Protein AF-0000000078665395 (afdb_homodimer)

Radius of gyration: 28.41 Å; Cα contacts (8 Å, |Δi|>4): 1749; chains: 2; bounding box: 59×114×65 Å

Foldseek 3Di:
DPCPVQPPWQKFKKKWAWKFFCLALQFLWKIFGWPFWMKMKMKTWGPDQAQQAEFEAEPDPVADGDLQQALLSQLLSVVCVVVVPRTYMYMYMYFTDDPQAQRCRSLRNLLRSLQGNCVSVVVVDDQLVSLVSSQSSVCNQAVDGGRRGNSCRNAFAMWTDDPSGIDHFHFAPLKKKKKKTQVQDDGDRSNLNVLVVQFDPDDDPVQVVLSVVLVVQLVCCRNVNNQLSNLVSSHHPGRQVRQCVVAQLSVQLFVQLVVLPFSHKGAGGSRPMIMTIDSHCPSVVVSNVSNQVSNVVRVTGIDMGIIDTDGHMDID/DPCPVQPPWQKFKKKWAWKFFCLALQFLWKIFGWPFWMKMKMKTWGPDVAQQAEFEAEPDPVADGDLQQALLSQLLSVVCVVVVPRTYMYMYMYFTDDPQAQRCRSLRNLLRSLQGNCVSVVVVDDQLVSLVSSQSSVCNQAVDGGRRGNSCRNAFAMWTDDPSGIDHFHFAPLKKKKKKTQVQDDGDGSNLNVLVVQFDPDDDPVQVVLSVVLVVQLVCCRNVNNQLSNLVSSHHDGRQVRQCVVAQLSVQLFVQLVVLPFSHKGAGGSRPMIMTIDSHCPSVVVSNVSNQVSNVVRVTGIDMGIIDTDGHMDID

Nearest PDB structures (foldseek):
  4p52-assembly1_A  TM=9.212E-01  e=1.180E-35  Cytophaga hutchinsonii ATCC 33406
  1fwk-assembly1_A  TM=9.336E-01  e=8.370E-34  Methanocaldococcus jannaschii
  4rpf-assembly1_A  TM=8.641E-01  e=2.363E-27  Yersinia pestis Nepal516
  8teb-assembly2_B  TM=7.380E-01  e=2.238E-15  Methanococcoides burtonii
  2x7i-assembly1_A  TM=6.572E-01  e=4.372E-15  Staphylococcus aureus subsp. aureus MRSA252

pLDDT: mean 93.66, std 11.01, range [29.98, 98.94]

Structure (mmCIF, N/CA/C/O backbone):
data_AF-0000000078665395-model_v1
#
loop_
_entity.id
_entity.type
_entity.pdbx_description
1 polymer 'Homoserine kinase'
#
loop_
_atom_site.group_PDB
_atom_site.id
_atom_site.type_symbol
_atom_site.label_atom_id
_atom_site.label_alt_id
_atom_site.label_comp_id
_atom_site.label_asym_id
_atom_site.label_entity_id
_atom_site.label_seq_id
_atom_site.pdbx_PDB_ins_code
_atom_site.Cartn_x
_atom_site.Cartn_y
_atom_site.Cartn_z
_atom_site.occupancy
_atom_site.B_iso_or_equiv
_atom_site.auth_seq_id
_atom_site.auth_comp_id
_atom_site.auth_asym_id
_atom_site.auth_atom_id
_atom_site.pdbx_PDB_model_num
ATOM 1 N N . MET A 1 1 ? -16.75 -52.312 -40.562 1 30.3 1 MET A N 1
ATOM 2 C CA . MET A 1 1 ? -15.547 -51.531 -40.844 1 30.3 1 MET A CA 1
ATOM 3 C C . MET A 1 1 ? -15.805 -50.031 -40.594 1 30.3 1 MET A C 1
ATOM 5 O O . MET A 1 1 ? -15.18 -49.188 -41.25 1 30.3 1 MET A O 1
ATOM 9 N N . GLU A 1 2 ? -17.016 -49.688 -40.156 1 32.31 2 GLU A N 1
ATOM 10 C CA . GLU A 1 2 ? -17.688 -48.438 -39.781 1 32.31 2 GLU A CA 1
ATOM 11 C C . GLU A 1 2 ? -16.734 -47.5 -39.062 1 32.31 2 GLU A C 1
ATOM 13 O O . GLU A 1 2 ? -15.977 -47.906 -38.188 1 32.31 2 GLU A O 1
ATOM 18 N N . ARG A 1 3 ? -16.359 -46.375 -39.719 1 34.53 3 ARG A N 1
ATOM 19 C CA . ARG A 1 3 ? -15.492 -45.25 -39.469 1 34.53 3 ARG A CA 1
ATOM 20 C C . ARG A 1 3 ? -15.719 -44.688 -38.094 1 34.53 3 ARG A C 1
ATOM 22 O O . ARG A 1 3 ? -16.719 -44 -37.812 1 34.53 3 ARG A O 1
ATOM 29 N N . MET A 1 4 ? -15.703 -45.438 -37 1 35.66 4 MET A N 1
ATOM 30 C CA . MET A 1 4 ? -15.461 -44.906 -35.688 1 35.66 4 MET A CA 1
ATOM 31 C C . MET A 1 4 ? -14.5 -43.719 -35.75 1 35.66 4 MET A C 1
ATOM 33 O O . MET A 1 4 ? -13.281 -43.906 -35.781 1 35.66 4 MET A O 1
ATOM 37 N N . ALA A 1 5 ? -14.742 -42.844 -36.594 1 38.44 5 ALA A N 1
ATOM 38 C CA . ALA A 1 5 ? -14.008 -41.594 -36.75 1 38.44 5 ALA A CA 1
ATOM 39 C C . ALA A 1 5 ? -13.508 -41.094 -35.406 1 38.44 5 ALA A C 1
ATOM 41 O O . ALA A 1 5 ? -14.305 -40.781 -34.5 1 38.44 5 ALA A O 1
ATOM 42 N N . ARG A 1 6 ? -12.43 -41.594 -34.844 1 41.81 6 ARG A N 1
ATOM 43 C CA . ARG A 1 6 ? -11.633 -41.062 -33.719 1 41.81 6 ARG A CA 1
ATOM 44 C C . ARG A 1 6 ? -11.758 -39.562 -33.625 1 41.81 6 ARG A C 1
ATOM 46 O O . ARG A 1 6 ? -11.211 -38.812 -34.438 1 41.81 6 ARG A O 1
ATOM 53 N N . MET A 1 7 ? -12.953 -39.031 -33.469 1 44.41 7 MET A N 1
ATOM 54 C CA . MET A 1 7 ? -13.102 -37.594 -33.25 1 44.41 7 MET A CA 1
ATOM 55 C C . MET A 1 7 ? -11.836 -37 -32.625 1 44.41 7 MET A C 1
ATOM 57 O O . MET A 1 7 ? -11.336 -37.531 -31.625 1 44.41 7 MET A O 1
ATOM 61 N N . ALA A 1 8 ? -10.891 -36.531 -33.469 1 50.97 8 ALA A N 1
ATOM 62 C CA . ALA A 1 8 ? -9.57 -35.938 -33.219 1 50.97 8 ALA A CA 1
ATOM 63 C C . ALA A 1 8 ? -9.5 -35.281 -31.844 1 50.97 8 ALA A C 1
ATOM 65 O O . ALA A 1 8 ? -10.344 -34.469 -31.5 1 50.97 8 ALA A O 1
ATOM 66 N N . ALA A 1 9 ? -8.852 -35.938 -30.891 1 66.5 9 ALA A N 1
ATOM 67 C CA . ALA A 1 9 ? -8.523 -35.406 -29.578 1 66.5 9 ALA A CA 1
ATOM 68 C C . ALA A 1 9 ? -8.125 -33.938 -29.656 1 66.5 9 ALA A C 1
ATOM 70 O O . ALA A 1 9 ? -7.281 -33.562 -30.469 1 66.5 9 ALA A O 1
ATOM 71 N N . LYS A 1 10 ? -9.031 -33.094 -29.297 1 89.19 10 LYS A N 1
ATOM 72 C CA . LYS A 1 10 ? -8.703 -31.672 -29.234 1 89.19 10 LYS A CA 1
ATOM 73 C C . LYS A 1 10 ? -7.723 -31.391 -28.109 1 89.19 10 LYS A C 1
ATOM 75 O O . LYS A 1 10 ? -7.812 -31.984 -27.031 1 89.19 10 LYS A O 1
ATOM 80 N N . SER A 1 11 ? -6.68 -30.812 -28.469 1 96.38 11 SER A N 1
ATOM 81 C CA . SER A 1 11 ? -5.703 -30.438 -27.453 1 96.38 11 SER A CA 1
ATOM 82 C C . SER A 1 11 ? -5.332 -28.969 -27.547 1 96.38 11 SER A C 1
ATOM 84 O O . SER A 1 11 ? -5.453 -28.359 -28.609 1 96.38 11 SER A O 1
ATOM 86 N N . ARG A 1 12 ? -5.102 -28.453 -26.406 1 98.19 12 ARG A N 1
ATOM 87 C CA . ARG A 1 12 ? -4.543 -27.109 -26.312 1 98.19 12 ARG A CA 1
ATOM 88 C C . ARG A 1 12 ? -3.342 -27.078 -25.375 1 98.19 12 ARG A C 1
ATOM 90 O O . ARG A 1 12 ? -3.301 -27.812 -24.391 1 98.19 12 ARG A O 1
ATOM 97 N N . THR A 1 13 ? -2.336 -26.297 -25.734 1 98.62 13 THR A N 1
ATOM 98 C CA . THR A 1 13 ? -1.11 -26.141 -24.969 1 98.62 13 THR A CA 1
ATOM 99 C C . THR A 1 13 ? -0.947 -24.703 -24.484 1 98.62 13 THR A C 1
ATOM 101 O O . THR A 1 13 ? -1.209 -23.766 -25.219 1 98.62 13 THR A O 1
ATOM 104 N N . ALA A 1 14 ? -0.57 -24.578 -23.219 1 98.81 14 ALA A N 1
ATOM 105 C CA . ALA A 1 14 ? -0.253 -23.25 -22.672 1 98.81 14 ALA A CA 1
ATOM 106 C C . ALA A 1 14 ? 1.054 -23.281 -21.875 1 98.81 14 ALA A C 1
ATOM 108 O O . ALA A 1 14 ? 1.502 -24.359 -21.453 1 98.81 14 ALA A O 1
ATOM 109 N N . VAL A 1 15 ? 1.738 -22.141 -21.828 1 98.88 15 VAL A N 1
ATOM 110 C CA . VAL A 1 15 ? 2.932 -21.938 -21.016 1 98.88 15 VAL A CA 1
ATOM 111 C C . VAL A 1 15 ? 2.689 -20.812 -20.016 1 98.88 15 VAL A C 1
ATOM 113 O O . VAL A 1 15 ? 1.918 -19.891 -20.281 1 98.88 15 VAL A O 1
ATOM 116 N N . ALA A 1 16 ? 3.26 -20.953 -18.859 1 98.88 16 ALA A N 1
ATOM 117 C CA . ALA A 1 16 ? 3.172 -19.906 -17.828 1 98.88 16 ALA A CA 1
ATOM 118 C C . ALA A 1 16 ? 4.52 -19.703 -17.141 1 98.88 16 ALA A C 1
ATOM 120 O O . ALA A 1 16 ? 5.238 -20.672 -16.875 1 98.88 16 ALA A O 1
ATOM 121 N N . PRO A 1 17 ? 4.879 -18.484 -16.891 1 98.94 17 PRO A N 1
ATOM 122 C CA . PRO A 1 17 ? 6.168 -18.156 -16.281 1 98.94 17 PRO A CA 1
ATOM 123 C C . PRO A 1 17 ? 6.195 -18.438 -14.781 1 98.94 17 PRO A C 1
ATOM 125 O O . PRO A 1 17 ? 5.141 -18.531 -14.148 1 98.94 17 PRO A O 1
ATOM 128 N N . CYS A 1 18 ? 7.43 -18.594 -14.273 1 98.81 18 CYS A N 1
ATOM 129 C CA . CYS A 1 18 ? 7.609 -18.547 -12.82 1 98.81 18 CYS A CA 1
ATOM 130 C C . CYS A 1 18 ? 7.305 -17.156 -12.281 1 98.81 18 CYS A C 1
ATOM 132 O O . CYS A 1 18 ? 7.062 -16.219 -13.055 1 98.81 18 CYS A O 1
ATOM 134 N N . SER A 1 19 ? 7.195 -17.047 -11 1 98.81 19 SER A N 1
ATOM 135 C CA . SER A 1 19 ? 6.828 -15.797 -10.359 1 98.81 19 SER A CA 1
ATOM 136 C C . SER A 1 19 ? 7.473 -15.672 -8.977 1 98.81 19 SER A C 1
ATOM 138 O O . SER A 1 19 ? 7.969 -16.656 -8.43 1 98.81 19 SER A O 1
ATOM 140 N N . THR A 1 20 ? 7.629 -14.484 -8.523 1 98.81 20 THR A N 1
ATOM 141 C CA . THR A 1 20 ? 7.898 -14.18 -7.125 1 98.81 20 THR A CA 1
ATOM 142 C C . THR A 1 20 ? 6.699 -13.492 -6.48 1 98.81 20 THR A C 1
ATOM 144 O O . THR A 1 20 ? 5.785 -13.047 -7.176 1 98.81 20 THR A O 1
ATOM 147 N N . ALA A 1 21 ? 6.617 -13.57 -5.156 1 98.19 21 ALA A N 1
ATOM 148 C CA . ALA A 1 21 ? 5.48 -13 -4.441 1 98.19 21 ALA A CA 1
ATOM 149 C C . ALA A 1 21 ? 5.934 -12.258 -3.188 1 98.19 21 ALA A C 1
ATOM 151 O O . ALA A 1 21 ? 7.129 -12.203 -2.889 1 98.19 21 ALA A O 1
ATOM 152 N N . ASN A 1 22 ? 5.051 -11.586 -2.541 1 98 22 ASN A N 1
ATOM 153 C CA . ASN A 1 22 ? 5.246 -10.789 -1.331 1 98 22 ASN A CA 1
ATOM 154 C C . ASN A 1 22 ? 6.039 -9.523 -1.614 1 98 22 ASN A C 1
ATOM 156 O O . ASN A 1 22 ? 5.621 -8.422 -1.24 1 98 22 ASN A O 1
ATOM 160 N N . LEU A 1 23 ? 7.227 -9.711 -2.258 1 98.69 23 LEU A N 1
ATOM 161 C CA . LEU A 1 23 ? 8.094 -8.578 -2.545 1 98.69 23 LEU A CA 1
ATOM 162 C C . LEU A 1 23 ? 8.367 -7.762 -1.284 1 98.69 23 LEU A C 1
ATOM 164 O O . LEU A 1 23 ? 8.32 -6.531 -1.312 1 98.69 23 LEU A O 1
ATOM 168 N N . GLY A 1 24 ? 8.617 -8.461 -0.26 1 98.19 24 GLY A N 1
ATOM 169 C CA . GLY A 1 24 ? 8.781 -7.809 1.028 1 98.19 24 GLY A CA 1
ATOM 170 C C . GLY A 1 24 ? 7.477 -7.609 1.771 1 98.19 24 GLY A C 1
ATOM 171 O O . GLY A 1 24 ? 6.906 -8.562 2.307 1 98.19 24 GLY A O 1
ATOM 172 N N . PRO A 1 25 ? 6.961 -6.414 1.727 1 98.56 25 PRO A N 1
ATOM 173 C CA . PRO A 1 25 ? 5.844 -6.09 2.613 1 98.56 25 PRO A CA 1
ATOM 174 C C . PRO A 1 25 ? 4.492 -6.512 2.043 1 98.56 25 PRO A C 1
ATOM 176 O O . PRO A 1 25 ? 3.457 -6.312 2.684 1 98.56 25 PRO A O 1
ATOM 179 N N . GLY A 1 26 ? 4.43 -7.098 0.891 1 98.56 26 GLY A N 1
ATOM 180 C CA . GLY A 1 26 ? 3.168 -7.422 0.244 1 98.56 26 GLY A CA 1
ATOM 181 C C . GLY A 1 26 ? 2.781 -8.883 0.386 1 98.56 26 GLY A C 1
ATOM 182 O O . GLY A 1 26 ? 2.416 -9.531 -0.597 1 98.56 26 GLY A O 1
ATOM 183 N N . TYR A 1 27 ? 2.916 -9.453 1.644 1 98 27 TYR A N 1
ATOM 184 C CA . TYR A 1 27 ? 2.572 -10.844 1.926 1 98 27 TYR A CA 1
ATOM 185 C C . TYR A 1 27 ? 1.143 -11.148 1.496 1 98 27 TYR A C 1
ATOM 187 O O . TYR A 1 27 ? 0.201 -10.477 1.927 1 98 27 TYR A O 1
ATOM 195 N N . ASP A 1 28 ? 0.914 -12.062 0.625 1 96.62 28 ASP A N 1
ATOM 196 C CA . ASP A 1 28 ? -0.362 -12.562 0.12 1 96.62 28 ASP A CA 1
ATOM 197 C C . ASP A 1 28 ? -1.056 -11.516 -0.747 1 96.62 28 ASP A C 1
ATOM 199 O O . ASP A 1 28 ? -2.221 -11.68 -1.113 1 96.62 28 ASP A O 1
ATOM 203 N N . VAL A 1 29 ? -0.319 -10.453 -1.144 1 98.5 29 VAL A N 1
ATOM 204 C CA . VAL A 1 29 ? -0.953 -9.367 -1.886 1 98.5 29 VAL A CA 1
ATOM 205 C C . VAL A 1 29 ? -0.245 -9.172 -3.225 1 98.5 29 VAL A C 1
ATOM 207 O O . VAL A 1 29 ? -0.894 -8.977 -4.254 1 98.5 29 VAL A O 1
ATOM 210 N N . PHE A 1 30 ? 1.087 -9.273 -3.209 1 98.88 30 PHE A N 1
ATOM 211 C CA . PHE A 1 30 ? 1.853 -8.922 -4.398 1 98.88 30 PHE A CA 1
ATOM 212 C C . PHE A 1 30 ? 2.367 -10.172 -5.102 1 98.88 30 PHE A C 1
ATOM 214 O O . PHE A 1 30 ? 2.807 -11.117 -4.449 1 98.88 30 PHE A O 1
ATOM 221 N N . GLY A 1 31 ? 2.309 -10.156 -6.414 1 98.81 31 GLY A N 1
ATOM 222 C CA . GLY A 1 31 ? 3.006 -11.094 -7.285 1 98.81 31 GLY A CA 1
ATOM 223 C C . GLY A 1 31 ? 3.699 -10.414 -8.453 1 98.81 31 GLY A C 1
ATOM 224 O O . GLY A 1 31 ? 3.254 -9.367 -8.922 1 98.81 31 GLY A O 1
ATOM 225 N N . LEU A 1 32 ? 4.742 -11.023 -8.922 1 98.94 32 LEU A N 1
ATOM 226 C CA . LEU A 1 32 ? 5.488 -10.547 -10.078 1 98.94 32 LEU A CA 1
ATOM 227 C C . LEU A 1 32 ? 5.941 -11.703 -10.961 1 98.94 32 LEU A C 1
ATOM 229 O O . LEU A 1 32 ? 6.629 -12.617 -10.484 1 98.94 32 LEU A O 1
ATOM 233 N N . ALA A 1 33 ? 5.527 -11.68 -12.203 1 98.94 33 ALA A N 1
ATOM 234 C CA . ALA A 1 33 ? 5.941 -12.719 -13.141 1 98.94 33 ALA A CA 1
ATOM 235 C C . ALA A 1 33 ? 7.383 -12.516 -13.594 1 98.94 33 ALA A C 1
ATOM 237 O O . ALA A 1 33 ? 7.812 -11.383 -13.828 1 98.94 33 ALA A O 1
ATOM 238 N N . LEU A 1 34 ? 8.086 -13.586 -13.695 1 98.88 34 LEU A N 1
ATOM 239 C CA . LEU A 1 34 ? 9.484 -13.547 -14.102 1 98.88 34 LEU A CA 1
ATOM 240 C C . LEU A 1 34 ? 9.711 -14.344 -15.375 1 98.88 34 LEU A C 1
ATOM 242 O O . LEU A 1 34 ? 9.102 -15.398 -15.57 1 98.88 34 LEU A O 1
ATOM 246 N N . ASP A 1 35 ? 10.617 -13.953 -16.172 1 98.56 35 ASP A N 1
ATOM 247 C CA . ASP A 1 35 ? 10.852 -14.641 -17.438 1 98.56 35 ASP A CA 1
ATOM 248 C C . ASP A 1 35 ? 12 -15.633 -17.312 1 98.56 35 ASP A C 1
ATOM 250 O O . ASP A 1 35 ? 12.578 -16.062 -18.312 1 98.56 35 ASP A O 1
ATOM 254 N N . ALA A 1 36 ? 12.328 -15.992 -16.109 1 98.19 36 ALA A N 1
ATOM 255 C CA . ALA A 1 36 ? 13.453 -16.891 -15.844 1 98.19 36 ALA A CA 1
ATOM 256 C C . ALA A 1 36 ? 13.133 -18.312 -16.266 1 98.19 36 ALA A C 1
ATOM 258 O O . ALA A 1 36 ? 13.969 -19 -16.875 1 98.19 36 ALA A O 1
ATOM 259 N N . LEU A 1 37 ? 12.031 -18.812 -15.883 1 98.56 37 LEU A N 1
ATOM 260 C CA . LEU A 1 37 ? 11.609 -20.203 -16.109 1 98.56 37 LEU A CA 1
ATOM 261 C C . LEU A 1 37 ? 10.125 -20.266 -16.453 1 98.56 37 LEU A C 1
ATOM 263 O O . LEU A 1 37 ? 9.391 -19.297 -16.234 1 98.56 37 LEU A O 1
ATOM 267 N N . LYS A 1 38 ? 9.68 -21.375 -17.016 1 98.56 38 LYS A N 1
ATOM 268 C CA . LYS A 1 38 ? 8.273 -21.562 -17.344 1 98.56 38 LYS A CA 1
ATOM 269 C C . LYS A 1 38 ? 7.871 -23.031 -17.266 1 98.56 38 LYS A C 1
ATOM 271 O O . LYS A 1 38 ? 8.719 -23.922 -17.375 1 98.56 38 LYS A O 1
ATOM 276 N N . ASP A 1 39 ? 6.645 -23.25 -17.047 1 98.31 39 ASP A N 1
ATOM 277 C CA . ASP A 1 39 ? 6.027 -24.562 -17.203 1 98.31 39 ASP A CA 1
ATOM 278 C C . ASP A 1 39 ? 5.191 -24.609 -18.484 1 98.31 39 ASP A C 1
ATOM 280 O O . ASP A 1 39 ? 4.727 -23.578 -18.969 1 98.31 39 ASP A O 1
ATOM 284 N N . LYS A 1 40 ? 5.086 -25.766 -19.031 1 98.69 40 LYS A N 1
ATOM 285 C CA . LYS A 1 40 ? 4.219 -26.062 -20.172 1 98.69 40 LYS A CA 1
ATOM 286 C C . LYS A 1 40 ? 3.168 -27.109 -19.812 1 98.69 40 LYS A C 1
ATOM 288 O O . LYS A 1 40 ? 3.488 -28.125 -19.188 1 98.69 40 LYS A O 1
ATOM 293 N N . VAL A 1 41 ? 1.902 -26.828 -20.141 1 98.38 41 VAL A N 1
ATOM 294 C CA . VAL A 1 41 ? 0.823 -27.781 -19.859 1 98.38 41 VAL A CA 1
ATOM 295 C C . VAL A 1 41 ? 0.04 -28.047 -21.141 1 98.38 41 VAL A C 1
ATOM 297 O O . VAL A 1 41 ? -0.349 -27.125 -21.859 1 98.38 41 VAL A O 1
ATOM 300 N N . VAL A 1 42 ? -0.137 -29.297 -21.453 1 98.19 42 VAL A N 1
ATOM 301 C CA . VAL A 1 42 ? -0.981 -29.734 -22.562 1 98.19 42 VAL A CA 1
ATOM 302 C C . VAL A 1 42 ? -2.238 -30.406 -22 1 98.19 42 VAL A C 1
ATOM 304 O O . VAL A 1 42 ? -2.154 -31.312 -21.172 1 98.19 42 VAL A O 1
ATOM 307 N N . ILE A 1 43 ? -3.336 -29.969 -22.391 1 97.69 43 ILE A N 1
ATOM 308 C CA . ILE A 1 43 ? -4.605 -30.609 -22.047 1 97.69 43 ILE A CA 1
ATOM 309 C C . ILE A 1 43 ? -5.191 -31.281 -23.281 1 97.69 43 ILE A C 1
ATOM 311 O O . ILE A 1 43 ? -5.367 -30.641 -24.328 1 97.69 43 ILE A O 1
ATOM 315 N N . LYS A 1 44 ? -5.492 -32.562 -23.188 1 96.5 44 LYS A N 1
ATOM 316 C CA . LYS A 1 44 ? -6.082 -33.375 -24.25 1 96.5 44 LYS A CA 1
ATOM 317 C C . LYS A 1 44 ? -7.434 -33.938 -23.828 1 96.5 44 LYS A C 1
ATOM 319 O O . LYS A 1 44 ? -7.559 -34.5 -22.734 1 96.5 44 LYS A O 1
ATOM 324 N N . ALA A 1 45 ? -8.375 -33.719 -24.641 1 94.75 45 ALA A N 1
ATOM 325 C CA . ALA A 1 45 ? -9.703 -34.281 -24.375 1 94.75 45 ALA A CA 1
ATOM 326 C C . ALA A 1 45 ? -9.992 -35.469 -25.266 1 94.75 45 ALA A C 1
ATOM 328 O O . ALA A 1 45 ? -9.641 -35.469 -26.453 1 94.75 45 ALA A O 1
ATOM 329 N N . SER A 1 46 ? -10.531 -36.5 -24.75 1 88.19 46 SER A N 1
ATOM 330 C CA . SER A 1 46 ? -11.055 -37.625 -25.516 1 88.19 46 SER A CA 1
ATOM 331 C C . SER A 1 46 ? -12.539 -37.844 -25.234 1 88.19 46 SER A C 1
ATOM 333 O O . SER A 1 46 ? -12.977 -37.781 -24.094 1 88.19 46 SER A O 1
ATOM 335 N N . SER A 1 47 ? -13.445 -37.562 -26.281 1 70.75 47 SER A N 1
ATOM 336 C CA . SER A 1 47 ? -14.898 -37.625 -26.172 1 70.75 47 SER A CA 1
ATOM 337 C C . SER A 1 47 ? -15.367 -39.062 -25.891 1 70.75 47 SER A C 1
ATOM 339 O O . SER A 1 47 ? -16.562 -39.312 -25.719 1 70.75 47 SER A O 1
ATOM 341 N N . THR A 1 48 ? -14.625 -39.969 -25.859 1 59.53 48 THR A N 1
ATOM 342 C CA . THR A 1 48 ? -15.289 -41.25 -25.734 1 59.53 48 THR A CA 1
ATOM 343 C C . THR A 1 48 ? -16.219 -41.281 -24.531 1 59.53 48 THR A C 1
ATOM 345 O O . THR A 1 48 ? -16.125 -40.438 -23.656 1 59.53 48 THR A O 1
ATOM 348 N N . ALA A 1 49 ? -17.375 -42.094 -24.375 1 58.44 49 ALA A N 1
ATOM 349 C CA . ALA A 1 49 ? -18.344 -42.25 -23.297 1 58.44 49 ALA A CA 1
ATOM 350 C C . ALA A 1 49 ? -17.734 -41.969 -21.938 1 58.44 49 ALA A C 1
ATOM 352 O O . ALA A 1 49 ? -17.312 -42.875 -21.234 1 58.44 49 ALA A O 1
ATOM 353 N N . GLY A 1 50 ? -17.172 -40.875 -21.734 1 60.91 50 GLY A N 1
ATOM 354 C CA . GLY A 1 50 ? -16.125 -40.656 -20.75 1 60.91 50 GLY A CA 1
ATOM 355 C C . GLY A 1 50 ? -16.656 -40.656 -19.328 1 60.91 50 GLY A C 1
ATOM 356 O O . GLY A 1 50 ? -17.844 -40.469 -19.094 1 60.91 50 GLY A O 1
ATOM 357 N N . ASP A 1 51 ? -16.125 -41.281 -18.328 1 71.25 51 ASP A N 1
ATOM 358 C CA . ASP A 1 51 ? -16.297 -41.406 -16.875 1 71.25 51 ASP A CA 1
ATOM 359 C C . ASP A 1 51 ? -15.703 -40.219 -16.156 1 71.25 51 ASP A C 1
ATOM 361 O O . ASP A 1 51 ? -15.406 -40.281 -14.953 1 71.25 51 ASP A O 1
ATOM 365 N N . ARG A 1 52 ? -15.461 -39 -16.969 1 84.94 52 ARG A N 1
ATOM 366 C CA . ARG A 1 52 ? -14.906 -37.812 -16.344 1 84.94 52 ARG A CA 1
ATOM 367 C C . ARG A 1 52 ? -13.562 -38.094 -15.688 1 84.94 52 ARG A C 1
ATOM 369 O O . ARG A 1 52 ? -13.281 -37.594 -14.602 1 84.94 52 ARG A O 1
ATOM 376 N N . LYS A 1 53 ? -12.773 -38.938 -16.359 1 90.12 53 LYS A N 1
ATOM 377 C CA . LYS A 1 53 ? -11.484 -39.281 -15.797 1 90.12 53 LYS A CA 1
ATOM 378 C C . LYS A 1 53 ? -10.422 -38.25 -16.125 1 90.12 53 LYS A C 1
ATOM 380 O O . LYS A 1 53 ? -10.367 -37.75 -17.234 1 90.12 53 LYS A O 1
ATOM 385 N N . ILE A 1 54 ? -9.586 -37.906 -15.117 1 93.94 54 ILE A N 1
ATOM 386 C CA . ILE A 1 54 ? -8.453 -37 -15.289 1 93.94 54 ILE A CA 1
ATOM 387 C C . ILE A 1 54 ? -7.148 -37.781 -15.102 1 93.94 54 ILE A C 1
ATOM 389 O O . ILE A 1 54 ? -6.91 -38.344 -14.039 1 93.94 54 ILE A O 1
ATOM 393 N N . THR A 1 55 ? -6.375 -37.875 -16.125 1 94 55 THR A N 1
ATOM 394 C CA . THR A 1 55 ? -5.047 -38.469 -16.031 1 94 55 THR A CA 1
ATOM 395 C C . THR A 1 55 ? -3.963 -37.406 -16.109 1 94 55 THR A C 1
ATOM 397 O O . THR A 1 55 ? -4.047 -36.5 -16.922 1 94 55 THR A O 1
ATOM 400 N N . ILE A 1 56 ? -2.926 -37.5 -15.258 1 95.19 56 ILE A N 1
ATOM 401 C CA . ILE A 1 56 ? -1.856 -36.5 -15.203 1 95.19 56 ILE A CA 1
ATOM 402 C C . ILE A 1 56 ? -0.521 -37.156 -15.523 1 95.19 56 ILE A C 1
ATOM 404 O O . ILE A 1 56 ? -0.179 -38.188 -14.945 1 95.19 56 ILE A O 1
ATOM 408 N N . LYS A 1 57 ? 0.198 -36.625 -16.438 1 93.75 57 LYS A N 1
ATOM 409 C CA . LYS A 1 57 ? 1.581 -37 -16.75 1 93.75 57 LYS A CA 1
ATOM 410 C C . LYS A 1 57 ? 2.51 -35.781 -16.531 1 93.75 57 LYS A C 1
ATOM 412 O O . LYS A 1 57 ? 2.227 -34.688 -17 1 93.75 57 LYS A O 1
ATOM 417 N N . SER A 1 58 ? 3.57 -35.969 -15.742 1 92.06 58 SER A N 1
ATOM 418 C CA . SER A 1 58 ? 4.504 -34.906 -15.477 1 92.06 58 SER A CA 1
ATOM 419 C C . SER A 1 58 ? 5.934 -35.281 -15.836 1 92.06 58 SER A C 1
ATOM 421 O O . SER A 1 58 ? 6.305 -36.469 -15.719 1 92.06 58 SER A O 1
ATOM 423 N N . SER A 1 59 ? 6.723 -34.312 -16.266 1 88.06 59 SER A N 1
ATOM 424 C CA . SER A 1 59 ? 8.141 -34.562 -16.547 1 88.06 59 SER A CA 1
ATOM 425 C C . SER A 1 59 ? 8.93 -34.719 -15.25 1 88.06 59 SER A C 1
ATOM 427 O O . SER A 1 59 ? 10.055 -35.219 -15.273 1 88.06 59 SER A O 1
ATOM 429 N N . ASP A 1 60 ? 8.414 -34.219 -14.234 1 84.5 60 ASP A N 1
ATOM 430 C CA . ASP A 1 60 ? 9.016 -34.312 -12.906 1 84.5 60 ASP A CA 1
ATOM 431 C C . ASP A 1 60 ? 8.297 -35.375 -12.062 1 84.5 60 ASP A C 1
ATOM 433 O O . ASP A 1 60 ? 7.145 -35.188 -11.68 1 84.5 60 ASP A O 1
ATOM 437 N N . GLN A 1 61 ? 8.938 -36.344 -11.656 1 78.06 61 GLN A N 1
ATOM 438 C CA . GLN A 1 61 ? 8.359 -37.469 -10.938 1 78.06 61 GLN A CA 1
ATOM 439 C C . GLN A 1 61 ? 7.992 -37.062 -9.508 1 78.06 61 GLN A C 1
ATOM 441 O O . GLN A 1 61 ? 7.215 -37.781 -8.852 1 78.06 61 GLN A O 1
ATOM 446 N N . ALA A 1 62 ? 8.547 -35.938 -9.117 1 74.94 62 ALA A N 1
ATOM 447 C CA . ALA A 1 62 ? 8.266 -35.5 -7.754 1 74.94 62 ALA A CA 1
ATOM 448 C C . ALA A 1 62 ? 6.883 -34.875 -7.656 1 74.94 62 ALA A C 1
ATOM 450 O O . ALA A 1 62 ? 6.344 -34.719 -6.562 1 74.94 62 ALA A O 1
ATOM 451 N N . ILE A 1 63 ? 6.305 -34.625 -8.766 1 81 63 ILE A N 1
ATOM 452 C CA . ILE A 1 63 ? 4.98 -34.031 -8.789 1 81 63 ILE A CA 1
ATOM 453 C C . ILE A 1 63 ? 3.91 -35.125 -8.797 1 81 63 ILE A C 1
ATOM 455 O O . ILE A 1 63 ? 3.982 -36.062 -9.586 1 81 63 ILE A O 1
ATOM 459 N N . PRO A 1 64 ? 2.951 -35 -7.93 1 81.5 64 PRO A N 1
ATOM 460 C CA . PRO A 1 64 ? 1.912 -36.031 -7.855 1 81.5 64 PRO A CA 1
ATOM 461 C C . PRO A 1 64 ? 1.149 -36.188 -9.172 1 81.5 64 PRO A C 1
ATOM 463 O O . PRO A 1 64 ? 0.845 -35.188 -9.836 1 81.5 64 PRO A O 1
ATOM 466 N N . ALA A 1 65 ? 0.78 -37.438 -9.492 1 86.31 65 ALA A N 1
ATOM 467 C CA . ALA A 1 65 ? 0.082 -37.719 -10.742 1 86.31 65 ALA A CA 1
ATOM 468 C C . ALA A 1 65 ? -1.411 -37.938 -10.5 1 86.31 65 ALA A C 1
ATOM 470 O O . ALA A 1 65 ? -2.125 -38.438 -11.367 1 86.31 65 ALA A O 1
ATOM 471 N N . VAL A 1 66 ? -1.823 -37.562 -9.359 1 88.81 66 VAL A N 1
ATOM 472 C CA . VAL A 1 66 ? -3.24 -37.625 -9.016 1 88.81 66 VAL A CA 1
ATOM 473 C C . VAL A 1 66 ? -3.836 -36.219 -9.039 1 88.81 66 VAL A C 1
ATOM 475 O O . VAL A 1 66 ? -3.24 -35.281 -8.508 1 88.81 66 VAL A O 1
ATOM 478 N N . ALA A 1 67 ? -5.004 -36.156 -9.617 1 88.31 67 ALA A N 1
ATOM 479 C CA . ALA A 1 67 ? -5.621 -34.875 -9.859 1 88.31 67 ALA A CA 1
ATOM 480 C C . ALA A 1 67 ? -5.82 -34.094 -8.555 1 88.31 67 ALA A C 1
ATOM 482 O O . ALA A 1 67 ? -5.586 -32.875 -8.492 1 88.31 67 ALA A O 1
ATOM 483 N N . GLU A 1 68 ? -6.105 -34.719 -7.438 1 88.44 68 GLU A N 1
ATOM 484 C CA . GLU A 1 68 ? -6.461 -34.094 -6.168 1 88.44 68 GLU A CA 1
ATOM 485 C C . GLU A 1 68 ? -5.227 -33.531 -5.461 1 88.44 68 GLU A C 1
ATOM 487 O O . GLU A 1 68 ? -5.34 -32.75 -4.539 1 88.44 68 GLU A O 1
ATOM 492 N N . SER A 1 69 ? -4.09 -33.906 -5.957 1 89.62 69 SER A N 1
ATOM 493 C CA . SER A 1 69 ? -2.859 -33.469 -5.305 1 89.62 69 SER A CA 1
ATOM 494 C C . SER A 1 69 ? -1.936 -32.75 -6.285 1 89.62 69 SER A C 1
ATOM 496 O O . SER A 1 69 ? -0.755 -32.531 -5.992 1 89.62 69 SER A O 1
ATOM 498 N N . ASN A 1 70 ? -2.494 -32.531 -7.422 1 92.31 70 ASN A N 1
ATOM 499 C CA . ASN A 1 70 ? -1.75 -31.859 -8.477 1 92.31 70 ASN A CA 1
ATOM 500 C C . ASN A 1 70 ? -2.35 -30.5 -8.812 1 92.31 70 ASN A C 1
ATOM 502 O O . ASN A 1 70 ? -3.557 -30.375 -9.031 1 92.31 70 ASN A O 1
ATOM 506 N N . SER A 1 71 ? -1.478 -29.5 -8.852 1 94.12 71 SER A N 1
ATOM 507 C CA . SER A 1 71 ? -1.961 -28.141 -9.039 1 94.12 71 SER A CA 1
ATOM 508 C C . SER A 1 71 ? -2.719 -28 -10.352 1 94.12 71 SER A C 1
ATOM 510 O O . SER A 1 71 ? -3.805 -27.406 -10.391 1 94.12 71 SER A O 1
ATOM 512 N N . ALA A 1 72 ? -2.188 -28.547 -11.461 1 96.62 72 ALA A N 1
ATOM 513 C CA . ALA A 1 72 ? -2.871 -28.5 -12.75 1 96.62 72 ALA A CA 1
ATOM 514 C C . ALA A 1 72 ? -4.133 -29.359 -12.742 1 96.62 72 ALA A C 1
ATOM 516 O O . ALA A 1 72 ? -5.164 -28.969 -13.289 1 96.62 72 ALA A O 1
ATOM 517 N N . GLY A 1 73 ? -4.027 -30.5 -12.141 1 95.88 73 GLY A N 1
ATOM 518 C CA . GLY A 1 73 ? -5.152 -31.422 -12.047 1 95.88 73 GLY A CA 1
ATOM 519 C C . GLY A 1 73 ? -6.348 -30.828 -11.32 1 95.88 73 GLY A C 1
ATOM 520 O O . GLY A 1 73 ? -7.488 -30.984 -11.758 1 95.88 73 GLY A O 1
ATOM 521 N N . LEU A 1 74 ? -6.043 -30.172 -10.219 1 96.19 74 LEU A N 1
ATOM 522 C CA . LEU A 1 74 ? -7.113 -29.562 -9.438 1 96.19 74 LEU A CA 1
ATOM 523 C C . LEU A 1 74 ? -7.82 -28.469 -10.227 1 96.19 74 LEU A C 1
ATOM 525 O O . LEU A 1 74 ? -9.031 -28.297 -10.102 1 96.19 74 LEU A O 1
ATOM 529 N N . VAL A 1 75 ? -7.082 -27.703 -10.977 1 97.75 75 VAL A N 1
ATOM 530 C CA . VAL A 1 75 ? -7.652 -26.656 -11.812 1 97.75 75 VAL A CA 1
ATOM 531 C C . VAL A 1 75 ? -8.609 -27.266 -12.828 1 97.75 75 VAL A C 1
ATOM 533 O O . VAL A 1 75 ? -9.758 -26.828 -12.961 1 97.75 75 VAL A O 1
ATOM 536 N N . VAL A 1 76 ? -8.148 -28.328 -13.484 1 97.19 76 VAL A N 1
ATOM 537 C CA . VAL A 1 76 ? -8.945 -29 -14.508 1 97.19 76 VAL A CA 1
ATOM 538 C C . VAL A 1 76 ? -10.195 -29.609 -13.883 1 97.19 76 VAL A C 1
ATOM 540 O O . VAL A 1 76 ? -11.297 -29.484 -14.422 1 97.19 76 VAL A O 1
ATOM 543 N N . LYS A 1 77 ? -10.016 -30.234 -12.758 1 96.62 77 LYS A N 1
ATOM 544 C CA . LYS A 1 77 ? -11.141 -30.844 -12.055 1 96.62 77 LYS A CA 1
ATOM 545 C C . LYS A 1 77 ? -12.211 -29.797 -11.734 1 96.62 77 LYS A C 1
ATOM 547 O O . LYS A 1 77 ? -13.398 -30.031 -11.953 1 96.62 77 LYS A O 1
ATOM 552 N N . SER A 1 78 ? -11.805 -28.688 -11.203 1 96.75 78 SER A N 1
ATOM 553 C CA . SER A 1 78 ? -12.727 -27.609 -10.828 1 96.75 78 SER A CA 1
ATOM 554 C C . SER A 1 78 ? -13.461 -27.062 -12.055 1 96.75 78 SER A C 1
ATOM 556 O O . SER A 1 78 ? -14.672 -26.859 -12.016 1 96.75 78 SER A O 1
ATOM 558 N N . MET A 1 79 ? -12.695 -26.859 -13.094 1 97.31 79 MET A N 1
ATOM 559 C CA . MET A 1 79 ? -13.305 -26.281 -14.297 1 97.31 79 MET A CA 1
ATOM 560 C C . MET A 1 79 ? -14.25 -27.297 -14.953 1 97.31 79 MET A C 1
ATOM 562 O O . MET A 1 79 ? -15.32 -26.922 -15.43 1 97.31 79 MET A O 1
ATOM 566 N N . MET A 1 80 ? -13.891 -28.594 -14.977 1 96.19 80 MET A N 1
ATOM 567 C CA . MET A 1 80 ? -14.789 -29.625 -15.492 1 96.19 80 MET A CA 1
ATOM 568 C C . MET A 1 80 ? -16.109 -29.625 -14.742 1 96.19 80 MET A C 1
ATOM 570 O O . MET A 1 80 ? -17.188 -29.719 -15.352 1 96.19 80 MET A O 1
ATOM 574 N N . ARG A 1 81 ? -16.016 -29.547 -13.445 1 96.31 81 ARG A N 1
ATOM 575 C CA . ARG A 1 81 ? -17.203 -29.547 -12.594 1 96.31 81 ARG A CA 1
ATOM 576 C C . ARG A 1 81 ? -18.078 -28.328 -12.891 1 96.31 81 ARG A C 1
ATOM 578 O O . ARG A 1 81 ? -19.281 -28.484 -13.148 1 96.31 81 ARG A O 1
ATOM 585 N N . ASP A 1 82 ? -17.484 -27.172 -12.93 1 96.88 82 ASP A N 1
ATOM 586 C CA . ASP A 1 82 ? -18.25 -25.938 -13.016 1 96.88 82 ASP A CA 1
ATOM 587 C C . ASP A 1 82 ? -18.859 -25.766 -14.406 1 96.88 82 ASP A C 1
ATOM 589 O O . ASP A 1 82 ? -19.922 -25.141 -14.555 1 96.88 82 ASP A O 1
ATOM 593 N N . PHE A 1 83 ? -18.25 -26.328 -15.391 1 96.56 83 PHE A N 1
ATOM 594 C CA . PHE A 1 83 ? -18.75 -26.141 -16.75 1 96.56 83 PHE A CA 1
ATOM 595 C C . PHE A 1 83 ? -19.359 -27.422 -17.281 1 96.56 83 PHE A C 1
ATOM 597 O O . PHE A 1 83 ? -19.641 -27.547 -18.469 1 96.56 83 PHE A O 1
ATOM 604 N N . HIS A 1 84 ? -19.516 -28.438 -16.453 1 94.56 84 HIS A N 1
ATOM 605 C CA . HIS A 1 84 ? -20.203 -29.688 -16.734 1 94.56 84 HIS A CA 1
ATOM 606 C C . HIS A 1 84 ? -19.578 -30.406 -17.938 1 94.56 84 HIS A C 1
ATOM 608 O O . HIS A 1 84 ? -20.281 -30.844 -18.828 1 94.56 84 HIS A O 1
ATOM 614 N N . ILE A 1 85 ? -18.266 -30.406 -17.938 1 93.25 85 ILE A N 1
ATOM 615 C CA . ILE A 1 85 ? -17.547 -31.125 -18.984 1 93.25 85 ILE A CA 1
ATOM 616 C C . ILE A 1 85 ? -17.422 -32.594 -18.609 1 93.25 85 ILE A C 1
ATOM 618 O O . ILE A 1 85 ? -16.891 -32.938 -17.531 1 93.25 85 ILE A O 1
ATOM 622 N N . GLY A 1 86 ? -17.844 -33.469 -19.516 1 92.12 86 GLY A N 1
ATOM 623 C CA . GLY A 1 86 ? -17.906 -34.906 -19.219 1 92.12 86 GLY A CA 1
ATOM 624 C C . GLY A 1 86 ? -16.797 -35.688 -19.891 1 92.12 86 GLY A C 1
ATOM 625 O O . GLY A 1 86 ? -16.688 -36.906 -19.703 1 92.12 86 GLY A O 1
ATOM 626 N N . ASP A 1 87 ? -15.914 -35.062 -20.641 1 92.75 87 ASP A N 1
ATOM 627 C CA . ASP A 1 87 ? -14.852 -35.719 -21.375 1 92.75 87 ASP A CA 1
ATOM 628 C C . ASP A 1 87 ? -13.797 -36.281 -20.438 1 92.75 87 ASP A C 1
ATOM 630 O O . ASP A 1 87 ? -13.68 -35.844 -19.297 1 92.75 87 ASP A O 1
ATOM 634 N N . ASP A 1 88 ? -13.164 -37.281 -20.875 1 94.19 88 ASP A N 1
ATOM 635 C CA . ASP A 1 88 ? -11.906 -37.656 -20.234 1 94.19 88 ASP A CA 1
ATOM 636 C C . ASP A 1 88 ? -10.789 -36.688 -20.625 1 94.19 88 ASP A C 1
ATOM 638 O O . ASP A 1 88 ? -10.695 -36.281 -21.781 1 94.19 88 ASP A O 1
ATOM 642 N N . ILE A 1 89 ? -10 -36.312 -19.578 1 95.06 89 ILE A N 1
ATOM 643 C CA . ILE A 1 89 ? -8.977 -35.312 -19.812 1 95.06 89 ILE A CA 1
ATOM 644 C C . ILE A 1 89 ? -7.605 -35.844 -19.438 1 95.06 89 ILE A C 1
ATOM 646 O O . ILE A 1 89 ? -7.445 -36.438 -18.359 1 95.06 89 ILE A O 1
ATOM 650 N N . GLU A 1 90 ? -6.688 -35.719 -20.312 1 95.44 90 GLU A N 1
ATOM 651 C CA . GLU A 1 90 ? -5.281 -35.938 -20 1 95.44 90 GLU A CA 1
ATOM 652 C C . GLU A 1 90 ? -4.539 -34.625 -19.828 1 95.44 90 GLU A C 1
ATOM 654 O O . GLU A 1 90 ? -4.621 -33.75 -20.703 1 95.44 90 GLU A O 1
ATOM 659 N N . VAL A 1 91 ? -3.859 -34.5 -18.703 1 96.75 91 VAL A N 1
ATOM 660 C CA . VAL A 1 91 ? -3.051 -33.312 -18.406 1 96.75 91 VAL A CA 1
ATOM 661 C C . VAL A 1 91 ? -1.568 -33.688 -18.453 1 96.75 91 VAL A C 1
ATOM 663 O O . VAL A 1 91 ? -1.105 -34.5 -17.672 1 96.75 91 VAL A O 1
ATOM 666 N N . GLN A 1 92 ? -0.822 -33.094 -19.375 1 97 92 GLN A N 1
ATOM 667 C CA . GLN A 1 92 ? 0.624 -33.281 -19.438 1 97 92 GLN A CA 1
ATOM 668 C C . GLN A 1 92 ? 1.356 -32.031 -18.969 1 97 92 GLN A C 1
ATOM 670 O O . GLN A 1 92 ? 1.212 -30.938 -19.547 1 97 92 GLN A O 1
ATOM 675 N N . VAL A 1 93 ? 2.133 -32.188 -17.938 1 97.06 93 VAL A N 1
ATOM 676 C CA . VAL A 1 93 ? 2.865 -31.078 -17.344 1 97.06 93 VAL A CA 1
ATOM 677 C C . VAL A 1 93 ? 4.359 -31.25 -17.609 1 97.06 93 VAL A C 1
ATOM 679 O O . VAL A 1 93 ? 4.969 -32.219 -17.172 1 97.06 93 VAL A O 1
ATOM 682 N N . THR A 1 94 ? 4.945 -30.391 -18.359 1 97.44 94 THR A N 1
ATOM 683 C CA . THR A 1 94 ? 6.395 -30.266 -18.469 1 97.44 94 THR A CA 1
ATOM 684 C C . THR A 1 94 ? 6.922 -29.203 -17.516 1 97.44 94 THR A C 1
ATOM 686 O O . THR A 1 94 ? 6.727 -28 -17.75 1 97.44 94 THR A O 1
ATOM 689 N N . LYS A 1 95 ? 7.664 -29.641 -16.531 1 96.19 95 LYS A N 1
ATOM 690 C CA . LYS A 1 95 ? 8.125 -28.734 -15.484 1 96.19 95 LYS A CA 1
ATOM 691 C C . LYS A 1 95 ? 9.414 -28.031 -15.898 1 96.19 95 LYS A C 1
ATOM 693 O O . LYS A 1 95 ? 10.375 -28.688 -16.328 1 96.19 95 LYS A O 1
ATOM 698 N N . GLY A 1 96 ? 9.391 -26.719 -15.805 1 96.62 96 GLY A N 1
ATOM 699 C CA . GLY A 1 96 ? 10.578 -25.891 -15.867 1 96.62 96 GLY A CA 1
ATOM 700 C C . GLY A 1 96 ? 10.891 -25.203 -14.555 1 96.62 96 GLY A C 1
ATOM 701 O O . GLY A 1 96 ? 12.062 -24.969 -14.234 1 96.62 96 GLY A O 1
ATOM 702 N N . VAL A 1 97 ? 9.914 -24.906 -13.805 1 96.56 97 VAL A N 1
ATOM 703 C CA . VAL A 1 97 ? 10.031 -24.234 -12.516 1 96.56 97 VAL A CA 1
ATOM 704 C C . VAL A 1 97 ? 10.172 -25.266 -11.406 1 96.56 97 VAL A C 1
ATOM 706 O O . VAL A 1 97 ? 9.273 -26.094 -11.195 1 96.56 97 VAL A O 1
ATOM 709 N N . PRO A 1 98 ? 11.297 -25.266 -10.734 1 93.62 98 PRO A N 1
ATOM 710 C CA . PRO A 1 98 ? 11.469 -26.266 -9.664 1 93.62 98 PRO A CA 1
ATOM 711 C C . PRO A 1 98 ? 10.461 -26.078 -8.531 1 93.62 98 PRO A C 1
ATOM 713 O O . PRO A 1 98 ? 10.172 -24.953 -8.125 1 93.62 98 PRO A O 1
ATOM 716 N N . ALA A 1 99 ? 9.938 -27.188 -8.008 1 91.69 99 ALA A N 1
ATOM 717 C CA . ALA A 1 99 ? 8.891 -27.188 -6.988 1 91.69 99 ALA A CA 1
ATOM 718 C C . ALA A 1 99 ? 9.484 -26.938 -5.602 1 91.69 99 ALA A C 1
ATOM 720 O O . ALA A 1 99 ? 10.547 -27.469 -5.266 1 91.69 99 ALA A O 1
ATOM 721 N N . GLY A 1 100 ? 8.82 -26.031 -4.914 1 90.69 100 GLY A N 1
ATOM 722 C CA . GLY A 1 100 ? 9.125 -25.906 -3.496 1 90.69 100 GLY A CA 1
ATOM 723 C C . GLY A 1 100 ? 10.164 -24.844 -3.199 1 90.69 100 GLY A C 1
ATOM 724 O O . GLY A 1 100 ? 10.594 -24.703 -2.053 1 90.69 100 GLY A O 1
ATOM 725 N N . TYR A 1 101 ? 10.516 -24.031 -4.18 1 94.75 101 TYR A N 1
ATOM 726 C CA . TYR A 1 101 ? 11.656 -23.156 -3.947 1 94.75 101 TYR A CA 1
ATOM 727 C C . TYR A 1 101 ? 11.227 -21.688 -3.955 1 94.75 101 TYR A C 1
ATOM 729 O O . TYR A 1 101 ? 12.07 -20.781 -4.016 1 94.75 101 TYR A O 1
ATOM 737 N N . GLY A 1 102 ? 9.969 -21.438 -3.941 1 95.44 102 GLY A N 1
ATOM 738 C CA . GLY A 1 102 ? 9.477 -20.078 -3.74 1 95.44 102 GLY A CA 1
ATOM 739 C C . GLY A 1 102 ? 9.469 -19.25 -5.012 1 95.44 102 GLY A C 1
ATOM 740 O O . GLY A 1 102 ? 9.508 -18.016 -4.953 1 95.44 102 GLY A O 1
ATOM 741 N N . ILE A 1 103 ? 9.406 -19.875 -6.18 1 97.44 103 ILE A N 1
ATOM 742 C CA . ILE A 1 103 ? 9.391 -19.141 -7.434 1 97.44 103 ILE A CA 1
ATOM 743 C C . ILE A 1 103 ? 8.164 -19.531 -8.25 1 97.44 103 ILE A C 1
ATOM 745 O O . ILE A 1 103 ? 8.211 -19.562 -9.477 1 97.44 103 ILE A O 1
ATOM 749 N N . GLY A 1 104 ? 7.117 -19.984 -7.59 1 95.94 104 GLY A N 1
ATOM 750 C CA . GLY A 1 104 ? 5.793 -20.125 -8.172 1 95.94 104 GLY A CA 1
ATOM 751 C C . GLY A 1 104 ? 5.66 -21.359 -9.055 1 95.94 104 GLY A C 1
ATOM 752 O O . GLY A 1 104 ? 5.047 -21.281 -10.125 1 95.94 104 GLY A O 1
ATOM 753 N N . SER A 1 105 ? 6.266 -22.5 -8.641 1 95 105 SER A N 1
ATOM 754 C CA . SER A 1 105 ? 6.164 -23.719 -9.43 1 95 105 SER A CA 1
ATOM 755 C C . SER A 1 105 ? 4.715 -24.172 -9.578 1 95 105 SER A C 1
ATOM 757 O O . SER A 1 105 ? 4.242 -24.391 -10.695 1 95 105 SER A O 1
ATOM 759 N N . SER A 1 106 ? 3.99 -24.344 -8.461 1 94.12 106 SER A N 1
ATOM 760 C CA . SER A 1 106 ? 2.582 -24.719 -8.516 1 94.12 106 SER A CA 1
ATOM 761 C C . SER A 1 106 ? 1.769 -23.703 -9.312 1 94.12 106 SER A C 1
ATOM 763 O O . SER A 1 106 ? 0.906 -24.078 -10.109 1 94.12 106 SER A O 1
ATOM 765 N N . ALA A 1 107 ? 2.072 -22.438 -9.125 1 96.62 107 ALA A N 1
ATOM 766 C CA . ALA A 1 107 ? 1.355 -21.344 -9.773 1 96.62 107 ALA A CA 1
ATOM 767 C C . ALA A 1 107 ? 1.517 -21.406 -11.289 1 96.62 107 ALA A C 1
ATOM 769 O O . ALA A 1 107 ? 0.548 -21.219 -12.031 1 96.62 107 ALA A O 1
ATOM 770 N N . ALA A 1 108 ? 2.695 -21.656 -11.742 1 97.94 108 ALA A N 1
ATOM 771 C CA . ALA A 1 108 ? 2.967 -21.734 -13.172 1 97.94 108 ALA A CA 1
ATOM 772 C C . ALA A 1 108 ? 2.162 -22.859 -13.828 1 97.94 108 ALA A C 1
ATOM 774 O O . ALA A 1 108 ? 1.515 -22.641 -14.852 1 97.94 108 ALA A O 1
ATOM 775 N N . SER A 1 109 ? 2.16 -24.047 -13.203 1 97.31 109 SER A N 1
ATOM 776 C CA . SER A 1 109 ? 1.401 -25.172 -13.727 1 97.31 109 SER A CA 1
ATOM 777 C C . SER A 1 109 ? -0.096 -24.875 -13.719 1 97.31 109 SER A C 1
ATOM 779 O O . SER A 1 109 ? -0.796 -25.172 -14.695 1 97.31 109 SER A O 1
ATOM 781 N N . ALA A 1 110 ? -0.566 -24.328 -12.617 1 97.88 110 ALA A N 1
ATOM 782 C CA . ALA A 1 110 ? -1.988 -24.031 -12.469 1 97.88 110 ALA A CA 1
ATOM 783 C C . ALA A 1 110 ? -2.445 -23 -13.5 1 97.88 110 ALA A C 1
ATOM 785 O O . ALA A 1 110 ? -3.492 -23.172 -14.125 1 97.88 110 ALA A O 1
ATOM 786 N N . ALA A 1 111 ? -1.671 -21.938 -13.672 1 98.69 111 ALA A N 1
ATOM 787 C CA . ALA A 1 111 ? -2.004 -20.875 -14.625 1 98.69 111 ALA A CA 1
ATOM 788 C C . ALA A 1 111 ? -2.055 -21.422 -16.047 1 98.69 111 ALA A C 1
ATOM 790 O O . ALA A 1 111 ? -2.994 -21.141 -16.797 1 98.69 111 ALA A O 1
ATOM 791 N N . ALA A 1 112 ? -1.058 -22.219 -16.406 1 98.75 112 ALA A N 1
ATOM 792 C CA . ALA A 1 112 ? -1.019 -22.812 -17.75 1 98.75 112 ALA A CA 1
ATOM 793 C C . ALA A 1 112 ? -2.213 -23.734 -17.969 1 98.75 112 ALA A C 1
ATOM 795 O O . ALA A 1 112 ? -2.814 -23.734 -19.047 1 98.75 112 ALA A O 1
ATOM 796 N N . ALA A 1 113 ? -2.553 -24.5 -16.984 1 98.5 113 ALA A N 1
ATOM 797 C CA . ALA A 1 113 ? -3.689 -25.422 -17.094 1 98.5 113 ALA A CA 1
ATOM 798 C C . ALA A 1 113 ? -4.988 -24.656 -17.312 1 98.5 113 ALA A C 1
ATOM 800 O O . ALA A 1 113 ? -5.805 -25.031 -18.156 1 98.5 113 ALA A O 1
ATOM 801 N N . ALA A 1 114 ? -5.195 -23.594 -16.547 1 98.62 114 ALA A N 1
ATOM 802 C CA . ALA A 1 114 ? -6.41 -22.781 -16.672 1 98.62 114 ALA A CA 1
ATOM 803 C C . ALA A 1 114 ? -6.539 -22.203 -18.078 1 98.62 114 ALA A C 1
ATOM 805 O O . ALA A 1 114 ? -7.613 -22.25 -18.672 1 98.62 114 ALA A O 1
ATOM 806 N N . ILE A 1 115 ? -5.441 -21.719 -18.562 1 98.75 115 ILE A N 1
ATOM 807 C CA . ILE A 1 115 ? -5.438 -21.078 -19.875 1 98.75 115 ILE A CA 1
ATOM 808 C C . ILE A 1 115 ? -5.711 -22.141 -20.953 1 98.75 115 ILE A C 1
ATOM 810 O O . ILE A 1 115 ? -6.535 -21.922 -21.844 1 98.75 115 ILE A O 1
ATOM 814 N N . ALA A 1 116 ? -5.027 -23.25 -20.906 1 98.62 116 ALA A N 1
ATOM 815 C CA . ALA A 1 116 ? -5.188 -24.312 -21.891 1 98.62 116 ALA A CA 1
ATOM 816 C C . ALA A 1 116 ? -6.605 -24.875 -21.875 1 98.62 116 ALA A C 1
ATOM 818 O O . ALA A 1 116 ? -7.203 -25.094 -22.938 1 98.62 116 ALA A O 1
ATOM 819 N N . PHE A 1 117 ? -7.133 -25.078 -20.703 1 98.31 117 PHE A N 1
ATOM 820 C CA . PHE A 1 117 ? -8.477 -25.625 -20.578 1 98.31 117 PHE A CA 1
ATOM 821 C C . PHE A 1 117 ? -9.516 -24.656 -21.125 1 98.31 117 PHE A C 1
ATOM 823 O O . PHE A 1 117 ? -10.43 -25.047 -21.844 1 98.31 117 PHE A O 1
ATOM 830 N N . ASN A 1 118 ? -9.383 -23.406 -20.703 1 98.62 118 ASN A N 1
ATOM 831 C CA . ASN A 1 118 ? -10.281 -22.375 -21.203 1 98.62 118 ASN A CA 1
ATOM 832 C C . ASN A 1 118 ? -10.312 -22.344 -22.734 1 98.62 118 ASN A C 1
ATOM 834 O O . ASN A 1 118 ? -11.383 -22.219 -23.328 1 98.62 118 ASN A O 1
ATOM 838 N N . ALA A 1 119 ? -9.18 -22.484 -23.344 1 98.06 119 ALA A N 1
ATOM 839 C CA . ALA A 1 119 ? -9.055 -22.469 -24.797 1 98.06 119 ALA A CA 1
ATOM 840 C C . ALA A 1 119 ? -9.633 -23.734 -25.422 1 98.06 119 ALA A C 1
ATOM 842 O O . ALA A 1 119 ? -10.297 -23.672 -26.453 1 98.06 119 ALA A O 1
ATOM 843 N N . LEU A 1 120 ? -9.352 -24.844 -24.844 1 97.44 120 LEU A N 1
ATOM 844 C CA . LEU A 1 120 ? -9.789 -26.141 -25.375 1 97.44 120 LEU A CA 1
ATOM 845 C C . LEU A 1 120 ? -11.305 -26.172 -25.547 1 97.44 120 LEU A C 1
ATOM 847 O O . LEU A 1 120 ? -11.805 -26.688 -26.547 1 97.44 120 LEU A O 1
ATOM 851 N N . TYR A 1 121 ? -12 -25.594 -24.641 1 96.56 121 TYR A N 1
ATOM 852 C CA . TYR A 1 121 ? -13.453 -25.672 -24.656 1 96.56 121 TYR A CA 1
ATOM 853 C C . TYR A 1 121 ? -14.062 -24.312 -25.031 1 96.56 121 TYR A C 1
ATOM 855 O O . TYR A 1 121 ? -15.281 -24.125 -24.922 1 96.56 121 TYR A O 1
ATOM 863 N N . ASN A 1 122 ? -13.281 -23.344 -25.375 1 97.06 122 ASN A N 1
ATOM 864 C CA . ASN A 1 122 ? -13.727 -22.016 -25.781 1 97.06 122 ASN A CA 1
ATOM 865 C C . ASN A 1 122 ? -14.711 -21.438 -24.766 1 97.06 122 ASN A C 1
ATOM 867 O O . ASN A 1 122 ? -15.805 -21.016 -25.125 1 97.06 122 ASN A O 1
ATOM 871 N N . LEU A 1 123 ? -14.312 -21.453 -23.5 1 97.44 123 LEU A N 1
ATOM 872 C CA . LEU A 1 123 ? -15.211 -21.031 -22.422 1 97.44 123 LEU A CA 1
ATOM 873 C C . LEU A 1 123 ? -15.305 -19.516 -22.359 1 97.44 123 LEU A C 1
ATOM 875 O O . LEU A 1 123 ? -16.219 -18.969 -21.734 1 97.44 123 LEU A O 1
ATOM 879 N N . LYS A 1 124 ? -14.43 -18.766 -22.859 1 97.12 124 LYS A N 1
ATOM 880 C CA . LYS A 1 124 ? -14.406 -17.297 -22.953 1 97.12 124 LYS A CA 1
ATOM 881 C C . LYS A 1 124 ? -14.445 -16.672 -21.562 1 97.12 124 LYS A C 1
ATOM 883 O O . LYS A 1 124 ? -15.117 -15.648 -21.359 1 97.12 124 LYS A O 1
ATOM 888 N N . ILE A 1 125 ? -13.812 -17.344 -20.625 1 96.62 125 ILE A N 1
ATOM 889 C CA . ILE A 1 125 ? -13.68 -16.812 -19.281 1 96.62 125 ILE A CA 1
ATOM 890 C C . ILE A 1 125 ? -12.664 -15.68 -19.25 1 96.62 125 ILE A C 1
ATOM 892 O O . ILE A 1 125 ? -11.617 -15.766 -19.906 1 96.62 125 ILE A O 1
ATOM 896 N N . ASP A 1 126 ? -12.984 -14.586 -18.578 1 94.75 126 ASP A N 1
ATOM 897 C CA . ASP A 1 126 ? -12.008 -13.5 -18.484 1 94.75 126 ASP A CA 1
ATOM 898 C C . ASP A 1 126 ? -10.828 -13.906 -17.609 1 94.75 126 ASP A C 1
ATOM 900 O O . ASP A 1 126 ? -10.938 -14.805 -16.766 1 94.75 126 ASP A O 1
ATOM 904 N N . ARG A 1 127 ? -9.727 -13.242 -17.688 1 94.94 127 ARG A N 1
ATOM 905 C CA . ARG A 1 127 ? -8.469 -13.648 -17.078 1 94.94 127 ARG A CA 1
ATOM 906 C C . ARG A 1 127 ? -8.531 -13.531 -15.562 1 94.94 127 ARG A C 1
ATOM 908 O O . ARG A 1 127 ? -7.91 -14.32 -14.852 1 94.94 127 ARG A O 1
ATOM 915 N N . ASN A 1 128 ? -9.234 -12.57 -15.031 1 93.75 128 ASN A N 1
ATOM 916 C CA . ASN A 1 128 ? -9.375 -12.469 -13.586 1 93.75 128 ASN A CA 1
ATOM 917 C C . ASN A 1 128 ? -10.078 -13.695 -13 1 93.75 128 ASN A C 1
ATOM 919 O O . ASN A 1 128 ? -9.68 -14.203 -11.953 1 93.75 128 ASN A O 1
ATOM 923 N N . ARG A 1 129 ? -11.102 -14.094 -13.688 1 95.38 129 ARG A N 1
ATOM 924 C CA . ARG A 1 129 ? -11.805 -15.305 -13.258 1 95.38 129 ARG A CA 1
ATOM 925 C C . ARG A 1 129 ? -10.922 -16.531 -13.438 1 95.38 129 ARG A C 1
ATOM 927 O O . ARG A 1 129 ? -11 -17.484 -12.648 1 95.38 129 ARG A O 1
ATOM 934 N N . LEU A 1 130 ? -10.102 -16.531 -14.461 1 97.69 130 LEU A N 1
ATOM 935 C CA . LEU A 1 130 ? -9.18 -17.641 -14.656 1 97.69 130 LEU A CA 1
ATOM 936 C C . LEU A 1 130 ? -8.18 -17.734 -13.516 1 97.69 130 LEU A C 1
ATOM 938 O O . LEU A 1 130 ? -7.742 -18.828 -13.148 1 97.69 130 LEU A O 1
ATOM 942 N N . VAL A 1 131 ? -7.793 -16.562 -12.898 1 98.06 131 VAL A N 1
ATOM 943 C CA . VAL A 1 131 ? -6.918 -16.562 -11.734 1 98.06 131 VAL A CA 1
ATOM 944 C C . VAL A 1 131 ? -7.586 -17.328 -10.594 1 98.06 131 VAL A C 1
ATOM 946 O O . VAL A 1 131 ? -6.934 -18.094 -9.875 1 98.06 131 VAL A O 1
ATOM 949 N N . GLU A 1 132 ? -8.875 -17.203 -10.445 1 96.19 132 GLU A N 1
ATOM 950 C CA . GLU A 1 132 ? -9.617 -17.891 -9.398 1 96.19 132 GLU A CA 1
ATOM 951 C C . GLU A 1 132 ? -9.578 -19.406 -9.594 1 96.19 132 GLU A C 1
ATOM 953 O O . GLU A 1 132 ? -9.43 -20.156 -8.633 1 96.19 132 GLU A O 1
ATOM 958 N N . TYR A 1 133 ? -9.758 -19.812 -10.812 1 96.56 133 TYR A N 1
ATOM 959 C CA . TYR A 1 133 ? -9.656 -21.234 -11.102 1 96.56 133 TYR A CA 1
ATOM 960 C C . TYR A 1 133 ? -8.234 -21.75 -10.875 1 96.56 133 TYR A C 1
ATOM 962 O O . TYR A 1 133 ? -8.039 -22.812 -10.289 1 96.56 133 TYR A O 1
ATOM 970 N N . ALA A 1 134 ? -7.273 -20.938 -11.367 1 97.5 134 ALA A N 1
ATOM 971 C CA . ALA A 1 134 ? -5.883 -21.344 -11.188 1 97.5 134 ALA A CA 1
ATOM 972 C C . ALA A 1 134 ? -5.539 -21.453 -9.703 1 97.5 134 ALA A C 1
ATOM 974 O O . ALA A 1 134 ? -4.75 -22.312 -9.312 1 97.5 134 ALA A O 1
ATOM 975 N N . ALA A 1 135 ? -6.141 -20.625 -8.891 1 96.19 135 ALA A N 1
ATOM 976 C CA . ALA A 1 135 ? -5.859 -20.609 -7.453 1 96.19 135 ALA A CA 1
ATOM 977 C C . ALA A 1 135 ? -6.324 -21.906 -6.797 1 96.19 135 ALA A C 1
ATOM 979 O O . ALA A 1 135 ? -5.863 -22.266 -5.707 1 96.19 135 ALA A O 1
ATOM 980 N N . GLU A 1 136 ? -7.246 -22.641 -7.438 1 94.12 136 GLU A N 1
ATOM 981 C CA . GLU A 1 136 ? -7.625 -23.953 -6.941 1 94.12 136 GLU A CA 1
ATOM 982 C C . GLU A 1 136 ? -6.418 -24.891 -6.871 1 94.12 136 GLU A C 1
ATOM 984 O O . GLU A 1 136 ? -6.344 -25.75 -5.992 1 94.12 136 GLU A O 1
ATOM 989 N N . GLY A 1 137 ? -5.508 -24.656 -7.777 1 92.38 137 GLY A N 1
ATOM 990 C CA . GLY A 1 137 ? -4.309 -25.484 -7.812 1 92.38 137 GLY A CA 1
ATOM 991 C C . GLY A 1 137 ? -3.432 -25.312 -6.586 1 92.38 137 GLY A C 1
ATOM 992 O O . GLY A 1 137 ? -2.693 -26.234 -6.211 1 92.38 137 GLY A O 1
ATOM 993 N N . GLU A 1 138 ? -3.543 -24.125 -5.934 1 86.56 138 GLU A N 1
ATOM 994 C CA . GLU A 1 138 ? -2.689 -23.828 -4.789 1 86.56 138 GLU A CA 1
ATOM 995 C C . GLU A 1 138 ? -3.111 -24.625 -3.562 1 86.56 138 GLU A C 1
ATOM 997 O O . GLU A 1 138 ? -2.318 -24.828 -2.639 1 86.56 138 GLU A O 1
ATOM 1002 N N . ILE A 1 139 ? -4.34 -25.109 -3.602 1 86.69 139 ILE A N 1
ATOM 1003 C CA . ILE A 1 139 ? -4.816 -25.969 -2.52 1 86.69 139 ILE A CA 1
ATOM 1004 C C . ILE A 1 139 ? -3.938 -27.203 -2.418 1 86.69 139 ILE A C 1
ATOM 1006 O O . ILE A 1 139 ? -3.672 -27.703 -1.32 1 86.69 139 ILE A O 1
ATOM 1010 N N . ALA A 1 140 ? -3.426 -27.688 -3.533 1 81.5 140 ALA A N 1
ATOM 1011 C CA . ALA A 1 140 ? -2.598 -28.891 -3.588 1 81.5 140 ALA A CA 1
ATOM 1012 C C . ALA A 1 140 ? -1.27 -28.672 -2.869 1 81.5 140 ALA A C 1
ATOM 1014 O O . ALA A 1 140 ? -0.735 -29.594 -2.248 1 81.5 140 ALA A O 1
ATOM 1015 N N . SER A 1 141 ? -0.733 -27.469 -2.898 1 78.5 141 SER A N 1
ATOM 1016 C CA . SER A 1 141 ? 0.605 -27.188 -2.393 1 78.5 141 SER A CA 1
ATOM 1017 C C . SER A 1 141 ? 0.551 -26.578 -0.995 1 78.5 141 SER A C 1
ATOM 1019 O O . SER A 1 141 ? 1.364 -26.906 -0.132 1 78.5 141 SER A O 1
ATOM 1021 N N . ALA A 1 142 ? -0.454 -25.719 -0.703 1 81.31 142 ALA A N 1
ATOM 1022 C CA . ALA A 1 142 ? -0.455 -24.938 0.535 1 81.31 142 ALA A CA 1
ATOM 1023 C C . ALA A 1 142 ? -1.677 -25.266 1.388 1 81.31 142 ALA A C 1
ATOM 1025 O O . ALA A 1 142 ? -1.796 -24.797 2.521 1 81.31 142 ALA A O 1
ATOM 1026 N N . GLY A 1 143 ? -2.602 -25.984 0.869 1 83.44 143 GLY A N 1
ATOM 1027 C CA . GLY A 1 143 ? -3.812 -26.344 1.593 1 83.44 143 GLY A CA 1
ATOM 1028 C C . GLY A 1 143 ? -4.863 -25.234 1.572 1 83.44 143 GLY A C 1
ATOM 1029 O O . GLY A 1 143 ? -6 -25.453 1.99 1 83.44 143 GLY A O 1
ATOM 1030 N N . ILE A 1 144 ? -4.434 -24.094 1.156 1 85.31 144 ILE A N 1
ATOM 1031 C CA . ILE A 1 144 ? -5.359 -22.969 1.059 1 85.31 144 ILE A CA 1
ATOM 1032 C C . ILE A 1 144 ? -5.109 -22.203 -0.239 1 85.31 144 ILE A C 1
ATOM 1034 O O . ILE A 1 144 ? -4.016 -22.266 -0.803 1 85.31 144 ILE A O 1
ATOM 1038 N N . LYS A 1 145 ? -6.16 -21.5 -0.575 1 89.06 145 LYS A N 1
ATOM 1039 C CA . LYS A 1 145 ? -6.004 -20.656 -1.756 1 89.06 145 LYS A CA 1
ATOM 1040 C C . LYS A 1 145 ? -5.199 -19.391 -1.434 1 89.06 145 LYS A C 1
ATOM 1042 O O . LYS A 1 145 ? -5.43 -18.75 -0.41 1 89.06 145 LYS A O 1
ATOM 1047 N N . HIS A 1 146 ? -4.227 -19.172 -2.191 1 87.56 146 HIS A N 1
ATOM 1048 C CA . HIS A 1 146 ? -3.537 -17.891 -2.234 1 87.56 146 HIS A CA 1
ATOM 1049 C C . HIS A 1 146 ? -3.289 -17.438 -3.674 1 87.56 146 HIS A C 1
ATOM 1051 O O . HIS A 1 146 ? -3.217 -18.281 -4.578 1 87.56 146 HIS A O 1
ATOM 1057 N N . TYR A 1 147 ? -3.162 -16.156 -3.859 1 95.06 147 TYR A N 1
ATOM 1058 C CA . TYR A 1 147 ? -3.359 -15.656 -5.215 1 95.06 147 TYR A CA 1
ATOM 1059 C C . TYR A 1 147 ? -2.096 -14.977 -5.734 1 95.06 147 TYR A C 1
ATOM 1061 O O . TYR A 1 147 ? -1.976 -14.703 -6.934 1 95.06 147 TYR A O 1
ATOM 1069 N N . ASP A 1 148 ? -1.145 -14.672 -4.844 1 94.75 148 ASP A N 1
ATOM 1070 C CA . ASP A 1 148 ? -0.045 -13.781 -5.207 1 94.75 148 ASP A CA 1
ATOM 1071 C C . ASP A 1 148 ? 0.786 -14.367 -6.344 1 94.75 148 ASP A C 1
ATOM 1073 O O . ASP A 1 148 ? 0.875 -13.781 -7.426 1 94.75 148 ASP A O 1
ATOM 1077 N N . ASN A 1 149 ? 1.245 -15.602 -6.266 1 97.25 149 ASN A N 1
ATOM 1078 C CA . ASN A 1 149 ? 2.027 -16.188 -7.348 1 97.25 149 ASN A CA 1
ATOM 1079 C C . ASN A 1 149 ? 1.157 -16.516 -8.562 1 97.25 149 ASN A C 1
ATOM 1081 O O . ASN A 1 149 ? 1.539 -16.219 -9.695 1 97.25 149 ASN A O 1
ATOM 1085 N N . VAL A 1 150 ? 0.012 -17.078 -8.32 1 97.5 150 VAL A N 1
ATOM 1086 C CA . VAL A 1 150 ? -0.803 -17.594 -9.414 1 97.5 150 VAL A CA 1
ATOM 1087 C C . VAL A 1 150 ? -1.331 -16.438 -10.258 1 97.5 150 VAL A C 1
ATOM 1089 O O . VAL A 1 150 ? -1.467 -16.547 -11.477 1 97.5 150 VAL A O 1
ATOM 1092 N N . SER A 1 151 ? -1.669 -15.305 -9.609 1 98.5 151 SER A N 1
ATOM 1093 C CA . SER A 1 151 ? -2.121 -14.141 -10.367 1 98.5 151 SER A CA 1
ATOM 1094 C C . SER A 1 151 ? -1.007 -13.594 -11.25 1 98.5 151 SER A C 1
ATOM 1096 O O . SER A 1 151 ? -1.243 -13.234 -12.398 1 98.5 151 SER A O 1
ATOM 1098 N N . ALA A 1 152 ? 0.193 -13.562 -10.766 1 98.75 152 ALA A N 1
ATOM 1099 C CA . ALA A 1 152 ? 1.324 -13.062 -11.547 1 98.75 152 ALA A CA 1
ATOM 1100 C C . ALA A 1 152 ? 1.635 -13.992 -12.711 1 98.75 152 ALA A C 1
ATOM 1102 O O . ALA A 1 152 ? 1.835 -13.531 -13.844 1 98.75 152 ALA A O 1
ATOM 1103 N N . SER A 1 153 ? 1.669 -15.297 -12.445 1 98.81 153 SER A N 1
ATOM 1104 C CA . SER A 1 153 ? 1.965 -16.25 -13.508 1 98.81 153 SER A CA 1
ATOM 1105 C C . SER A 1 153 ? 0.908 -16.203 -14.609 1 98.81 153 SER A C 1
ATOM 1107 O O . SER A 1 153 ? 1.213 -16.422 -15.781 1 98.81 153 SER A O 1
ATOM 1109 N N . LEU A 1 154 ? -0.322 -15.953 -14.219 1 98.75 154 LEU A N 1
ATOM 1110 C CA . LEU A 1 154 ? -1.411 -15.977 -15.188 1 98.75 154 LEU A CA 1
ATOM 1111 C C . LEU A 1 154 ? -1.521 -14.641 -15.914 1 98.75 154 LEU A C 1
ATOM 1113 O O . LEU A 1 154 ? -1.624 -14.602 -17.141 1 98.75 154 LEU A O 1
ATOM 1117 N N . LEU A 1 155 ? -1.464 -13.516 -15.188 1 98.75 155 LEU A N 1
ATOM 1118 C CA . LEU A 1 155 ? -1.753 -12.203 -15.75 1 98.75 155 LEU A CA 1
ATOM 1119 C C . LEU A 1 155 ? -0.48 -11.539 -16.266 1 98.75 155 LEU A C 1
ATOM 1121 O O . LEU A 1 155 ? -0.539 -10.672 -17.141 1 98.75 155 LEU A O 1
ATOM 1125 N N . GLY A 1 156 ? 0.691 -11.891 -15.719 1 98.81 156 GLY A N 1
ATOM 1126 C CA . GLY A 1 156 ? 1.939 -11.234 -16.078 1 98.81 156 GLY A CA 1
ATOM 1127 C C . GLY A 1 156 ? 2.145 -9.914 -15.359 1 98.81 156 GLY A C 1
ATOM 1128 O O . GLY A 1 156 ? 1.204 -9.359 -14.781 1 98.81 156 GLY A O 1
ATOM 1129 N N . GLY A 1 157 ? 3.344 -9.445 -15.391 1 98.75 157 GLY A N 1
ATOM 1130 C CA . GLY A 1 157 ? 3.658 -8.164 -14.781 1 98.75 157 GLY A CA 1
ATOM 1131 C C . GLY A 1 157 ? 3.572 -8.188 -13.266 1 98.75 157 GLY A C 1
ATOM 1132 O O . GLY A 1 157 ? 3.842 -9.211 -12.633 1 98.75 157 GLY A O 1
ATOM 1133 N N . PHE A 1 158 ? 3.475 -6.996 -12.68 1 98.94 158 PHE A N 1
ATOM 1134 C CA . PHE A 1 158 ? 3.244 -6.828 -11.25 1 98.94 158 PHE A CA 1
ATOM 1135 C C . PHE A 1 158 ? 1.753 -6.844 -10.938 1 98.94 158 PHE A C 1
ATOM 1137 O O . PHE A 1 158 ? 0.98 -6.086 -11.531 1 98.94 158 PHE A O 1
ATOM 1144 N N . VAL A 1 159 ? 1.349 -7.707 -10.047 1 98.88 159 VAL A N 1
ATOM 1145 C CA . VAL A 1 159 ? -0.075 -7.879 -9.781 1 98.88 159 VAL A CA 1
ATOM 1146 C C . VAL A 1 159 ? -0.355 -7.625 -8.297 1 98.88 159 VAL A C 1
ATOM 1148 O O . VAL A 1 159 ? 0.397 -8.07 -7.434 1 98.88 159 VAL A O 1
ATOM 1151 N N . ILE A 1 160 ? -1.44 -6.875 -8.023 1 98.81 160 ILE A N 1
ATOM 1152 C CA . ILE A 1 160 ? -1.964 -6.613 -6.684 1 98.81 160 ILE A CA 1
ATOM 1153 C C . ILE A 1 160 ? -3.264 -7.387 -6.48 1 98.81 160 ILE A C 1
ATOM 1155 O O . ILE A 1 160 ? -4.219 -7.223 -7.242 1 98.81 160 ILE A O 1
ATOM 1159 N N . GLY A 1 161 ? -3.254 -8.305 -5.504 1 97.12 161 GLY A N 1
ATOM 1160 C CA . GLY A 1 161 ? -4.539 -8.836 -5.082 1 97.12 161 GLY A CA 1
ATOM 1161 C C . GLY A 1 161 ? -5.426 -7.801 -4.414 1 97.12 161 GLY A C 1
ATOM 1162 O O . GLY A 1 161 ? -5.039 -7.203 -3.406 1 97.12 161 GLY A O 1
ATOM 1163 N N . SER A 1 162 ? -6.582 -7.508 -4.961 1 90.06 162 SER A N 1
ATOM 1164 C CA . SER A 1 162 ? -7.445 -6.414 -4.527 1 90.06 162 SER A CA 1
ATOM 1165 C C . SER A 1 162 ? -8.867 -6.895 -4.285 1 90.06 162 SER A C 1
ATOM 1167 O O . SER A 1 162 ? -9.766 -6.641 -5.098 1 90.06 162 SER A O 1
ATOM 1169 N N . LYS A 1 163 ? -9.164 -7.418 -3.172 1 77.19 163 LYS A N 1
ATOM 1170 C CA . LYS A 1 163 ? -10.508 -7.762 -2.729 1 77.19 163 LYS A CA 1
ATOM 1171 C C . LYS A 1 163 ? -11.234 -8.609 -3.773 1 77.19 163 LYS A C 1
ATOM 1173 O O . LYS A 1 163 ? -12.328 -8.25 -4.219 1 77.19 163 LYS A O 1
ATOM 1178 N N . GLY A 1 164 ? -10.656 -9.633 -4.215 1 80.25 164 GLY A N 1
ATOM 1179 C CA . GLY A 1 164 ? -11.266 -10.555 -5.164 1 80.25 164 GLY A CA 1
ATOM 1180 C C . GLY A 1 164 ? -10.977 -10.188 -6.609 1 80.25 164 GLY A C 1
ATOM 1181 O O . GLY A 1 164 ? -11.359 -10.922 -7.527 1 80.25 164 GLY A O 1
ATOM 1182 N N . GLN A 1 165 ? -10.414 -9.055 -6.777 1 93.19 165 GLN A N 1
ATOM 1183 C CA . GLN A 1 165 ? -9.945 -8.633 -8.094 1 93.19 165 GLN A CA 1
ATOM 1184 C C . GLN A 1 165 ? -8.422 -8.531 -8.125 1 93.19 165 GLN A C 1
ATOM 1186 O O . GLN A 1 165 ? -7.762 -8.695 -7.102 1 93.19 165 GLN A O 1
ATOM 1191 N N . PHE A 1 166 ? -7.953 -8.406 -9.359 1 97.56 166 PHE A N 1
ATOM 1192 C CA . PHE A 1 166 ? -6.512 -8.305 -9.547 1 97.56 166 PHE A CA 1
ATOM 1193 C C . PHE A 1 166 ? -6.16 -7.078 -10.383 1 97.56 166 PHE A C 1
ATOM 1195 O O . PHE A 1 166 ? -6.789 -6.82 -11.406 1 97.56 166 PHE A O 1
ATOM 1202 N N . ILE A 1 167 ? -5.262 -6.297 -9.875 1 98.19 167 ILE A N 1
ATOM 1203 C CA . ILE A 1 167 ? -4.762 -5.137 -10.602 1 98.19 167 ILE A CA 1
ATOM 1204 C C . ILE A 1 167 ? -3.387 -5.445 -11.188 1 98.19 167 ILE A C 1
ATOM 1206 O O . ILE A 1 167 ? -2.455 -5.785 -10.461 1 98.19 167 ILE A O 1
ATOM 1210 N N . ARG A 1 168 ? -3.279 -5.426 -12.445 1 98.38 168 ARG A N 1
ATOM 1211 C CA . ARG A 1 168 ? -1.992 -5.617 -13.102 1 98.38 168 ARG A CA 1
ATOM 1212 C C . ARG A 1 168 ? -1.364 -4.281 -13.484 1 98.38 168 ARG A C 1
ATOM 1214 O O . ARG A 1 168 ? -2.029 -3.422 -14.07 1 98.38 168 ARG A O 1
ATOM 1221 N N . ILE A 1 169 ? -0.13 -4.09 -13.117 1 98.75 169 ILE A N 1
ATOM 1222 C CA . ILE A 1 169 ? 0.622 -2.902 -13.508 1 98.75 169 ILE A CA 1
ATOM 1223 C C . ILE A 1 169 ? 1.838 -3.314 -14.336 1 98.75 169 ILE A C 1
ATOM 1225 O O . ILE A 1 169 ? 2.576 -4.227 -13.953 1 98.75 169 ILE A O 1
ATOM 1229 N N . GLU A 1 170 ? 2.049 -2.717 -15.453 1 98.69 170 GLU A N 1
ATOM 1230 C CA . GLU A 1 170 ? 3.219 -2.98 -16.281 1 98.69 170 GLU A CA 1
ATOM 1231 C C . GLU A 1 170 ? 4.504 -2.549 -15.586 1 98.69 170 GLU A C 1
ATOM 1233 O O . GLU A 1 170 ? 4.637 -1.395 -15.18 1 98.69 170 GLU A O 1
ATOM 1238 N N . PRO A 1 171 ? 5.449 -3.408 -15.461 1 98.75 171 PRO A N 1
ATOM 1239 C CA . PRO A 1 171 ? 6.695 -3.055 -14.773 1 98.75 171 PRO A CA 1
ATOM 1240 C C . PRO A 1 171 ? 7.566 -2.107 -15.594 1 98.75 171 PRO A C 1
ATOM 1242 O O . PRO A 1 171 ? 7.434 -2.043 -16.812 1 98.75 171 PRO A O 1
ATOM 1245 N N . PRO A 1 172 ? 8.477 -1.391 -14.867 1 98.62 172 PRO A N 1
ATOM 1246 C CA . PRO A 1 172 ? 9.445 -0.574 -15.594 1 98.62 172 PRO A CA 1
ATOM 1247 C C . PRO A 1 172 ? 10.344 -1.403 -16.516 1 98.62 172 PRO A C 1
ATOM 1249 O O . PRO A 1 172 ? 10.766 -2.502 -16.141 1 98.62 172 PRO A O 1
ATOM 1252 N N . ARG A 1 173 ? 10.719 -0.868 -17.641 1 97.31 173 ARG A N 1
ATOM 1253 C CA . ARG A 1 173 ? 11.555 -1.566 -18.609 1 97.31 173 ARG A CA 1
ATOM 1254 C C . ARG A 1 173 ? 12.969 -1.751 -18.078 1 97.31 173 ARG A C 1
ATOM 1256 O O . ARG A 1 173 ? 13.672 -2.678 -18.484 1 97.31 173 ARG A O 1
ATOM 1263 N N . ASP A 1 174 ? 13.336 -0.883 -17.141 1 98.12 174 ASP A N 1
ATOM 1264 C CA . ASP A 1 174 ? 14.703 -0.929 -16.641 1 98.12 174 ASP A CA 1
ATOM 1265 C C . ASP A 1 174 ? 14.781 -1.709 -15.328 1 98.12 174 ASP A C 1
ATOM 1267 O O . ASP A 1 174 ? 15.789 -1.638 -14.617 1 98.12 174 ASP A O 1
ATOM 1271 N N . LEU A 1 175 ? 13.711 -2.412 -15 1 98.75 175 LEU A N 1
ATOM 1272 C CA . LEU A 1 175 ? 13.758 -3.291 -13.836 1 98.75 175 LEU A CA 1
ATOM 1273 C C . LEU A 1 175 ? 14.383 -4.637 -14.195 1 98.75 175 LEU A C 1
ATOM 1275 O O . LEU A 1 175 ? 13.883 -5.336 -15.086 1 98.75 175 LEU A O 1
ATOM 1279 N N . PHE A 1 176 ? 15.445 -5.008 -13.531 1 98.75 176 PHE A N 1
ATOM 1280 C CA . PHE A 1 176 ? 16.094 -6.309 -13.641 1 98.75 176 PHE A CA 1
ATOM 1281 C C . PHE A 1 176 ? 16.109 -7.027 -12.297 1 98.75 176 PHE A C 1
ATOM 1283 O O . PHE A 1 176 ? 16.047 -6.383 -11.242 1 98.75 176 PHE A O 1
ATOM 1290 N N . LEU A 1 177 ? 16.109 -8.312 -12.359 1 98.88 177 LEU A N 1
ATOM 1291 C CA . LEU A 1 177 ? 16.094 -9.125 -11.148 1 98.88 177 LEU A CA 1
ATOM 1292 C C . LEU A 1 177 ? 17.094 -10.266 -11.234 1 98.88 177 LEU A C 1
ATOM 1294 O O . LEU A 1 177 ? 17.453 -10.703 -12.336 1 98.88 177 LEU A O 1
ATOM 1298 N N . VAL A 1 178 ? 17.578 -10.672 -10.125 1 98.88 178 VAL A N 1
ATOM 1299 C CA . VAL A 1 178 ? 18.344 -11.906 -9.992 1 98.88 178 VAL A CA 1
ATOM 1300 C C . VAL A 1 178 ? 17.688 -12.812 -8.953 1 98.88 178 VAL A C 1
ATOM 1302 O O . VAL A 1 178 ? 17.5 -12.406 -7.801 1 98.88 178 VAL A O 1
ATOM 1305 N N . VAL A 1 179 ? 17.344 -13.961 -9.375 1 98.81 179 VAL A N 1
ATOM 1306 C CA . VAL A 1 179 ? 16.797 -14.945 -8.445 1 98.81 179 VAL A CA 1
ATOM 1307 C C . VAL A 1 179 ? 17.844 -16.016 -8.164 1 98.81 179 VAL A C 1
ATOM 1309 O O . VAL A 1 179 ? 18.469 -16.562 -9.086 1 98.81 179 VAL A O 1
ATOM 1312 N N . ALA A 1 180 ? 18.094 -16.25 -6.941 1 98.88 180 ALA A N 1
ATOM 1313 C CA . ALA A 1 180 ? 18.969 -17.344 -6.516 1 98.88 180 ALA A CA 1
ATOM 1314 C C . ALA A 1 180 ? 18.156 -18.484 -5.895 1 98.88 180 ALA A C 1
ATOM 1316 O O . ALA A 1 180 ? 17.5 -18.297 -4.875 1 98.88 180 ALA A O 1
ATOM 1317 N N . VAL A 1 181 ? 18.203 -19.641 -6.5 1 98.31 181 VAL A N 1
ATOM 1318 C CA . VAL A 1 181 ? 17.438 -20.812 -6.102 1 98.31 181 VAL A CA 1
ATOM 1319 C C . VAL A 1 181 ? 18.375 -21.859 -5.5 1 98.31 181 VAL A C 1
ATOM 1321 O O . VAL A 1 181 ? 19.203 -22.438 -6.199 1 98.31 181 VAL A O 1
ATOM 1324 N N . PRO A 1 182 ? 18.219 -22.109 -4.227 1 97.44 182 PRO A N 1
ATOM 1325 C CA . PRO A 1 182 ? 19.109 -23.094 -3.59 1 97.44 182 PRO A CA 1
ATOM 1326 C C . PRO A 1 182 ? 18.703 -24.531 -3.879 1 97.44 182 PRO A C 1
ATOM 1328 O O . PRO A 1 182 ? 18.25 -25.234 -2.979 1 97.44 182 PRO A O 1
ATOM 1331 N N . LEU A 1 183 ? 19.094 -25.062 -4.984 1 90.94 183 LEU A N 1
ATOM 1332 C CA . LEU A 1 183 ? 18.562 -26.312 -5.531 1 90.94 183 LEU A CA 1
ATOM 1333 C C . LEU A 1 183 ? 19.141 -27.516 -4.789 1 90.94 183 LEU A C 1
ATOM 1335 O O . LEU A 1 183 ? 18.562 -28.609 -4.836 1 90.94 183 LEU A O 1
ATOM 1339 N N . SER A 1 184 ? 20.219 -27.359 -4.07 1 88.25 184 SER A N 1
ATOM 1340 C CA . SER A 1 184 ? 20.781 -28.5 -3.359 1 88.25 184 SER A CA 1
ATOM 1341 C C . SER A 1 184 ? 20.109 -28.703 -2.002 1 88.25 184 SER A C 1
ATOM 1343 O O . SER A 1 184 ? 20.312 -29.734 -1.353 1 88.25 184 SER A O 1
ATOM 1345 N N . MET A 1 185 ? 19.359 -27.766 -1.649 1 88.25 185 MET A N 1
ATOM 1346 C CA . MET A 1 185 ? 18.625 -27.875 -0.4 1 88.25 185 MET A CA 1
ATOM 1347 C C . MET A 1 185 ? 17.391 -28.75 -0.579 1 88.25 185 MET A C 1
ATOM 1349 O O . MET A 1 185 ? 16.641 -28.594 -1.547 1 88.25 185 MET A O 1
ATOM 1353 N N . GLN A 1 186 ? 17.297 -29.656 0.219 1 84.88 186 GLN A N 1
ATOM 1354 C CA . GLN A 1 186 ? 16.062 -30.438 0.229 1 84.88 186 GLN A CA 1
ATOM 1355 C C . GLN A 1 186 ? 14.914 -29.641 0.868 1 84.88 186 GLN A C 1
ATOM 1357 O O . GLN A 1 186 ? 15.062 -29.109 1.969 1 84.88 186 GLN A O 1
ATOM 1362 N N . VAL A 1 187 ? 13.906 -29.516 0.108 1 84.62 187 VAL A N 1
ATOM 1363 C CA . VAL A 1 187 ? 12.742 -28.828 0.645 1 84.62 187 VAL A CA 1
ATOM 1364 C C . VAL A 1 187 ? 11.625 -29.828 0.914 1 84.62 187 VAL A C 1
ATOM 1366 O O . VAL A 1 187 ? 11.438 -30.781 0.156 1 84.62 187 VAL A O 1
ATOM 1369 N N . PRO A 1 188 ? 11.047 -29.734 2.129 1 79.56 188 PRO A N 1
ATOM 1370 C CA . PRO A 1 188 ? 9.953 -30.656 2.441 1 79.56 188 PRO A CA 1
ATOM 1371 C C . PRO A 1 188 ? 8.766 -30.5 1.498 1 79.56 188 PRO A C 1
ATOM 1373 O O . PRO A 1 188 ? 8.625 -29.469 0.833 1 79.56 188 PRO A O 1
ATOM 1376 N N . GLU A 1 189 ? 8.055 -31.656 1.554 1 74.75 189 GLU A N 1
ATOM 1377 C CA . GLU A 1 189 ? 6.758 -31.562 0.889 1 74.75 189 GLU A CA 1
ATOM 1378 C C . GLU A 1 189 ? 5.883 -30.5 1.544 1 74.75 189 GLU A C 1
ATOM 1380 O O . GLU A 1 189 ? 5.938 -30.297 2.76 1 74.75 189 GLU A O 1
ATOM 1385 N N . LYS A 1 190 ? 5.184 -29.656 0.949 1 80.19 190 LYS A N 1
ATOM 1386 C CA . LYS A 1 190 ? 4.285 -28.625 1.461 1 80.19 190 LYS A CA 1
ATOM 1387 C C . LYS A 1 190 ? 5.062 -27.516 2.15 1 80.19 190 LYS A C 1
ATOM 1389 O O . LYS A 1 190 ? 4.676 -27.047 3.229 1 80.19 190 LYS A O 1
ATOM 1394 N N . LYS A 1 191 ? 6.234 -27.25 1.729 1 82.44 191 LYS A N 1
ATOM 1395 C CA . LYS A 1 191 ? 7.105 -26.188 2.234 1 82.44 191 LYS A CA 1
ATOM 1396 C C . LYS A 1 191 ? 6.344 -24.875 2.395 1 82.44 191 LYS A C 1
ATOM 1398 O O . LYS A 1 191 ? 6.555 -24.141 3.365 1 82.44 191 LYS A O 1
ATOM 1403 N N . THR A 1 192 ? 5.414 -24.609 1.492 1 83.94 192 THR A N 1
ATOM 1404 C CA . THR A 1 192 ? 4.637 -23.375 1.565 1 83.94 192 THR A CA 1
ATOM 1405 C C . THR A 1 192 ? 3.723 -23.391 2.785 1 83.94 192 THR A C 1
ATOM 1407 O O . THR A 1 192 ? 3.547 -22.359 3.445 1 83.94 192 THR A O 1
ATOM 1410 N N . GLU A 1 193 ? 3.225 -24.531 3.066 1 84.75 193 GLU A N 1
ATOM 1411 C CA . GLU A 1 193 ? 2.387 -24.688 4.25 1 84.75 193 GLU A CA 1
ATOM 1412 C C . GLU A 1 193 ? 3.189 -24.453 5.527 1 84.75 193 GLU A C 1
ATOM 1414 O O . GLU A 1 193 ? 2.719 -23.797 6.453 1 84.75 193 GLU A O 1
ATOM 1419 N N . VAL A 1 194 ? 4.371 -24.953 5.555 1 86.19 194 VAL A N 1
ATOM 1420 C CA . VAL A 1 194 ? 5.254 -24.797 6.707 1 86.19 194 VAL A CA 1
ATOM 1421 C C . VAL A 1 194 ? 5.625 -23.328 6.867 1 86.19 194 VAL A C 1
ATOM 1423 O O . VAL A 1 194 ? 5.574 -22.781 7.973 1 86.19 194 VAL A O 1
ATOM 1426 N N . ALA A 1 195 ? 5.965 -22.719 5.789 1 89.12 195 ALA A N 1
ATOM 1427 C CA . ALA A 1 195 ? 6.352 -21.312 5.816 1 89.12 195 ALA A CA 1
ATOM 1428 C C . ALA A 1 195 ? 5.207 -20.438 6.32 1 89.12 195 ALA A C 1
ATOM 1430 O O . ALA A 1 195 ? 5.438 -19.422 6.992 1 89.12 195 ALA A O 1
ATOM 1431 N N . ARG A 1 196 ? 3.988 -20.844 6.051 1 89.69 196 ARG A N 1
ATOM 1432 C CA . ARG A 1 196 ? 2.818 -20.109 6.508 1 89.69 196 ARG A CA 1
ATOM 1433 C C . ARG A 1 196 ? 2.57 -20.344 7.992 1 89.69 196 ARG A C 1
ATOM 1435 O O . ARG A 1 196 ? 2.127 -19.438 8.703 1 89.69 196 ARG A O 1
ATOM 1442 N N . SER A 1 197 ? 2.879 -21.5 8.477 1 90.62 197 SER A N 1
ATOM 1443 C CA . SER A 1 197 ? 2.545 -21.906 9.836 1 90.62 197 SER A CA 1
ATOM 1444 C C . SER A 1 197 ? 3.42 -21.188 10.859 1 90.62 197 SER A C 1
ATOM 1446 O O . SER A 1 197 ? 3.045 -21.062 12.023 1 90.62 197 SER A O 1
ATOM 1448 N N . ILE A 1 198 ? 4.535 -20.641 10.461 1 94.25 198 ILE A N 1
ATOM 1449 C CA . ILE A 1 198 ? 5.465 -20.062 11.422 1 94.25 198 ILE A CA 1
ATOM 1450 C C . ILE A 1 198 ? 5.211 -18.562 11.555 1 94.25 198 ILE A C 1
ATOM 1452 O O . ILE A 1 198 ? 5.84 -17.875 12.367 1 94.25 198 ILE A O 1
ATOM 1456 N N . LEU A 1 199 ? 4.309 -18.031 10.773 1 95.62 199 LEU A N 1
ATOM 1457 C CA . LEU A 1 199 ? 4.016 -16.609 10.805 1 95.62 199 LEU A CA 1
ATOM 1458 C C . LEU A 1 199 ? 3.266 -16.234 12.078 1 95.62 199 LEU A C 1
ATOM 1460 O O . LEU A 1 199 ? 2.49 -17.031 12.602 1 95.62 199 LEU A O 1
ATOM 1464 N N . PRO A 1 200 ? 3.52 -15.016 12.531 1 95.62 200 PRO A N 1
ATOM 1465 C CA . PRO A 1 200 ? 2.783 -14.57 13.719 1 95.62 200 PRO A CA 1
ATOM 1466 C C . PRO A 1 200 ? 1.288 -14.406 13.453 1 95.62 200 PRO A C 1
ATOM 1468 O O . PRO A 1 200 ? 0.893 -13.969 12.367 1 95.62 200 PRO A O 1
ATOM 1471 N N . LYS A 1 201 ? 0.543 -14.75 14.438 1 95.5 201 LYS A N 1
ATOM 1472 C CA . LYS A 1 201 ? -0.898 -14.547 14.32 1 95.5 201 LYS A CA 1
ATOM 1473 C C . LYS A 1 201 ? -1.252 -13.062 14.438 1 95.5 201 LYS A C 1
ATOM 1475 O O . LYS A 1 201 ? -2.146 -12.578 13.742 1 95.5 201 LYS A O 1
ATOM 1480 N N . ASP A 1 202 ? -0.51 -12.406 15.422 1 97.38 202 ASP A N 1
ATOM 1481 C CA . ASP A 1 202 ? -0.713 -10.984 15.664 1 97.38 202 ASP A CA 1
ATOM 1482 C C . ASP A 1 202 ? 0.568 -10.195 15.406 1 97.38 202 ASP A C 1
ATOM 1484 O O . ASP A 1 202 ? 1.67 -10.703 15.625 1 97.38 202 ASP A O 1
ATOM 1488 N N . VAL A 1 203 ? 0.351 -8.992 14.93 1 98 203 VAL A N 1
ATOM 1489 C CA . VAL A 1 203 ? 1.449 -8.125 14.516 1 98 203 VAL A CA 1
ATOM 1490 C C . VAL A 1 203 ? 1.314 -6.758 15.18 1 98 203 VAL A C 1
ATOM 1492 O O . VAL A 1 203 ? 0.215 -6.203 15.258 1 98 203 VAL A O 1
ATOM 1495 N N . PRO A 1 204 ? 2.439 -6.195 15.711 1 98 204 PRO A N 1
ATOM 1496 C CA . PRO A 1 204 ? 2.35 -4.84 16.266 1 98 204 PRO A CA 1
ATOM 1497 C C . PRO A 1 204 ? 1.849 -3.82 15.242 1 98 204 PRO A C 1
ATOM 1499 O O . PRO A 1 204 ? 2.23 -3.877 14.07 1 98 204 PRO A O 1
ATOM 1502 N N . LEU A 1 205 ? 1.046 -2.857 15.695 1 97.81 205 LEU A N 1
ATOM 1503 C CA . LEU A 1 205 ? 0.49 -1.829 14.82 1 97.81 205 LEU A CA 1
ATOM 1504 C C . LEU A 1 205 ? 1.601 -1.05 14.125 1 97.81 205 LEU A C 1
ATOM 1506 O O . LEU A 1 205 ? 1.476 -0.701 12.953 1 97.81 205 LEU A O 1
ATOM 1510 N N . LYS A 1 206 ? 2.691 -0.81 14.836 1 96.38 206 LYS A N 1
ATOM 1511 C CA . LYS A 1 206 ? 3.814 -0.092 14.234 1 96.38 206 LYS A CA 1
ATOM 1512 C C . LYS A 1 206 ? 4.371 -0.843 13.031 1 96.38 206 LYS A C 1
ATOM 1514 O O . LYS A 1 206 ? 4.797 -0.227 12.055 1 96.38 206 LYS A O 1
ATOM 1519 N N . SER A 1 207 ? 4.391 -2.199 13.117 1 98.19 207 SER A N 1
ATOM 1520 C CA . SER A 1 207 ? 4.855 -3.023 12.008 1 98.19 207 SER A CA 1
ATOM 1521 C C . SER A 1 207 ? 3.895 -2.957 10.828 1 98.19 207 SER A C 1
ATOM 1523 O O . SER A 1 207 ? 4.316 -3.012 9.672 1 98.19 207 SER A O 1
ATOM 1525 N N . VAL A 1 208 ? 2.609 -2.83 11.148 1 98.19 208 VAL A N 1
ATOM 1526 C CA . VAL A 1 208 ? 1.592 -2.691 10.109 1 98.19 208 VAL A CA 1
ATOM 1527 C C . VAL A 1 208 ? 1.814 -1.393 9.336 1 98.19 208 VAL A C 1
ATOM 1529 O O . VAL A 1 208 ? 1.812 -1.389 8.102 1 98.19 208 VAL A O 1
ATOM 1532 N N . VAL A 1 209 ? 2.059 -0.301 10.039 1 97.62 209 VAL A N 1
ATOM 1533 C CA . VAL A 1 209 ? 2.287 1.001 9.422 1 97.62 209 VAL A CA 1
ATOM 1534 C C . VAL A 1 209 ? 3.518 0.937 8.523 1 97.62 209 VAL A C 1
ATOM 1536 O O . VAL A 1 209 ? 3.498 1.439 7.398 1 97.62 209 VAL A O 1
ATOM 1539 N N . HIS A 1 210 ? 4.547 0.284 9.039 1 97.94 210 HIS A N 1
ATOM 1540 C CA . HIS A 1 210 ? 5.781 0.126 8.281 1 97.94 210 HIS A CA 1
ATOM 1541 C C . HIS A 1 210 ? 5.539 -0.636 6.98 1 97.94 210 HIS A C 1
ATOM 1543 O O . HIS A 1 210 ? 5.988 -0.211 5.914 1 97.94 210 HIS A O 1
ATOM 1549 N N . ASN A 1 211 ? 4.836 -1.722 7.059 1 98.5 211 ASN A N 1
ATOM 1550 C CA . ASN A 1 211 ? 4.629 -2.562 5.883 1 98.5 211 ASN A CA 1
ATOM 1551 C C . ASN A 1 211 ? 3.65 -1.925 4.902 1 98.5 211 ASN A C 1
ATOM 1553 O O . ASN A 1 211 ? 3.789 -2.082 3.689 1 98.5 211 ASN A O 1
ATOM 1557 N N . VAL A 1 212 ? 2.625 -1.216 5.395 1 98.56 212 VAL A N 1
ATOM 1558 C CA . VAL A 1 212 ? 1.719 -0.487 4.516 1 98.56 212 VAL A CA 1
ATOM 1559 C C . VAL A 1 212 ? 2.494 0.581 3.746 1 98.56 212 VAL A C 1
ATOM 1561 O O . VAL A 1 212 ? 2.303 0.748 2.539 1 98.56 212 VAL A O 1
ATOM 1564 N N . SER A 1 213 ? 3.361 1.257 4.484 1 98.56 213 SER A N 1
ATOM 1565 C CA . SER A 1 213 ? 4.195 2.275 3.854 1 98.56 213 SER A CA 1
ATOM 1566 C C . SER A 1 213 ? 5.082 1.669 2.771 1 98.56 213 SER A C 1
ATOM 1568 O O . SER A 1 213 ? 5.176 2.205 1.666 1 98.56 213 SER A O 1
ATOM 1570 N N . GLY A 1 214 ? 5.707 0.59 3.096 1 98.69 214 GLY A N 1
ATOM 1571 C CA . GLY A 1 214 ? 6.547 -0.093 2.125 1 98.69 214 GLY A CA 1
ATOM 1572 C C . GLY A 1 214 ? 5.781 -0.587 0.914 1 98.69 214 GLY A C 1
ATOM 1573 O O . GLY A 1 214 ? 6.207 -0.379 -0.224 1 98.69 214 GLY A O 1
ATOM 1574 N N . ALA A 1 215 ? 4.656 -1.237 1.154 1 98.75 215 ALA A N 1
ATOM 1575 C CA . ALA A 1 215 ? 3.83 -1.761 0.072 1 98.75 215 ALA A CA 1
ATOM 1576 C C . ALA A 1 215 ? 3.336 -0.637 -0.835 1 98.75 215 ALA A C 1
ATOM 1578 O O . ALA A 1 215 ? 3.367 -0.762 -2.061 1 98.75 215 ALA A O 1
ATOM 1579 N N . ALA A 1 216 ? 2.883 0.427 -0.19 1 98.88 216 ALA A N 1
ATOM 1580 C CA . ALA A 1 216 ? 2.432 1.59 -0.949 1 98.88 216 ALA A CA 1
ATOM 1581 C C . ALA A 1 216 ? 3.557 2.152 -1.812 1 98.88 216 ALA A C 1
ATOM 1583 O O . ALA A 1 216 ? 3.328 2.553 -2.957 1 98.88 216 ALA A O 1
ATOM 1584 N N . THR A 1 217 ? 4.754 2.178 -1.289 1 98.81 217 THR A N 1
ATOM 1585 C CA . THR A 1 217 ? 5.926 2.672 -2 1 98.81 217 THR A CA 1
ATOM 1586 C C . THR A 1 217 ? 6.234 1.799 -3.215 1 98.81 217 THR A C 1
ATOM 1588 O O . THR A 1 217 ? 6.551 2.311 -4.289 1 98.81 217 THR A O 1
ATOM 1591 N N . ILE A 1 218 ? 6.109 0.476 -3.025 1 98.94 218 ILE A N 1
ATOM 1592 C CA . ILE A 1 218 ? 6.34 -0.464 -4.117 1 98.94 218 ILE A CA 1
ATOM 1593 C C . ILE A 1 218 ? 5.332 -0.21 -5.238 1 98.94 218 ILE A C 1
ATOM 1595 O O . ILE A 1 218 ? 5.711 -0.09 -6.406 1 98.94 218 ILE A O 1
ATOM 1599 N N . VAL A 1 219 ? 4.074 -0.085 -4.895 1 98.94 219 VAL A N 1
ATOM 1600 C CA . VAL A 1 219 ? 3.018 0.114 -5.883 1 98.94 219 VAL A CA 1
ATOM 1601 C C . VAL A 1 219 ? 3.244 1.431 -6.625 1 98.94 219 VAL A C 1
ATOM 1603 O O . VAL A 1 219 ? 3.131 1.487 -7.852 1 98.94 219 VAL A O 1
ATOM 1606 N N . ALA A 1 220 ? 3.561 2.492 -5.871 1 98.88 220 ALA A N 1
ATOM 1607 C CA . ALA A 1 220 ? 3.865 3.773 -6.5 1 98.88 220 ALA A CA 1
ATOM 1608 C C . ALA A 1 220 ? 5.043 3.646 -7.465 1 98.88 220 ALA A C 1
ATOM 1610 O O . ALA A 1 220 ? 5.012 4.191 -8.57 1 98.88 220 ALA A O 1
ATOM 1611 N N . GLY A 1 221 ? 6.078 2.93 -7.035 1 98.81 221 GLY A N 1
ATOM 1612 C CA . GLY A 1 221 ? 7.246 2.73 -7.879 1 98.81 221 GLY A CA 1
ATOM 1613 C C . GLY A 1 221 ? 6.922 2.039 -9.188 1 98.81 221 GLY A C 1
ATOM 1614 O O . GLY A 1 221 ? 7.402 2.447 -10.25 1 98.81 221 GLY A O 1
ATOM 1615 N N . PHE A 1 222 ? 6.137 0.945 -9.117 1 98.94 222 PHE A N 1
ATOM 1616 C CA . PHE A 1 222 ? 5.738 0.259 -10.344 1 98.94 222 PHE A CA 1
ATOM 1617 C C . PHE A 1 222 ? 4.914 1.179 -11.234 1 98.94 222 PHE A C 1
ATOM 1619 O O . PHE A 1 222 ? 5.152 1.261 -12.445 1 98.94 222 PHE A O 1
ATOM 1626 N N . ALA A 1 223 ? 3.939 1.853 -10.672 1 98.75 223 ALA A N 1
ATOM 1627 C CA . ALA A 1 223 ? 3.029 2.691 -11.445 1 98.75 223 ALA A CA 1
ATOM 1628 C C . ALA A 1 223 ? 3.771 3.863 -12.078 1 98.75 223 ALA A C 1
ATOM 1630 O O . ALA A 1 223 ? 3.457 4.266 -13.203 1 98.75 223 ALA A O 1
ATOM 1631 N N . LEU A 1 224 ? 4.75 4.422 -11.359 1 98.12 224 LEU A N 1
ATOM 1632 C CA . LEU A 1 224 ? 5.473 5.602 -11.828 1 98.12 224 LEU A CA 1
ATOM 1633 C C . LEU A 1 224 ? 6.766 5.203 -12.531 1 98.12 224 LEU A C 1
ATOM 1635 O O . LEU A 1 224 ? 7.562 6.066 -12.906 1 98.12 224 LEU A O 1
ATOM 1639 N N . LYS A 1 225 ? 7.016 3.992 -12.727 1 98.56 225 LYS A N 1
ATOM 1640 C CA . LYS A 1 225 ? 8.164 3.432 -13.43 1 98.56 225 LYS A CA 1
ATOM 1641 C C . LYS A 1 225 ? 9.477 3.867 -12.773 1 98.56 225 LYS A C 1
ATOM 1643 O O . LYS A 1 225 ? 10.398 4.301 -13.461 1 98.56 225 LYS A O 1
ATOM 1648 N N . ASP A 1 226 ? 9.531 3.812 -11.453 1 98.44 226 ASP A N 1
ATOM 1649 C CA . ASP A 1 226 ? 10.703 4.203 -10.68 1 98.44 226 ASP A CA 1
ATOM 1650 C C . ASP A 1 226 ? 11.281 3.01 -9.922 1 98.44 226 ASP A C 1
ATOM 1652 O O . ASP A 1 226 ? 10.867 2.723 -8.797 1 98.44 226 ASP A O 1
ATOM 1656 N N . VAL A 1 227 ? 12.344 2.404 -10.461 1 98.75 227 VAL A N 1
ATOM 1657 C CA . VAL A 1 227 ? 12.922 1.171 -9.945 1 98.75 227 VAL A CA 1
ATOM 1658 C C . VAL A 1 227 ? 13.492 1.415 -8.547 1 98.75 227 VAL A C 1
ATOM 1660 O O . VAL A 1 227 ? 13.391 0.558 -7.668 1 98.75 227 VAL A O 1
ATOM 1663 N N . GLU A 1 228 ? 14.102 2.566 -8.352 1 98.12 228 GLU A N 1
ATOM 1664 C CA . GLU A 1 228 ? 14.672 2.879 -7.039 1 98.12 228 GLU A CA 1
ATOM 1665 C C . GLU A 1 228 ? 13.578 2.992 -5.98 1 98.12 228 GLU A C 1
ATOM 1667 O O . GLU A 1 228 ? 13.781 2.604 -4.828 1 98.12 228 GLU A O 1
ATOM 1672 N N . MET A 1 229 ? 12.438 3.535 -6.355 1 98.12 229 MET A N 1
ATOM 1673 C CA . MET A 1 229 ? 11.289 3.623 -5.457 1 98.12 229 MET A CA 1
ATOM 1674 C C . MET A 1 229 ? 10.766 2.234 -5.102 1 98.12 229 MET A C 1
ATOM 1676 O O . MET A 1 229 ? 10.445 1.964 -3.945 1 98.12 229 MET A O 1
ATOM 1680 N N . ILE A 1 230 ? 10.68 1.335 -6.121 1 98.81 230 ILE A N 1
ATOM 1681 C CA . ILE A 1 230 ? 10.289 -0.048 -5.867 1 98.81 230 ILE A CA 1
ATOM 1682 C C . ILE A 1 230 ? 11.211 -0.66 -4.82 1 98.81 230 ILE A C 1
ATOM 1684 O O . ILE A 1 230 ? 10.75 -1.205 -3.814 1 98.81 230 ILE A O 1
ATOM 1688 N N . ALA A 1 231 ? 12.523 -0.48 -5.047 1 98.56 231 ALA A N 1
ATOM 1689 C CA . ALA A 1 231 ? 13.523 -1.084 -4.18 1 98.56 231 ALA A CA 1
ATOM 1690 C C . ALA A 1 231 ? 13.43 -0.534 -2.76 1 98.56 231 ALA A C 1
ATOM 1692 O O . ALA A 1 231 ? 13.586 -1.275 -1.786 1 98.56 231 ALA A O 1
ATOM 1693 N N . ARG A 1 232 ? 13.125 0.737 -2.609 1 97.69 232 ARG A N 1
ATOM 1694 C CA . ARG A 1 232 ? 13.008 1.378 -1.303 1 97.69 232 ARG A CA 1
ATOM 1695 C C . ARG A 1 232 ? 11.859 0.782 -0.498 1 97.69 232 ARG A C 1
ATOM 1697 O O . ARG A 1 232 ? 11.922 0.719 0.732 1 97.69 232 ARG A O 1
ATOM 1704 N N . GLY A 1 233 ? 10.852 0.347 -1.211 1 98.5 233 GLY A N 1
ATOM 1705 C CA . GLY A 1 233 ? 9.68 -0.193 -0.543 1 98.5 233 GLY A CA 1
ATOM 1706 C C . GLY A 1 233 ? 9.859 -1.627 -0.082 1 98.5 233 GLY A C 1
ATOM 1707 O O . GLY A 1 233 ? 9.086 -2.125 0.736 1 98.5 233 GLY A O 1
ATOM 1708 N N . ILE A 1 234 ? 10.898 -2.297 -0.624 1 98.44 234 ILE A N 1
ATOM 1709 C CA . ILE A 1 234 ? 11.133 -3.699 -0.295 1 98.44 234 ILE A CA 1
ATOM 1710 C C . ILE A 1 234 ? 11.781 -3.803 1.085 1 98.44 234 ILE A C 1
ATOM 1712 O O . ILE A 1 234 ? 12.984 -4.031 1.197 1 98.44 234 ILE A O 1
ATOM 1716 N N . ASP A 1 235 ? 10.977 -3.643 2.102 1 96.5 235 ASP A N 1
ATOM 1717 C CA . ASP A 1 235 ? 11.352 -3.656 3.512 1 96.5 235 ASP A CA 1
ATOM 1718 C C . ASP A 1 235 ? 10.227 -4.223 4.375 1 96.5 235 ASP A C 1
ATOM 1720 O O . ASP A 1 235 ? 9.258 -3.525 4.68 1 96.5 235 ASP A O 1
ATOM 1724 N N . ASP A 1 236 ? 10.367 -5.48 4.734 1 98.19 236 ASP A N 1
ATOM 1725 C CA . ASP A 1 236 ? 9.352 -6.219 5.473 1 98.19 236 ASP A CA 1
ATOM 1726 C C . ASP A 1 236 ? 9.805 -6.5 6.902 1 98.19 236 ASP A C 1
ATOM 1728 O O . ASP A 1 236 ? 10.859 -7.102 7.117 1 98.19 236 ASP A O 1
ATOM 1732 N N . VAL A 1 237 ? 9 -6.145 7.867 1 98.19 237 VAL A N 1
ATOM 1733 C CA . VAL A 1 237 ? 9.383 -6.359 9.258 1 98.19 237 VAL A CA 1
ATOM 1734 C C . VAL A 1 237 ? 8.453 -7.383 9.898 1 98.19 237 VAL A C 1
ATOM 1736 O O . VAL A 1 237 ? 8.477 -7.57 11.117 1 98.19 237 VAL A O 1
ATOM 1739 N N . ILE A 1 238 ? 7.578 -8.023 9.094 1 98.31 238 ILE A N 1
ATOM 1740 C CA . ILE A 1 238 ? 6.586 -8.93 9.648 1 98.31 238 ILE A CA 1
ATOM 1741 C C . ILE A 1 238 ? 6.898 -10.367 9.234 1 98.31 238 ILE A C 1
ATOM 1743 O O . ILE A 1 238 ? 7.148 -11.227 10.078 1 98.31 238 ILE A O 1
ATOM 1747 N N . VAL A 1 239 ? 7.059 -10.602 7.945 1 98.19 239 VAL A N 1
ATOM 1748 C CA . VAL A 1 239 ? 7.133 -11.953 7.418 1 98.19 239 VAL A CA 1
ATOM 1749 C C . VAL A 1 239 ? 8.594 -12.367 7.254 1 98.19 239 VAL A C 1
ATOM 1751 O O . VAL A 1 239 ? 9 -13.438 7.707 1 98.19 239 VAL A O 1
ATOM 1754 N N . GLU A 1 240 ? 9.406 -11.516 6.688 1 97.88 240 GLU A N 1
ATOM 1755 C CA . GLU A 1 240 ? 10.773 -11.844 6.32 1 97.88 240 GLU A CA 1
ATOM 1756 C C . GLU A 1 240 ? 11.617 -12.18 7.551 1 97.88 240 GLU A C 1
ATOM 1758 O O . GLU A 1 240 ? 12.367 -13.156 7.543 1 97.88 240 GLU A O 1
ATOM 1763 N N . PRO A 1 241 ? 11.461 -11.438 8.68 1 97.25 241 PRO A N 1
ATOM 1764 C CA . PRO A 1 241 ? 12.289 -11.742 9.852 1 97.25 241 PRO A CA 1
ATOM 1765 C C . PRO A 1 241 ? 12.008 -13.133 10.422 1 97.25 241 PRO A C 1
ATOM 1767 O O . PRO A 1 241 ? 12.898 -13.758 11.008 1 97.25 241 PRO A O 1
ATOM 1770 N N . VAL A 1 242 ? 10.844 -13.641 10.234 1 96.5 242 VAL A N 1
ATOM 1771 C CA . VAL A 1 242 ? 10.477 -14.953 10.766 1 96.5 242 VAL A CA 1
ATOM 1772 C C . VAL A 1 242 ? 10.914 -16.047 9.797 1 96.5 242 VAL A C 1
ATOM 1774 O O . VAL A 1 242 ? 11.398 -17.094 10.219 1 96.5 242 VAL A O 1
ATOM 1777 N N . ARG A 1 243 ? 10.867 -15.781 8.516 1 96.75 243 ARG A N 1
ATOM 1778 C CA . ARG A 1 243 ? 11.109 -16.812 7.5 1 96.75 243 ARG A CA 1
ATOM 1779 C C . ARG A 1 243 ? 12.602 -16.906 7.172 1 96.75 243 ARG A C 1
ATOM 1781 O O . ARG A 1 243 ? 13.055 -17.891 6.602 1 96.75 243 ARG A O 1
ATOM 1788 N N . LYS A 1 244 ? 13.312 -15.812 7.496 1 96.56 244 LYS A N 1
ATOM 1789 C CA . LYS A 1 244 ? 14.719 -15.812 7.098 1 96.56 244 LYS A CA 1
ATOM 1790 C C . LYS A 1 244 ? 15.469 -16.984 7.719 1 96.56 244 LYS A C 1
ATOM 1792 O O . LYS A 1 244 ? 16.422 -17.5 7.133 1 96.56 244 LYS A O 1
ATOM 1797 N N . HIS A 1 245 ? 14.961 -17.531 8.828 1 94.19 245 HIS A N 1
ATOM 1798 C CA . HIS A 1 245 ? 15.633 -18.625 9.547 1 94.19 245 HIS A CA 1
ATOM 1799 C C . HIS A 1 245 ? 15.469 -19.953 8.805 1 94.19 245 HIS A C 1
ATOM 1801 O O . HIS A 1 245 ? 16.188 -20.906 9.086 1 94.19 245 HIS A O 1
ATOM 1807 N N . LEU A 1 246 ? 14.555 -20.016 7.863 1 93.81 246 LEU A N 1
ATOM 1808 C CA . LEU A 1 246 ? 14.328 -21.219 7.07 1 93.81 246 LEU A CA 1
ATOM 1809 C C . LEU A 1 246 ? 15.258 -21.266 5.863 1 93.81 246 LEU A C 1
ATOM 1811 O O . LEU A 1 246 ? 15.312 -22.266 5.148 1 93.81 246 LEU A O 1
ATOM 1815 N N . ILE A 1 247 ? 16.078 -20.219 5.66 1 97.06 247 ILE A N 1
ATOM 1816 C CA . ILE A 1 247 ? 16.906 -20.094 4.469 1 97.06 247 ILE A CA 1
ATOM 1817 C C . ILE A 1 247 ? 18.375 -20.078 4.871 1 97.06 247 ILE A C 1
ATOM 1819 O O . ILE A 1 247 ? 18.891 -19.062 5.359 1 97.06 247 ILE A O 1
ATOM 1823 N N . PRO A 1 248 ? 19.094 -21.172 4.578 1 96.56 248 PRO A N 1
ATOM 1824 C CA . PRO A 1 248 ? 20.516 -21.172 4.891 1 96.56 248 PRO A CA 1
ATOM 1825 C C . PRO A 1 248 ? 21.281 -20.047 4.199 1 96.56 248 PRO A C 1
ATOM 1827 O O . PRO A 1 248 ? 21.125 -19.844 2.992 1 96.56 248 PRO A O 1
ATOM 1830 N N . GLY A 1 249 ? 22 -19.281 5.031 1 97.38 249 GLY A N 1
ATOM 1831 C CA . GLY A 1 249 ? 22.859 -18.25 4.465 1 97.38 249 GLY A CA 1
ATOM 1832 C C . GLY A 1 249 ? 22.109 -16.984 4.102 1 97.38 249 GLY A C 1
ATOM 1833 O O . GLY A 1 249 ? 22.641 -16.125 3.396 1 97.38 249 GLY A O 1
ATOM 1834 N N . TYR A 1 250 ? 20.922 -16.859 4.594 1 98.38 250 TYR A N 1
ATOM 1835 C CA . TYR A 1 250 ? 20.078 -15.719 4.258 1 98.38 250 TYR A CA 1
ATOM 1836 C C . TYR A 1 250 ? 20.859 -14.414 4.359 1 98.38 250 TYR A C 1
ATOM 1838 O O . TYR A 1 250 ? 20.875 -13.617 3.416 1 98.38 250 TYR A O 1
ATOM 1846 N N . ASP A 1 251 ? 21.531 -14.164 5.488 1 98.62 251 ASP A N 1
ATOM 1847 C CA . ASP A 1 251 ? 22.203 -12.898 5.73 1 98.62 251 ASP A CA 1
ATOM 1848 C C . ASP A 1 251 ? 23.375 -12.703 4.762 1 98.62 251 ASP A C 1
ATOM 1850 O O . ASP A 1 251 ? 23.562 -11.609 4.23 1 98.62 251 ASP A O 1
ATOM 1854 N N . SER A 1 252 ? 24.078 -13.766 4.52 1 98.69 252 SER A N 1
ATOM 1855 C CA . SER A 1 252 ? 25.219 -13.695 3.596 1 98.69 252 SER A CA 1
ATOM 1856 C C . SER A 1 252 ? 24.75 -13.422 2.17 1 98.69 252 SER A C 1
ATOM 1858 O O . SER A 1 252 ? 25.344 -12.609 1.458 1 98.69 252 SER A O 1
ATOM 1860 N N . VAL A 1 253 ? 23.703 -14.125 1.727 1 98.88 253 VAL A N 1
ATOM 1861 C CA . VAL A 1 253 ? 23.156 -13.922 0.386 1 98.88 253 VAL A CA 1
ATOM 1862 C C . VAL A 1 253 ? 22.734 -12.469 0.208 1 98.88 253 VAL A C 1
ATOM 1864 O O . VAL A 1 253 ? 23.094 -11.828 -0.783 1 98.88 253 VAL A O 1
ATOM 1867 N N . LYS A 1 254 ? 22.016 -11.93 1.171 1 98.81 254 LYS A N 1
ATOM 1868 C CA . LYS A 1 254 ? 21.516 -10.562 1.105 1 98.81 254 LYS A CA 1
ATOM 1869 C C . LYS A 1 254 ? 22.656 -9.555 1.124 1 98.81 254 LYS A C 1
ATOM 1871 O O . LYS A 1 254 ? 22.703 -8.648 0.285 1 98.81 254 LYS A O 1
ATOM 1876 N N . GLN A 1 255 ? 23.562 -9.68 2.037 1 98.69 255 GLN A N 1
ATOM 1877 C CA . GLN A 1 255 ? 24.656 -8.734 2.188 1 98.69 255 GLN A CA 1
ATOM 1878 C C . GLN A 1 255 ? 25.562 -8.75 0.961 1 98.69 255 GLN A C 1
ATOM 1880 O O . GLN A 1 255 ? 26 -7.695 0.491 1 98.69 255 GLN A O 1
ATOM 1885 N N . ASN A 1 256 ? 25.844 -9.977 0.485 1 98.88 256 ASN A N 1
ATOM 1886 C CA . ASN A 1 256 ? 26.688 -10.094 -0.707 1 98.88 256 ASN A CA 1
ATOM 1887 C C . ASN A 1 256 ? 26.031 -9.422 -1.913 1 98.88 256 ASN A C 1
ATOM 1889 O O . ASN A 1 256 ? 26.703 -8.703 -2.662 1 98.88 256 ASN A O 1
ATOM 1893 N N . ALA A 1 257 ? 24.75 -9.656 -2.084 1 98.88 257 ALA A N 1
ATOM 1894 C CA . ALA A 1 257 ? 24.031 -9.07 -3.209 1 98.88 257 ALA A CA 1
ATOM 1895 C C . ALA A 1 257 ? 24.031 -7.547 -3.129 1 98.88 257 ALA A C 1
ATOM 1897 O O . ALA A 1 257 ? 24.266 -6.867 -4.129 1 98.88 257 ALA A O 1
ATOM 1898 N N . MET A 1 258 ? 23.781 -7.023 -1.915 1 98.75 258 MET A N 1
ATOM 1899 C CA . MET A 1 258 ? 23.766 -5.578 -1.706 1 98.75 258 MET A CA 1
ATOM 1900 C C . MET A 1 258 ? 25.125 -4.969 -1.997 1 98.75 258 MET A C 1
ATOM 1902 O O . MET A 1 258 ? 25.219 -3.924 -2.645 1 98.75 258 MET A O 1
ATOM 1906 N N . SER A 1 259 ? 26.141 -5.582 -1.541 1 98.44 259 SER A N 1
ATOM 1907 C CA . SER A 1 259 ? 27.5 -5.109 -1.761 1 98.44 259 SER A CA 1
ATOM 1908 C C . SER A 1 259 ? 27.859 -5.133 -3.242 1 98.44 259 SER A C 1
ATOM 1910 O O . SER A 1 259 ? 28.672 -4.332 -3.701 1 98.44 259 SER A O 1
ATOM 1912 N N . ALA A 1 260 ? 27.234 -6.066 -3.949 1 98.56 260 ALA A N 1
ATOM 1913 C CA . ALA A 1 260 ? 27.531 -6.219 -5.371 1 98.56 260 ALA A CA 1
ATOM 1914 C C . ALA A 1 260 ? 26.719 -5.234 -6.211 1 98.56 260 ALA A C 1
ATOM 1916 O O . ALA A 1 260 ? 26.922 -5.133 -7.422 1 98.56 260 ALA A O 1
ATOM 1917 N N . GLY A 1 261 ? 25.781 -4.516 -5.562 1 98.12 261 GLY A N 1
ATOM 1918 C CA . GLY A 1 261 ? 25.125 -3.443 -6.289 1 98.12 261 GLY A CA 1
ATOM 1919 C C . GLY A 1 261 ? 23.609 -3.621 -6.375 1 98.12 261 GLY A C 1
ATOM 1920 O O . GLY A 1 261 ? 22.922 -2.836 -7.031 1 98.12 261 GLY A O 1
ATOM 1921 N N . ALA A 1 262 ? 23.062 -4.637 -5.762 1 98.81 262 ALA A N 1
ATOM 1922 C CA . ALA A 1 262 ? 21.609 -4.762 -5.707 1 98.81 262 ALA A CA 1
ATOM 1923 C C . ALA A 1 262 ? 20.969 -3.574 -4.984 1 98.81 262 ALA A C 1
ATOM 1925 O O . ALA A 1 262 ? 21.547 -3.047 -4.027 1 98.81 262 ALA A O 1
ATOM 1926 N N . LEU A 1 263 ? 19.812 -3.17 -5.453 1 98.69 263 LEU A N 1
ATOM 1927 C CA . LEU A 1 263 ? 19.094 -2.076 -4.805 1 98.69 263 LEU A CA 1
ATOM 1928 C C . LEU A 1 263 ? 18.297 -2.582 -3.604 1 98.69 263 LEU A C 1
ATOM 1930 O O . LEU A 1 263 ? 18.047 -1.83 -2.66 1 98.69 263 LEU A O 1
ATOM 1934 N N . ALA A 1 264 ? 17.844 -3.807 -3.633 1 98.81 264 ALA A N 1
ATOM 1935 C CA . ALA A 1 264 ? 17.094 -4.488 -2.578 1 98.81 264 ALA A CA 1
ATOM 1936 C C . ALA A 1 264 ? 17.172 -6.004 -2.74 1 98.81 264 ALA A C 1
ATOM 1938 O O . ALA A 1 264 ? 17.406 -6.504 -3.844 1 98.81 264 ALA A O 1
ATOM 1939 N N . VAL A 1 265 ? 17.078 -6.719 -1.682 1 98.88 265 VAL A N 1
ATOM 1940 C CA . VAL A 1 265 ? 17.047 -8.18 -1.659 1 98.88 265 VAL A CA 1
ATOM 1941 C C . VAL A 1 265 ? 15.969 -8.648 -0.679 1 98.88 265 VAL A C 1
ATOM 1943 O O . VAL A 1 265 ? 15.828 -8.094 0.41 1 98.88 265 VAL A O 1
ATOM 1946 N N . THR A 1 266 ? 15.195 -9.57 -1.058 1 98.88 266 THR A N 1
ATOM 1947 C CA . THR A 1 266 ? 14.195 -10.148 -0.168 1 98.88 266 THR A CA 1
ATOM 1948 C C . THR A 1 266 ? 13.977 -11.625 -0.49 1 98.88 266 THR A C 1
ATOM 1950 O O . THR A 1 266 ? 14.617 -12.18 -1.385 1 98.88 266 THR A O 1
ATOM 1953 N N . ILE A 1 267 ? 13.203 -12.289 0.298 1 98.69 267 ILE A N 1
ATOM 1954 C CA . ILE A 1 267 ? 12.812 -13.672 0.061 1 98.69 267 ILE A CA 1
ATOM 1955 C C . ILE A 1 267 ? 11.828 -13.734 -1.108 1 98.69 267 ILE A C 1
ATOM 1957 O O . ILE A 1 267 ? 10.914 -12.922 -1.204 1 98.69 267 ILE A O 1
ATOM 1961 N N . SER A 1 268 ? 12.031 -14.594 -2.059 1 98.56 268 SER A N 1
ATOM 1962 C CA . SER A 1 268 ? 11.055 -14.844 -3.115 1 98.56 268 SER A CA 1
ATOM 1963 C C . SER A 1 268 ? 9.922 -15.75 -2.627 1 98.56 268 SER A C 1
ATOM 1965 O O . SER A 1 268 ? 10.133 -16.938 -2.387 1 98.56 268 SER A O 1
ATOM 1967 N N . GLY A 1 269 ? 8.703 -15.18 -2.523 1 96.56 269 GLY A N 1
ATOM 1968 C CA . GLY A 1 269 ? 7.582 -15.945 -2.01 1 96.56 269 GLY A CA 1
ATOM 1969 C C . GLY A 1 269 ? 7.832 -16.516 -0.625 1 96.56 269 GLY A C 1
ATOM 1970 O O . GLY A 1 269 ? 8.211 -15.789 0.292 1 96.56 269 GLY A O 1
ATOM 1971 N N . ALA A 1 270 ? 7.617 -17.812 -0.504 1 94.88 270 ALA A N 1
ATOM 1972 C CA . ALA A 1 270 ? 7.805 -18.484 0.777 1 94.88 270 ALA A CA 1
ATOM 1973 C C . ALA A 1 270 ? 9.258 -18.922 0.958 1 94.88 270 ALA A C 1
ATOM 1975 O O . ALA A 1 270 ? 9.625 -19.438 2.014 1 94.88 270 ALA A O 1
ATOM 1976 N N . GLY A 1 271 ? 10.133 -18.578 0.039 1 96.06 271 GLY A N 1
ATOM 1977 C CA . GLY A 1 271 ? 11.484 -19.109 0.094 1 96.06 271 GLY A CA 1
ATOM 1978 C C . GLY A 1 271 ? 11.562 -20.562 -0.3 1 96.06 271 GLY A C 1
ATOM 1979 O O . GLY A 1 271 ? 10.562 -21.156 -0.718 1 96.06 271 GLY A O 1
ATOM 1980 N N . PRO A 1 272 ? 12.75 -21.078 -0.372 1 97.06 272 PRO A N 1
ATOM 1981 C CA . PRO A 1 272 ? 14.008 -20.531 0.144 1 97.06 272 PRO A CA 1
ATOM 1982 C C . PRO A 1 272 ? 14.75 -19.688 -0.885 1 97.06 272 PRO A C 1
ATOM 1984 O O . PRO A 1 272 ? 15.828 -19.156 -0.599 1 97.06 272 PRO A O 1
ATOM 1987 N N . SER A 1 273 ? 14.211 -19.469 -2.064 1 98.31 273 SER A N 1
ATOM 1988 C CA . SER A 1 273 ? 14.844 -18.594 -3.047 1 98.31 273 SER A CA 1
ATOM 1989 C C . SER A 1 273 ? 14.828 -17.141 -2.59 1 98.31 273 SER A C 1
ATOM 1991 O O . SER A 1 273 ? 13.969 -16.75 -1.797 1 98.31 273 SER A O 1
ATOM 1993 N N . MET A 1 274 ? 15.805 -16.469 -2.988 1 98.88 274 MET A N 1
ATOM 1994 C CA . MET A 1 274 ? 15.906 -15.031 -2.738 1 98.88 274 MET A CA 1
ATOM 1995 C C . MET A 1 274 ? 16 -14.258 -4.047 1 98.88 274 MET A C 1
ATOM 1997 O O . MET A 1 274 ? 16.391 -14.812 -5.078 1 98.88 274 MET A O 1
ATOM 2001 N N . ILE A 1 275 ? 15.617 -13.008 -4.012 1 98.94 275 ILE A N 1
ATOM 2002 C CA . ILE A 1 275 ? 15.547 -12.227 -5.238 1 98.94 275 ILE A CA 1
ATOM 2003 C C . ILE A 1 275 ? 16.141 -10.844 -5 1 98.94 275 ILE A C 1
ATOM 2005 O O . ILE A 1 275 ? 15.938 -10.242 -3.941 1 98.94 275 ILE A O 1
ATOM 2009 N N . ALA A 1 276 ? 16.953 -10.367 -5.895 1 98.94 276 ALA A N 1
ATOM 2010 C CA . ALA A 1 276 ? 17.578 -9.039 -5.883 1 98.94 276 ALA A CA 1
ATOM 2011 C C . ALA A 1 276 ? 16.984 -8.156 -6.977 1 98.94 276 ALA A C 1
ATOM 2013 O O . ALA A 1 276 ? 16.625 -8.641 -8.055 1 98.94 276 ALA A O 1
ATOM 2014 N N . PHE A 1 277 ? 16.891 -6.898 -6.75 1 98.88 277 PHE A N 1
ATOM 2015 C CA . PHE A 1 277 ? 16.359 -5.902 -7.668 1 98.88 277 PHE A CA 1
ATOM 2016 C C . PHE A 1 277 ? 17.453 -4.965 -8.156 1 98.88 277 PHE A C 1
ATOM 2018 O O . PHE A 1 277 ? 18.266 -4.477 -7.359 1 98.88 277 PHE A O 1
ATOM 2025 N N . LEU A 1 278 ? 17.469 -4.734 -9.461 1 98.69 278 LEU A N 1
ATOM 2026 C CA . LEU A 1 278 ? 18.484 -3.893 -10.094 1 98.69 278 LEU A CA 1
ATOM 2027 C C . LEU A 1 278 ? 17.828 -2.924 -11.078 1 98.69 278 LEU A C 1
ATOM 2029 O O . LEU A 1 278 ? 16.812 -3.238 -11.688 1 98.69 278 LEU A O 1
ATOM 2033 N N . LYS A 1 279 ? 18.438 -1.781 -11.242 1 97.75 279 LYS A N 1
ATOM 2034 C CA . LYS A 1 279 ? 17.969 -0.799 -12.211 1 97.75 279 LYS A CA 1
ATOM 2035 C C . LYS A 1 279 ? 18.734 -0.89 -13.516 1 97.75 279 LYS A C 1
ATOM 2037 O O . LYS A 1 279 ? 18.484 -0.134 -14.453 1 97.75 279 LYS A O 1
ATOM 2042 N N . THR A 1 280 ? 19.781 -1.79 -13.555 1 95.12 280 THR A N 1
ATOM 2043 C CA . THR A 1 280 ? 20.578 -2.016 -14.758 1 95.12 280 THR A CA 1
ATOM 2044 C C . THR A 1 280 ? 21.078 -3.455 -14.812 1 95.12 280 THR A C 1
ATOM 2046 O O . THR A 1 280 ? 21.219 -4.109 -13.773 1 95.12 280 THR A O 1
ATOM 2049 N N . CYS A 1 281 ? 21.312 -3.928 -15.977 1 94 281 CYS A N 1
ATOM 2050 C CA . CYS A 1 281 ? 21.844 -5.281 -16.141 1 94 281 CYS A CA 1
ATOM 2051 C C . CYS A 1 281 ? 23.359 -5.301 -16.031 1 94 281 CYS A C 1
ATOM 2053 O O . CYS A 1 281 ? 23.969 -6.367 -15.984 1 94 281 CYS A O 1
ATOM 2055 N N . LYS A 1 282 ? 23.938 -4.16 -15.883 1 94.44 282 LYS A N 1
ATOM 2056 C CA . LYS A 1 282 ? 25.391 -4.047 -15.898 1 94.44 282 LYS A CA 1
ATOM 2057 C C . LYS A 1 282 ? 26.016 -4.891 -14.789 1 94.44 282 LYS A C 1
ATOM 2059 O O . LYS A 1 282 ? 27.062 -5.52 -14.992 1 94.44 282 LYS A O 1
ATOM 2064 N N . ASN A 1 283 ? 25.391 -4.906 -13.633 1 94.88 283 ASN A N 1
ATOM 2065 C CA . ASN A 1 283 ? 25.969 -5.633 -12.508 1 94.88 283 ASN A CA 1
ATOM 2066 C C . ASN A 1 283 ? 25.188 -6.902 -12.195 1 94.88 283 ASN A C 1
ATOM 2068 O O . ASN A 1 283 ? 25.359 -7.492 -11.133 1 94.88 283 ASN A O 1
ATOM 2072 N N . ALA A 1 284 ? 24.344 -7.316 -13.062 1 98.25 284 ALA A N 1
ATOM 2073 C CA . ALA A 1 284 ? 23.453 -8.43 -12.773 1 98.25 284 ALA A CA 1
ATOM 2074 C C . ALA A 1 284 ? 24.219 -9.719 -12.531 1 98.25 284 ALA A C 1
ATOM 2076 O O . ALA A 1 284 ? 23.922 -10.469 -11.602 1 98.25 284 ALA A O 1
ATOM 2077 N N . ASN A 1 285 ? 25.25 -9.969 -13.336 1 98.25 285 ASN A N 1
ATOM 2078 C CA . ASN A 1 285 ? 26.047 -11.18 -13.18 1 98.25 285 ASN A CA 1
ATOM 2079 C C . ASN A 1 285 ? 26.859 -11.164 -11.891 1 98.25 285 ASN A C 1
ATOM 2081 O O . ASN A 1 285 ? 27.062 -12.203 -11.266 1 98.25 285 ASN A O 1
ATOM 2085 N N . MET A 1 286 ? 27.297 -10 -11.57 1 98.62 286 MET A N 1
ATOM 2086 C CA . MET A 1 286 ? 28.031 -9.859 -10.32 1 98.62 286 MET A CA 1
ATOM 2087 C C . MET A 1 286 ? 27.141 -10.125 -9.125 1 98.62 286 MET A C 1
ATOM 2089 O O . MET A 1 286 ? 27.547 -10.797 -8.172 1 98.62 286 MET A O 1
ATOM 2093 N N . VAL A 1 287 ? 25.953 -9.602 -9.172 1 98.88 287 VAL A N 1
ATOM 2094 C CA . VAL A 1 287 ? 24.984 -9.82 -8.102 1 98.88 287 VAL A CA 1
ATOM 2095 C C . VAL A 1 287 ? 24.625 -11.305 -8.031 1 98.88 287 VAL A C 1
ATOM 2097 O O . VAL A 1 287 ? 24.531 -11.875 -6.945 1 98.88 287 VAL A O 1
ATOM 2100 N N . ALA A 1 288 ? 24.453 -11.922 -9.195 1 98.88 288 ALA A N 1
ATOM 2101 C CA . ALA A 1 288 ? 24.141 -13.352 -9.258 1 98.88 288 ALA A CA 1
ATOM 2102 C C . ALA A 1 288 ? 25.25 -14.18 -8.594 1 98.88 288 ALA A C 1
ATOM 2104 O O . ALA A 1 288 ? 24.953 -15.055 -7.77 1 98.88 288 ALA A O 1
ATOM 2105 N N . ALA A 1 289 ? 26.438 -13.867 -8.914 1 98.81 289 ALA A N 1
ATOM 2106 C CA . ALA A 1 289 ? 27.578 -14.578 -8.344 1 98.81 289 ALA A CA 1
ATOM 2107 C C . ALA A 1 289 ? 27.672 -14.352 -6.84 1 98.81 289 ALA A C 1
ATOM 2109 O O . ALA A 1 289 ? 28 -15.266 -6.086 1 98.81 289 ALA A O 1
ATOM 2110 N N . ALA A 1 290 ? 27.391 -13.148 -6.43 1 98.88 290 ALA A N 1
ATOM 2111 C CA . ALA A 1 290 ? 27.438 -12.797 -5.016 1 98.88 290 ALA A CA 1
ATOM 2112 C C . ALA A 1 290 ? 26.391 -13.562 -4.223 1 98.88 290 ALA A C 1
ATOM 2114 O O . ALA A 1 290 ? 26.656 -14.031 -3.113 1 98.88 290 ALA A O 1
ATOM 2115 N N . MET A 1 291 ? 25.203 -13.672 -4.777 1 98.94 291 MET A N 1
ATOM 2116 C CA . MET A 1 291 ? 24.141 -14.422 -4.117 1 98.94 291 MET A CA 1
ATOM 2117 C C . MET A 1 291 ? 24.5 -15.906 -4.023 1 98.94 291 MET A C 1
ATOM 2119 O O . MET A 1 291 ? 24.328 -16.531 -2.975 1 98.94 291 MET A O 1
ATOM 2123 N N . ALA A 1 292 ? 25.031 -16.438 -5.141 1 98.81 292 ALA A N 1
ATOM 2124 C CA . ALA A 1 292 ? 25.453 -17.844 -5.137 1 98.81 292 ALA A CA 1
ATOM 2125 C C . ALA A 1 292 ? 26.531 -18.078 -4.078 1 98.81 292 ALA A C 1
ATOM 2127 O O . ALA A 1 292 ? 26.5 -19.094 -3.385 1 98.81 292 ALA A O 1
ATOM 2128 N N . LYS A 1 293 ? 27.438 -17.156 -3.992 1 98.75 293 LYS A N 1
ATOM 2129 C CA . LYS A 1 293 ? 28.5 -17.25 -2.986 1 98.75 293 LYS A CA 1
ATOM 2130 C C . LYS A 1 293 ? 27.906 -17.266 -1.577 1 98.75 293 LYS A C 1
ATOM 2132 O O . LYS A 1 293 ? 28.406 -17.984 -0.702 1 98.75 293 LYS A O 1
ATOM 2137 N N . GLY A 1 294 ? 26.922 -16.422 -1.353 1 98.69 294 GLY A N 1
ATOM 2138 C CA . GLY A 1 294 ? 26.266 -16.406 -0.053 1 98.69 294 GLY A CA 1
ATOM 2139 C C . GLY A 1 294 ? 25.688 -17.766 0.338 1 98.69 294 GLY A C 1
ATOM 2140 O O . GLY A 1 294 ? 25.859 -18.203 1.477 1 98.69 294 GLY A O 1
ATOM 2141 N N . PHE A 1 295 ? 25.047 -18.406 -0.57 1 98.62 295 PHE A N 1
ATOM 2142 C CA . PHE A 1 295 ? 24.531 -19.734 -0.309 1 98.62 295 PHE A CA 1
ATOM 2143 C C . PHE A 1 295 ? 25.656 -20.734 -0.103 1 98.62 295 PHE A C 1
ATOM 2145 O O . PHE A 1 295 ? 25.594 -21.594 0.778 1 98.62 295 PHE A O 1
ATOM 2152 N N . GLU A 1 296 ? 26.703 -20.609 -0.89 1 98.25 296 GLU A N 1
ATOM 2153 C CA . GLU A 1 296 ? 27.844 -21.516 -0.785 1 98.25 296 GLU A CA 1
ATOM 2154 C C . GLU A 1 296 ? 28.5 -21.438 0.594 1 98.25 296 GLU A C 1
ATOM 2156 O O . GLU A 1 296 ? 28.953 -22.438 1.132 1 98.25 296 GLU A O 1
ATOM 2161 N N . GLU A 1 297 ? 28.547 -20.281 1.09 1 98 297 GLU A N 1
ATOM 2162 C CA . GLU A 1 297 ? 29.109 -20.062 2.416 1 98 297 GLU A CA 1
ATOM 2163 C C . GLU A 1 297 ? 28.344 -20.828 3.482 1 98 297 GLU A C 1
ATOM 2165 O O . GLU A 1 297 ? 28.875 -21.156 4.543 1 98 297 GLU A O 1
ATOM 2170 N N . ALA A 1 298 ? 27.125 -21.125 3.176 1 97.06 298 ALA A N 1
ATOM 2171 C CA . ALA A 1 298 ? 26.281 -21.891 4.102 1 97.06 298 ALA A CA 1
ATOM 2172 C C . ALA A 1 298 ? 26.234 -23.359 3.697 1 97.06 298 ALA A C 1
ATOM 2174 O O . ALA A 1 298 ? 25.422 -24.125 4.23 1 97.06 298 ALA A O 1
ATOM 2175 N N . GLY A 1 299 ? 27.016 -23.75 2.67 1 96.69 299 GLY A N 1
ATOM 2176 C CA . GLY A 1 299 ? 27.109 -25.125 2.246 1 96.69 299 GLY A CA 1
ATOM 2177 C C . GLY A 1 299 ? 26.016 -25.547 1.288 1 96.69 299 GLY A C 1
ATOM 2178 O O . GLY A 1 299 ? 25.703 -26.734 1.157 1 96.69 299 GLY A O 1
ATOM 2179 N N . VAL A 1 300 ? 25.375 -24.594 0.623 1 96.94 300 VAL A N 1
ATOM 2180 C CA . VAL A 1 300 ? 24.25 -24.875 -0.274 1 96.94 300 VAL A CA 1
ATOM 2181 C C . VAL A 1 300 ? 24.594 -24.406 -1.689 1 96.94 300 VAL A C 1
ATOM 2183 O O . VAL A 1 300 ? 25.031 -23.281 -1.892 1 96.94 300 VAL A O 1
ATOM 2186 N N . LYS A 1 301 ? 24.422 -25.25 -2.67 1 97.31 301 LYS A N 1
ATOM 2187 C CA . LYS A 1 301 ? 24.578 -24.859 -4.07 1 97.31 301 LYS A CA 1
ATOM 2188 C C . LYS A 1 301 ? 23.281 -24.266 -4.617 1 97.31 301 LYS A C 1
ATOM 2190 O O . LYS A 1 301 ? 22.188 -24.734 -4.312 1 97.31 301 LYS A O 1
ATOM 2195 N N . SER A 1 302 ? 23.469 -23.219 -5.352 1 98.06 302 SER A N 1
ATOM 2196 C CA . SER A 1 302 ? 22.297 -22.547 -5.902 1 98.06 302 SER A CA 1
ATOM 2197 C C . SER A 1 302 ? 22.453 -22.312 -7.402 1 98.06 302 SER A C 1
ATOM 2199 O O . SER A 1 302 ? 23.562 -22.406 -7.941 1 98.06 302 SER A O 1
ATOM 2201 N N . ARG A 1 303 ? 21.391 -22.234 -8.047 1 98.19 303 ARG A N 1
ATOM 2202 C CA . ARG A 1 303 ? 21.312 -21.734 -9.414 1 98.19 303 ARG A CA 1
ATOM 2203 C C . ARG A 1 303 ? 20.75 -20.312 -9.445 1 98.19 303 ARG A C 1
ATOM 2205 O O . ARG A 1 303 ? 19.781 -20.016 -8.742 1 98.19 303 ARG A O 1
ATOM 2212 N N . THR A 1 304 ? 21.422 -19.438 -10.18 1 98.69 304 THR A N 1
ATOM 2213 C CA . THR A 1 304 ? 20.969 -18.047 -10.266 1 98.69 304 THR A CA 1
ATOM 2214 C C . THR A 1 304 ? 20.438 -17.734 -11.664 1 98.69 304 THR A C 1
ATOM 2216 O O . THR A 1 304 ? 20.891 -18.312 -12.648 1 98.69 304 THR A O 1
ATOM 2219 N N . PHE A 1 305 ? 19.469 -16.938 -11.781 1 98.56 305 PHE A N 1
ATOM 2220 C CA . PHE A 1 305 ? 18.875 -16.484 -13.031 1 98.56 305 PHE A CA 1
ATOM 2221 C C . PHE A 1 305 ? 18.781 -14.969 -13.086 1 98.56 305 PHE A C 1
ATOM 2223 O O . PHE A 1 305 ? 18.188 -14.344 -12.203 1 98.56 305 PHE A O 1
ATOM 2230 N N . VAL A 1 306 ? 19.438 -14.359 -14.031 1 98.5 306 VAL A N 1
ATOM 2231 C CA . VAL A 1 306 ? 19.172 -12.961 -14.359 1 98.5 306 VAL A CA 1
ATOM 2232 C C . VAL A 1 306 ? 17.891 -12.867 -15.188 1 98.5 306 VAL A C 1
ATOM 2234 O O . VAL 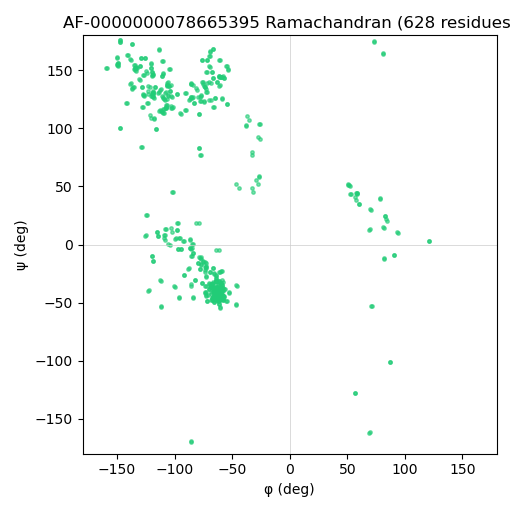A 1 306 ? 17.766 -13.539 -16.219 1 98.5 306 VAL A O 1
ATOM 2237 N N . CYS A 1 307 ? 16.922 -12.078 -14.703 1 98.06 307 CYS A N 1
ATOM 2238 C CA . CYS A 1 307 ? 15.648 -12.086 -15.406 1 98.06 307 CYS A CA 1
ATOM 2239 C C . CYS A 1 307 ? 14.977 -10.719 -15.328 1 98.06 307 CYS A C 1
ATOM 2241 O O . CYS A 1 307 ? 15.562 -9.758 -14.82 1 98.06 307 CYS A O 1
ATOM 2243 N N . ARG A 1 308 ? 13.852 -10.57 -16 1 98.38 308 ARG A N 1
ATOM 2244 C CA . ARG A 1 308 ? 12.977 -9.398 -16.047 1 98.38 308 ARG A CA 1
ATOM 2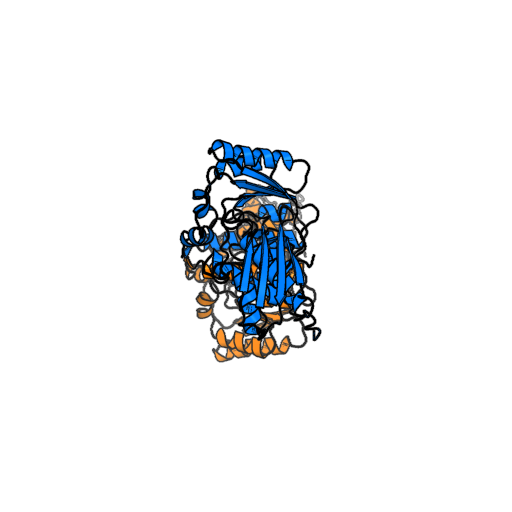245 C C . ARG A 1 308 ? 11.531 -9.789 -15.766 1 98.38 308 ARG A C 1
ATOM 2247 O O . ARG A 1 308 ? 11.188 -10.969 -15.789 1 98.38 308 ARG A O 1
ATOM 2254 N N . PRO A 1 309 ? 10.773 -8.781 -15.398 1 98.81 309 PRO A N 1
ATOM 2255 C CA . PRO A 1 309 ? 9.344 -9.094 -15.367 1 98.81 309 PRO A CA 1
ATOM 2256 C C . PRO A 1 309 ? 8.836 -9.672 -16.688 1 98.81 309 PRO A C 1
ATOM 2258 O O . PRO A 1 309 ? 9.367 -9.344 -17.75 1 98.81 309 PRO A O 1
ATOM 2261 N N . SER A 1 310 ? 7.844 -10.477 -16.594 1 98.19 310 SER A N 1
ATOM 2262 C CA . SER A 1 310 ? 7.402 -11.242 -17.75 1 98.19 310 SER A CA 1
ATOM 2263 C C . SER A 1 310 ? 5.918 -11.023 -18.016 1 98.19 310 SER A C 1
ATOM 2265 O O . SER A 1 310 ? 5.191 -10.523 -17.156 1 98.19 310 SER A O 1
ATOM 2267 N N . SER A 1 311 ? 5.547 -11.352 -19.266 1 98 311 SER A N 1
ATOM 2268 C CA . SER A 1 311 ? 4.125 -11.531 -19.547 1 98 311 SER A CA 1
ATOM 2269 C C . SER A 1 311 ? 3.578 -12.773 -18.859 1 98 311 SER A C 1
ATOM 2271 O O . SER A 1 311 ? 4.344 -13.586 -18.328 1 98 311 SER A O 1
ATOM 2273 N N . GLY A 1 312 ? 2.262 -12.875 -18.797 1 98.62 312 GLY A N 1
ATOM 2274 C CA . GLY A 1 312 ? 1.602 -13.969 -18.109 1 98.62 312 GLY A CA 1
ATOM 2275 C C . GLY A 1 312 ? 1.43 -15.203 -18.969 1 98.62 312 GLY A C 1
ATOM 2276 O O . GLY A 1 312 ? 2.08 -15.344 -20.016 1 98.62 312 GLY A O 1
ATOM 2277 N N . ALA A 1 313 ? 0.681 -16.141 -18.516 1 98.81 313 ALA A N 1
ATOM 2278 C CA . ALA A 1 313 ? 0.415 -17.391 -19.219 1 98.81 313 ALA A CA 1
ATOM 2279 C C . ALA A 1 313 ? -0.196 -17.141 -20.594 1 98.81 313 ALA A C 1
ATOM 2281 O O . ALA A 1 313 ? -0.978 -16.203 -20.766 1 98.81 313 ALA A O 1
ATOM 2282 N N . ARG A 1 314 ? 0.132 -17.938 -21.531 1 98.38 314 ARG A N 1
ATOM 2283 C CA . ARG A 1 314 ? -0.381 -17.812 -22.891 1 98.38 314 ARG A CA 1
ATOM 2284 C C . ARG A 1 314 ? -0.461 -19.156 -23.578 1 98.38 314 ARG A C 1
ATOM 2286 O O . ARG A 1 314 ? 0.21 -20.109 -23.172 1 98.38 314 ARG A O 1
ATOM 2293 N N . LEU A 1 315 ? -1.255 -19.203 -24.609 1 98.12 315 LEU A N 1
ATOM 2294 C CA . LEU A 1 315 ? -1.309 -20.391 -25.453 1 98.12 315 LEU A CA 1
ATOM 2295 C C . LEU A 1 315 ? -0.015 -20.562 -26.234 1 98.12 315 LEU A C 1
ATOM 2297 O O . LEU A 1 315 ? 0.587 -19.578 -26.672 1 98.12 315 LEU A O 1
ATOM 2301 N N . ALA A 1 316 ? 0.361 -21.766 -26.281 1 94.75 316 ALA A N 1
ATOM 2302 C CA . ALA A 1 316 ? 1.561 -22.078 -27.047 1 94.75 316 ALA A CA 1
ATOM 2303 C C . ALA A 1 316 ? 1.199 -22.672 -28.406 1 94.75 316 ALA A C 1
ATOM 2305 O O . ALA A 1 316 ? 0.162 -23.312 -28.547 1 94.75 316 ALA A O 1
ATOM 2306 N N . MET B 1 1 ? 18.266 62.531 17.047 1 29.98 1 MET B N 1
ATOM 2307 C CA . MET B 1 1 ? 17.266 62.438 15.992 1 29.98 1 MET B CA 1
ATOM 2308 C C . MET B 1 1 ? 17.672 61.406 14.953 1 29.98 1 MET B C 1
ATOM 2310 O O . MET B 1 1 ? 17.281 61.5 13.789 1 29.98 1 MET B O 1
ATOM 2314 N N . GLU B 1 2 ? 18.828 60.719 15.148 1 32.31 2 GLU B N 1
ATOM 2315 C CA . GLU B 1 2 ? 19.562 59.594 14.578 1 32.31 2 GLU B CA 1
ATOM 2316 C C . GLU B 1 2 ? 18.625 58.5 14.07 1 32.31 2 GLU B C 1
ATOM 2318 O O . GLU B 1 2 ? 17.672 58.125 14.758 1 32.31 2 GLU B O 1
ATOM 2323 N N . ARG B 1 3 ? 18.5 58.375 12.742 1 34.69 3 ARG B N 1
ATOM 2324 C CA . ARG B 1 3 ? 17.719 57.531 11.828 1 34.69 3 ARG B CA 1
ATOM 2325 C C . ARG B 1 3 ? 17.719 56.094 12.273 1 34.69 3 ARG B C 1
ATOM 2327 O O . ARG B 1 3 ? 18.719 55.375 12.102 1 34.69 3 ARG B O 1
ATOM 2334 N N . MET B 1 4 ? 17.453 55.719 13.531 1 35.91 4 MET B N 1
ATOM 2335 C CA . MET B 1 4 ? 17.031 54.375 13.898 1 35.91 4 MET B CA 1
ATOM 2336 C C . MET B 1 4 ? 16.203 53.719 12.789 1 35.9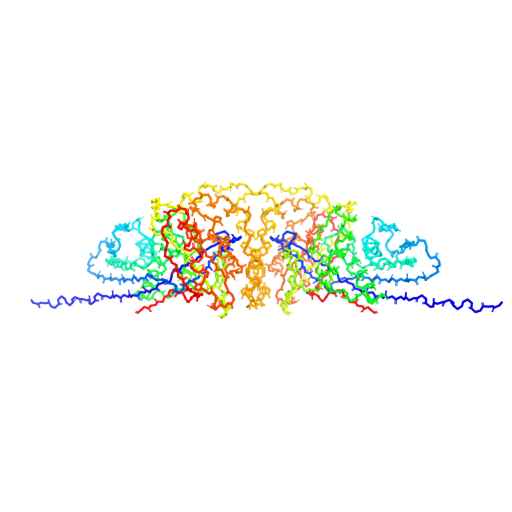1 4 MET B C 1
ATOM 2338 O O . MET B 1 4 ? 14.992 53.906 12.734 1 35.91 4 MET B O 1
ATOM 2342 N N . ALA B 1 5 ? 16.641 53.844 11.664 1 38.88 5 ALA B N 1
ATOM 2343 C CA . ALA B 1 5 ? 16.047 53.219 10.477 1 38.88 5 ALA B CA 1
ATOM 2344 C C . ALA B 1 5 ? 15.422 51.875 10.828 1 38.88 5 ALA B C 1
ATOM 2346 O O . ALA B 1 5 ? 16.125 50.938 11.234 1 38.88 5 ALA B O 1
ATOM 2347 N N . ARG B 1 6 ? 14.25 51.812 11.453 1 42.19 6 ARG B N 1
ATOM 2348 C CA . ARG B 1 6 ? 13.352 50.656 11.648 1 42.19 6 ARG B CA 1
ATOM 2349 C C . ARG B 1 6 ? 13.539 49.625 10.547 1 42.19 6 ARG B C 1
ATOM 2351 O O . ARG B 1 6 ? 13.117 49.844 9.406 1 42.19 6 ARG B O 1
ATOM 2358 N N . MET B 1 7 ? 14.719 49.094 10.391 1 44.44 7 MET B N 1
ATOM 2359 C CA . MET B 1 7 ? 14.906 48.031 9.406 1 44.44 7 MET B CA 1
ATOM 2360 C C . MET B 1 7 ? 13.617 47.25 9.195 1 44.44 7 MET B C 1
ATOM 2362 O O . MET B 1 7 ? 12.984 46.812 10.164 1 44.44 7 MET B O 1
ATOM 2366 N N . ALA B 1 8 ? 12.812 47.656 8.211 1 50.94 8 ALA B N 1
ATOM 2367 C CA . ALA B 1 8 ? 11.508 47.188 7.758 1 50.94 8 ALA B CA 1
ATOM 2368 C C . ALA B 1 8 ? 11.305 45.719 8.086 1 50.94 8 ALA B C 1
ATOM 2370 O O . ALA B 1 8 ? 12.148 44.875 7.754 1 50.94 8 ALA B O 1
ATOM 2371 N N . ALA B 1 9 ? 10.508 45.406 9.117 1 66.44 9 ALA B N 1
ATOM 2372 C CA . ALA B 1 9 ? 10.047 44.062 9.477 1 66.44 9 ALA B CA 1
ATOM 2373 C C . ALA B 1 9 ? 9.742 43.25 8.242 1 66.44 9 ALA B C 1
ATOM 2375 O O . ALA B 1 9 ? 9.039 43.688 7.332 1 66.44 9 ALA B O 1
ATOM 2376 N N . LYS B 1 10 ? 10.656 42.375 7.926 1 89.19 10 LYS B N 1
ATOM 2377 C CA . LYS B 1 10 ? 10.398 41.469 6.824 1 89.19 10 LYS B CA 1
ATOM 2378 C C . LYS B 1 10 ? 9.312 40.438 7.195 1 89.19 10 LYS B C 1
ATOM 2380 O O . LYS B 1 10 ? 9.242 40 8.336 1 89.19 10 LYS B O 1
ATOM 2385 N N . SER B 1 11 ? 8.352 40.438 6.398 1 96.38 11 SER B N 1
ATOM 2386 C CA . SER B 1 11 ? 7.289 39.469 6.641 1 96.38 11 SER B CA 1
ATOM 2387 C C . SER B 1 11 ? 7.016 38.625 5.398 1 96.38 11 SER B C 1
ATOM 2389 O O . SER B 1 11 ? 7.297 39.031 4.277 1 96.38 11 SER B O 1
ATOM 2391 N N . ARG B 1 12 ? 6.676 37.406 5.695 1 98.19 12 ARG B N 1
ATOM 2392 C CA . ARG B 1 12 ? 6.184 36.531 4.648 1 98.19 12 ARG B CA 1
ATOM 2393 C C . ARG B 1 12 ? 4.891 35.844 5.074 1 98.19 12 ARG B C 1
ATOM 2395 O O . ARG B 1 12 ? 4.695 35.562 6.258 1 98.19 12 ARG B O 1
ATOM 2402 N N . THR B 1 13 ? 3.973 35.688 4.121 1 98.62 13 THR B N 1
ATOM 2403 C CA . THR B 1 13 ? 2.676 35.062 4.352 1 98.62 13 THR B CA 1
ATOM 2404 C C . THR B 1 13 ? 2.541 33.781 3.523 1 98.62 13 THR B C 1
ATOM 2406 O O . THR B 1 13 ? 2.941 33.75 2.359 1 98.62 13 THR B O 1
ATOM 2409 N N . ALA B 1 14 ? 2.037 32.75 4.18 1 98.81 14 ALA B N 1
ATOM 2410 C CA . ALA B 1 14 ? 1.734 31.5 3.473 1 98.81 14 ALA B CA 1
ATOM 2411 C C . ALA B 1 14 ? 0.347 30.984 3.842 1 98.81 14 ALA B C 1
ATOM 2413 O O . ALA B 1 14 ? -0.205 31.344 4.879 1 98.81 14 ALA B O 1
ATOM 2414 N N . VAL B 1 15 ? -0.271 30.25 2.902 1 98.88 15 VAL B N 1
ATOM 2415 C CA . VAL B 1 15 ? -1.538 29.562 3.117 1 98.88 15 VAL B CA 1
ATOM 2416 C C . VAL B 1 15 ? -1.35 28.062 2.904 1 98.88 15 VAL B C 1
ATOM 2418 O O . VAL B 1 15 ? -0.502 27.641 2.113 1 98.88 15 VAL B O 1
ATOM 2421 N N . ALA B 1 16 ? -2.061 27.281 3.66 1 98.88 16 ALA B N 1
ATOM 2422 C CA . ALA B 1 16 ? -2.033 25.828 3.516 1 98.88 16 ALA B CA 1
ATOM 2423 C C . ALA B 1 16 ? -3.436 25.234 3.639 1 98.88 16 ALA B C 1
ATOM 2425 O O . ALA B 1 16 ? -4.23 25.688 4.469 1 98.88 16 ALA B O 1
ATOM 2426 N N . PRO B 1 17 ? -3.75 24.281 2.807 1 98.94 17 PRO B N 1
ATOM 2427 C CA . PRO B 1 17 ? -5.082 23.672 2.799 1 98.94 17 PRO B CA 1
ATOM 2428 C C . PRO B 1 17 ? -5.293 22.703 3.957 1 98.94 17 PRO B C 1
ATOM 2430 O O . PRO B 1 17 ? -4.324 22.219 4.547 1 98.94 17 PRO B O 1
ATOM 2433 N N . CYS B 1 18 ? -6.59 22.469 4.258 1 98.81 18 CYS B N 1
ATOM 2434 C CA . CYS B 1 18 ? -6.926 21.344 5.105 1 98.81 18 CYS B CA 1
ATOM 2435 C C . CYS B 1 18 ? -6.613 20.016 4.402 1 98.81 18 CYS B C 1
ATOM 2437 O O . CYS B 1 18 ? -6.234 20.016 3.23 1 98.81 18 CYS B O 1
ATOM 2439 N N . SER B 1 19 ? -6.645 18.953 5.141 1 98.81 19 SER B N 1
ATOM 2440 C CA . SER B 1 19 ? -6.285 17.641 4.613 1 98.81 19 SER B CA 1
ATOM 2441 C C . SER B 1 19 ? -7.074 16.531 5.309 1 98.81 19 SER B C 1
ATOM 2443 O O . SER B 1 19 ? -7.676 16.75 6.355 1 98.81 19 SER B O 1
ATOM 2445 N N . THR B 1 20 ? -7.215 15.445 4.656 1 98.81 20 THR B N 1
ATOM 2446 C CA . THR B 1 20 ? -7.625 14.18 5.266 1 98.81 20 THR B CA 1
ATOM 2447 C C . THR B 1 20 ? -6.469 13.188 5.273 1 98.81 20 THR B C 1
ATOM 2449 O O . THR B 1 20 ? -5.461 13.391 4.594 1 98.81 20 THR B O 1
ATOM 2452 N N . ALA B 1 21 ? -6.547 12.211 6.168 1 98.19 21 ALA B N 1
ATOM 2453 C CA . ALA B 1 21 ? -5.469 11.234 6.301 1 98.19 21 ALA B CA 1
ATOM 2454 C C . ALA B 1 21 ? -6.023 9.82 6.461 1 98.19 21 ALA B C 1
ATOM 2456 O O . ALA B 1 21 ? -7.238 9.625 6.473 1 98.19 21 ALA B O 1
ATOM 2457 N N . ASN B 1 22 ? -5.18 8.844 6.449 1 98 22 ASN B N 1
ATOM 2458 C CA . ASN B 1 22 ? -5.465 7.422 6.574 1 98 22 ASN B CA 1
ATOM 2459 C C . ASN B 1 22 ? -6.152 6.875 5.324 1 98 22 ASN B C 1
ATOM 2461 O O . ASN B 1 22 ? -5.723 5.867 4.766 1 98 22 ASN B O 1
ATOM 2465 N N . LEU B 1 23 ? -7.27 7.555 4.938 1 98.69 23 LEU B N 1
ATOM 2466 C CA . LEU B 1 23 ? -8.039 7.105 3.783 1 98.69 23 LEU B CA 1
ATOM 2467 C C . LEU B 1 23 ? -8.406 5.633 3.914 1 98.69 23 LEU B C 1
ATOM 2469 O O . LEU B 1 23 ? -8.305 4.875 2.949 1 98.69 23 LEU B O 1
ATOM 2473 N N . GLY B 1 24 ? -8.805 5.301 5.07 1 98.19 24 GLY B N 1
ATOM 2474 C CA . GLY B 1 24 ? -9.086 3.9 5.348 1 98.19 24 GLY B CA 1
ATOM 2475 C C . GLY B 1 24 ? -7.859 3.127 5.805 1 98.19 24 GLY B C 1
ATOM 2476 O O . GLY B 1 24 ? -7.41 3.281 6.941 1 98.19 24 GLY B O 1
ATOM 2477 N N . PRO B 1 25 ? -7.27 2.383 4.906 1 98.56 25 PRO B N 1
ATOM 2478 C CA . PRO B 1 25 ? -6.246 1.431 5.336 1 98.56 25 PRO B CA 1
ATOM 2479 C C . PRO B 1 25 ? -4.863 2.068 5.461 1 98.56 25 PRO B C 1
ATOM 2481 O O . PRO B 1 25 ? -3.896 1.391 5.82 1 98.56 25 PRO B O 1
ATOM 2484 N N . GLY B 1 26 ? -4.699 3.326 5.207 1 98.56 26 GLY B N 1
ATOM 2485 C CA . GLY B 1 26 ? -3.393 3.961 5.195 1 98.56 26 GLY B CA 1
ATOM 2486 C C . GLY B 1 26 ? -3.104 4.758 6.453 1 98.56 26 GLY B C 1
ATOM 2487 O O . GLY B 1 26 ? -2.668 5.906 6.379 1 98.56 26 GLY B O 1
ATOM 2488 N N . TYR B 1 27 ? -3.406 4.156 7.656 1 98 27 TYR B N 1
ATOM 2489 C CA . TYR B 1 27 ? -3.172 4.801 8.945 1 98 27 TYR B CA 1
ATOM 2490 C C . TYR B 1 27 ? -1.722 5.25 9.07 1 98 27 TYR B C 1
ATOM 2492 O O . TYR B 1 27 ? -0.8 4.441 8.938 1 98 27 TYR B O 1
ATOM 2500 N N . ASP B 1 28 ? -1.449 6.496 9.266 1 96.69 28 ASP B N 1
ATOM 2501 C CA . ASP B 1 28 ? -0.154 7.133 9.477 1 96.69 28 ASP B CA 1
ATOM 2502 C C . ASP B 1 28 ? 0.69 7.102 8.203 1 96.69 28 ASP B C 1
ATOM 2504 O O . ASP B 1 28 ? 1.878 7.434 8.234 1 96.69 28 ASP B O 1
ATOM 2508 N N . VAL B 1 29 ? 0.062 6.762 7.047 1 98.5 29 VAL B N 1
ATOM 2509 C CA . VAL B 1 29 ? 0.835 6.613 5.82 1 98.5 29 VAL B CA 1
ATOM 2510 C C . VAL B 1 29 ? 0.294 7.562 4.75 1 98.5 29 VAL B C 1
ATOM 2512 O O . VAL B 1 29 ? 1.065 8.195 4.023 1 98.5 29 VAL B O 1
ATOM 2515 N N . PHE B 1 30 ? -1.045 7.695 4.699 1 98.88 30 PHE B N 1
ATOM 2516 C CA . PHE B 1 30 ? -1.649 8.43 3.596 1 98.88 30 PHE B CA 1
ATOM 2517 C C . PHE B 1 30 ? -2.152 9.789 4.062 1 98.88 30 PHE B C 1
ATOM 2519 O O . PHE B 1 30 ? -2.713 9.914 5.152 1 98.88 30 PHE B O 1
ATOM 2526 N N . GLY B 1 31 ? -1.933 10.789 3.234 1 98.81 31 GLY B N 1
ATOM 2527 C CA . GLY B 1 31 ? -2.582 12.094 3.332 1 98.81 31 GLY B CA 1
ATOM 2528 C C . GLY B 1 31 ? -3.104 12.594 2 1 98.81 31 GLY B C 1
ATOM 2529 O O . GLY B 1 31 ? -2.551 12.273 0.947 1 98.81 31 GLY B O 1
ATOM 2530 N N . LEU B 1 32 ? -4.121 13.414 2.064 1 98.94 32 LEU B N 1
ATOM 2531 C CA . LEU B 1 32 ? -4.703 14.039 0.882 1 98.94 32 LEU B CA 1
ATOM 2532 C C . LEU B 1 32 ? -5.117 15.477 1.177 1 98.94 32 LEU B C 1
ATOM 2534 O O . LEU B 1 32 ? -5.902 15.727 2.096 1 98.94 32 LEU B O 1
ATOM 2538 N N . ALA B 1 33 ? -4.566 16.391 0.426 1 98.94 33 ALA B N 1
ATOM 2539 C CA . ALA B 1 33 ? -4.926 17.797 0.597 1 98.94 33 ALA B CA 1
ATOM 2540 C C . ALA B 1 33 ? -6.293 18.094 -0.008 1 98.94 33 ALA B C 1
ATOM 2542 O O . ALA B 1 33 ? -6.629 17.578 -1.078 1 98.94 33 ALA B O 1
ATOM 2543 N N . LEU B 1 34 ? -7.039 18.891 0.671 1 98.88 34 LEU B N 1
ATOM 2544 C CA . LEU B 1 34 ? -8.375 19.25 0.223 1 98.88 34 LEU B CA 1
ATOM 2545 C C . LEU B 1 34 ? -8.492 20.75 0.015 1 98.88 34 LEU B C 1
ATOM 2547 O O . LEU B 1 34 ? -7.922 21.547 0.776 1 98.88 34 LEU B O 1
ATOM 2551 N N . ASP B 1 35 ? -9.281 21.172 -0.883 1 98.56 35 ASP B N 1
ATOM 2552 C CA . ASP B 1 35 ? -9.406 22.594 -1.177 1 98.56 35 ASP B CA 1
ATOM 2553 C C . ASP B 1 35 ? -10.617 23.188 -0.457 1 98.56 35 ASP B C 1
ATOM 2555 O O . ASP B 1 35 ? -11.086 24.281 -0.822 1 98.56 35 ASP B O 1
ATOM 2559 N N . ALA B 1 36 ? -11.094 22.5 0.536 1 98.19 36 ALA B N 1
ATOM 2560 C CA . ALA B 1 36 ? -12.289 22.922 1.257 1 98.19 36 ALA B CA 1
ATOM 2561 C C . ALA B 1 36 ? -12 24.141 2.133 1 98.19 36 ALA B C 1
ATOM 2563 O O . ALA B 1 36 ? -12.797 25.078 2.186 1 98.19 36 ALA B O 1
ATOM 2564 N N . LEU B 1 37 ? -10.977 24.109 2.883 1 98.56 37 LEU B N 1
ATOM 2565 C CA . LEU B 1 37 ? -10.609 25.141 3.855 1 98.56 37 LEU B CA 1
ATOM 2566 C C . LEU B 1 37 ? -9.102 25.359 3.867 1 98.56 37 LEU B C 1
ATOM 2568 O O . LEU B 1 37 ? -8.344 24.531 3.354 1 98.56 37 LEU B O 1
ATOM 2572 N N . LYS B 1 38 ? -8.656 26.469 4.426 1 98.56 38 LYS B N 1
ATOM 2573 C CA . LYS B 1 38 ? -7.23 26.766 4.52 1 98.56 38 LYS B CA 1
ATOM 2574 C C . LYS B 1 38 ? -6.922 27.625 5.746 1 98.56 38 LYS B C 1
ATOM 2576 O O . LYS B 1 38 ? -7.801 28.312 6.258 1 98.56 38 LYS B O 1
ATOM 2581 N N . ASP B 1 39 ? -5.742 27.516 6.195 1 98.31 39 ASP B N 1
ATOM 2582 C CA . ASP B 1 39 ? -5.184 28.438 7.176 1 98.31 39 ASP B CA 1
ATOM 2583 C C . ASP B 1 39 ? -4.211 29.422 6.512 1 98.31 39 ASP B C 1
ATOM 2585 O O . ASP B 1 39 ? -3.635 29.109 5.465 1 98.31 39 ASP B O 1
ATOM 2589 N N . LYS B 1 40 ? -4.109 30.562 7.074 1 98.69 40 LYS B N 1
ATOM 2590 C CA . LYS B 1 40 ? -3.133 31.578 6.684 1 98.69 40 LYS B CA 1
ATOM 2591 C C . LYS B 1 40 ? -2.191 31.906 7.84 1 98.69 40 LYS B C 1
ATOM 2593 O O . LYS B 1 40 ? -2.635 32.094 8.977 1 98.69 40 LYS B O 1
ATOM 2598 N N . VAL B 1 41 ? -0.881 31.922 7.555 1 98.38 41 VAL B N 1
ATOM 2599 C CA . VAL B 1 41 ? 0.106 32.25 8.578 1 98.38 41 VAL B CA 1
ATOM 2600 C C . VAL B 1 41 ? 1.013 33.375 8.078 1 98.38 41 VAL B C 1
ATOM 2602 O O . VAL B 1 41 ? 1.528 33.312 6.961 1 98.38 41 VAL B O 1
ATOM 2605 N N . VAL B 1 42 ? 1.152 34.406 8.859 1 98.25 42 VAL B N 1
ATOM 2606 C CA . VAL B 1 42 ? 2.094 35.469 8.617 1 98.25 42 VAL B CA 1
ATOM 2607 C C . VAL B 1 42 ? 3.242 35.406 9.617 1 98.25 42 VAL B C 1
ATOM 2609 O O . VAL B 1 42 ? 3.014 35.344 10.828 1 98.25 42 VAL B O 1
ATOM 2612 N N . ILE B 1 43 ? 4.398 35.344 9.18 1 97.75 43 ILE B N 1
ATOM 2613 C CA . ILE B 1 43 ? 5.582 35.438 10.023 1 97.75 43 ILE B CA 1
ATOM 2614 C C . ILE B 1 43 ? 6.27 36.781 9.844 1 97.75 43 ILE B C 1
ATOM 2616 O O . ILE B 1 43 ? 6.594 37.156 8.719 1 97.75 43 ILE B O 1
ATOM 2620 N N . LYS B 1 44 ? 6.48 37.5 10.922 1 96.5 44 LYS B N 1
ATOM 2621 C CA . LYS B 1 44 ? 7.145 38.812 10.945 1 96.5 44 LYS B CA 1
ATOM 2622 C C . LYS B 1 44 ? 8.406 38.75 11.805 1 96.5 44 LYS B C 1
ATOM 2624 O O . LYS B 1 44 ? 8.375 38.25 12.93 1 96.5 44 LYS B O 1
ATOM 2629 N N . ALA B 1 45 ? 9.453 39.219 11.234 1 94.81 45 ALA B N 1
ATOM 2630 C CA . ALA B 1 45 ? 10.703 39.281 11.984 1 94.81 45 ALA B CA 1
ATOM 2631 C C . ALA B 1 45 ? 11.031 40.719 12.383 1 94.81 45 ALA B C 1
ATOM 2633 O O . ALA B 1 45 ? 10.812 41.656 11.602 1 94.81 45 ALA B O 1
ATOM 2634 N N . SER B 1 46 ? 11.445 40.938 13.547 1 88.25 46 SER B N 1
ATOM 2635 C CA . SER B 1 46 ? 11.984 42.219 14.008 1 88.25 46 SER B CA 1
ATOM 2636 C C . SER B 1 46 ? 13.414 42.062 14.508 1 88.25 46 SER B C 1
ATOM 2638 O O . SER B 1 46 ? 13.727 41.094 15.227 1 88.25 46 SER B O 1
ATOM 2640 N N . SER B 1 47 ? 14.453 42.594 13.766 1 70.62 47 SER B N 1
ATOM 2641 C CA . SER B 1 47 ? 15.883 42.5 14.047 1 70.62 47 SER B CA 1
ATOM 2642 C C . SER B 1 47 ? 16.234 43.156 15.375 1 70.62 47 SER B C 1
ATOM 2644 O O . SER B 1 47 ? 17.391 43.125 15.797 1 70.62 47 SER B O 1
ATOM 2646 N N . THR B 1 48 ? 15.445 43.719 15.992 1 59.5 48 THR B N 1
ATOM 2647 C CA . THR B 1 48 ? 16.031 44.406 17.141 1 59.5 48 THR B CA 1
ATOM 2648 C C . THR B 1 48 ? 16.812 43.438 18.016 1 59.5 48 THR B C 1
ATOM 2650 O O . THR B 1 48 ? 16.656 42.219 17.891 1 59.5 48 THR B O 1
ATOM 2653 N N . ALA B 1 49 ? 17.891 43.781 18.844 1 57.88 49 ALA B N 1
ATOM 2654 C CA . ALA B 1 49 ? 18.734 43.031 19.766 1 57.88 49 ALA B CA 1
ATOM 2655 C C . ALA B 1 49 ? 17.984 41.812 20.344 1 57.88 49 ALA B C 1
ATOM 2657 O O . ALA B 1 49 ? 17.438 41.906 21.453 1 57.88 49 ALA B O 1
ATOM 2658 N N . GLY B 1 50 ? 17.438 41.031 19.547 1 60.91 50 GLY B N 1
ATOM 2659 C CA . GLY B 1 50 ? 16.281 40.219 19.922 1 60.91 50 GLY B CA 1
ATOM 2660 C C . GLY B 1 50 ? 16.641 39.094 20.859 1 60.91 50 GLY B C 1
ATOM 2661 O O . GLY B 1 50 ? 17.812 38.688 20.953 1 60.91 50 GLY B O 1
ATOM 2662 N N . ASP B 1 51 ? 15.969 38.688 21.891 1 71.38 51 ASP B N 1
ATOM 2663 C CA . ASP B 1 51 ? 15.984 37.656 22.906 1 71.38 51 ASP B CA 1
ATOM 2664 C C . ASP B 1 51 ? 15.383 36.344 22.375 1 71.38 51 ASP B C 1
ATOM 2666 O O . ASP B 1 51 ? 14.953 35.5 23.141 1 71.38 51 ASP B O 1
ATOM 2670 N N . ARG B 1 52 ? 15.312 36.219 20.922 1 85.5 52 ARG B N 1
ATOM 2671 C CA . ARG B 1 52 ? 14.758 35.031 20.312 1 85.5 52 ARG B CA 1
ATOM 2672 C C . ARG B 1 52 ? 13.336 34.781 20.812 1 85.5 52 ARG B C 1
ATOM 2674 O O . ARG B 1 52 ? 12.961 33.625 21.062 1 85.5 52 ARG B O 1
ATOM 2681 N N . LYS B 1 53 ? 12.578 35.875 20.922 1 90.19 53 LYS B N 1
ATOM 2682 C CA . LYS B 1 53 ? 11.219 35.719 21.422 1 90.19 53 LYS B CA 1
ATOM 2683 C C . LYS B 1 53 ? 10.258 35.375 20.281 1 90.19 53 LYS B C 1
ATOM 2685 O O . LYS B 1 53 ? 10.359 35.906 19.188 1 90.19 53 LYS B O 1
ATOM 2690 N N . ILE B 1 54 ? 9.328 34.438 20.547 1 94 54 ILE B N 1
ATOM 2691 C CA . ILE B 1 54 ? 8.266 34.062 19.625 1 94 54 ILE B CA 1
ATOM 2692 C C . ILE B 1 54 ? 6.91 34.469 20.188 1 94 54 ILE B C 1
ATOM 2694 O O . ILE B 1 54 ? 6.523 34.031 21.266 1 94 54 ILE B O 1
ATOM 2698 N N . THR B 1 55 ? 6.25 35.375 19.531 1 94.06 55 THR B N 1
ATOM 2699 C CA . THR B 1 55 ? 4.891 35.75 19.906 1 94.06 55 THR B CA 1
ATOM 2700 C C . THR B 1 55 ? 3.881 35.188 18.906 1 94.06 55 THR B C 1
ATOM 2702 O O . THR B 1 55 ? 4.109 35.25 17.688 1 94.06 55 THR B O 1
ATOM 2705 N N . ILE B 1 56 ? 2.754 34.656 19.391 1 95.25 56 ILE B N 1
ATOM 2706 C CA . ILE B 1 56 ? 1.742 34.062 18.531 1 95.25 56 ILE B CA 1
ATOM 2707 C C . ILE B 1 56 ? 0.417 34.781 18.688 1 95.25 56 ILE B C 1
ATOM 2709 O O . ILE B 1 56 ? -0.047 35 19.812 1 95.25 56 ILE B O 1
ATOM 2713 N N . LYS B 1 57 ? -0.156 35.188 17.641 1 93.88 57 LYS B N 1
ATOM 2714 C CA . LYS B 1 57 ? -1.51 35.719 17.547 1 93.88 57 LYS B CA 1
ATOM 2715 C C . LYS B 1 57 ? -2.391 34.875 16.656 1 93.88 57 LYS B C 1
ATOM 2717 O O . LYS B 1 57 ? -2 34.5 15.539 1 93.88 57 LYS B O 1
ATOM 2722 N N . SER B 1 58 ? -3.535 34.438 17.172 1 92.19 58 SER B N 1
ATOM 2723 C CA . SER B 1 58 ? -4.438 33.594 16.391 1 92.19 58 SER B CA 1
ATOM 2724 C C . SER B 1 58 ? -5.832 34.188 16.312 1 92.19 58 SER B C 1
ATOM 2726 O O . SER B 1 58 ? -6.273 34.875 17.25 1 92.19 58 SER B O 1
ATOM 2728 N N . SER B 1 59 ? -6.52 33.938 15.227 1 88.06 59 SER B N 1
ATOM 2729 C CA . SER B 1 59 ? -7.906 34.375 15.07 1 88.06 59 SER B CA 1
ATOM 2730 C C . SER B 1 59 ? -8.844 33.531 15.922 1 88.06 59 SER B C 1
ATOM 2732 O O . SER B 1 59 ? -9.992 33.938 16.172 1 88.06 59 SER B O 1
ATOM 2734 N N . ASP B 1 60 ? -8.414 32.406 16.203 1 84.44 60 ASP B N 1
ATOM 2735 C CA . ASP B 1 60 ? -9.164 31.484 17.062 1 84.44 60 ASP B CA 1
ATOM 2736 C C . ASP B 1 60 ? -8.609 31.453 18.484 1 84.44 60 ASP B C 1
ATOM 2738 O O . ASP B 1 60 ? -7.496 30.984 18.703 1 84.44 60 ASP B O 1
ATOM 2742 N N . GLN B 1 61 ? -9.344 31.797 19.406 1 77.94 61 GLN B N 1
ATOM 2743 C CA . GLN B 1 61 ? -8.914 31.938 20.797 1 77.94 61 GLN B CA 1
ATOM 2744 C C . GLN B 1 61 ? -8.695 30.562 21.438 1 77.94 61 GLN B C 1
ATOM 2746 O O . GLN B 1 61 ? -8.023 30.453 22.469 1 77.94 61 GLN B O 1
ATOM 2751 N N . ALA B 1 62 ? -9.219 29.578 20.75 1 74.75 62 ALA B N 1
ATOM 2752 C CA . ALA B 1 62 ? -9.07 28.234 21.297 1 74.75 62 ALA B CA 1
ATOM 2753 C C . ALA B 1 62 ? -7.68 27.672 21.031 1 74.75 62 ALA B C 1
ATOM 2755 O O . ALA B 1 62 ? -7.258 26.703 21.656 1 74.75 62 ALA B O 1
ATOM 2756 N N . ILE B 1 63 ? -6.973 28.328 20.219 1 81 63 ILE B N 1
ATOM 2757 C CA . ILE B 1 63 ? -5.625 27.891 19.875 1 81 63 ILE B CA 1
ATOM 2758 C C . ILE B 1 63 ? -4.617 28.531 20.828 1 81 63 ILE B C 1
ATOM 2760 O O . ILE B 1 63 ? -4.648 29.734 21.062 1 81 63 ILE B O 1
ATOM 2764 N N . PRO B 1 64 ? -3.76 27.734 21.375 1 81.75 64 PRO B N 1
ATOM 2765 C CA . PRO B 1 64 ? -2.791 28.266 22.344 1 81.75 64 PRO B CA 1
ATOM 2766 C C . PRO B 1 64 ? -1.892 29.344 21.734 1 81.75 64 PRO B C 1
ATOM 2768 O O . PRO B 1 64 ? -1.46 29.219 20.578 1 81.75 64 PRO B O 1
ATOM 2771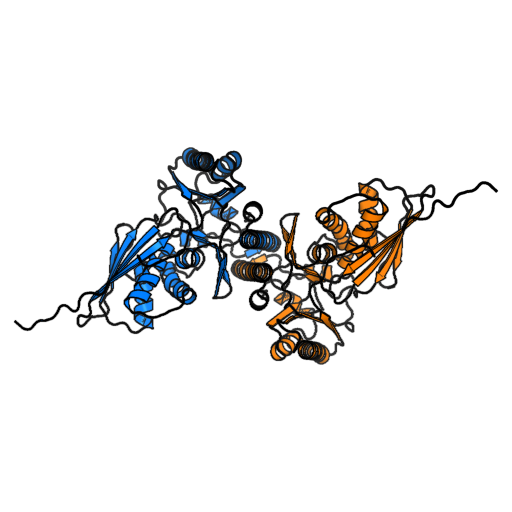 N N . ALA B 1 65 ? -1.545 30.344 22.531 1 86.5 65 ALA B N 1
ATOM 2772 C CA . ALA B 1 65 ? -0.728 31.469 22.062 1 86.5 65 ALA B CA 1
ATOM 2773 C C . ALA B 1 65 ? 0.717 31.328 22.531 1 86.5 65 ALA B C 1
ATOM 2775 O O . ALA B 1 65 ? 1.5 32.281 22.453 1 86.5 65 ALA B O 1
ATOM 2776 N N . VAL B 1 66 ? 1.007 30.203 23.031 1 89.06 66 VAL B N 1
ATOM 2777 C CA . VAL B 1 66 ? 2.369 29.906 23.453 1 89.06 66 VAL B CA 1
ATOM 2778 C C . VAL B 1 66 ? 3.039 29 22.422 1 89.06 66 VAL B C 1
ATOM 2780 O O . VAL B 1 66 ? 2.439 28.031 21.953 1 89.06 66 VAL B O 1
ATOM 2783 N N . ALA B 1 67 ? 4.27 29.328 22.141 1 88.56 67 ALA B N 1
ATOM 2784 C CA . ALA B 1 67 ? 4.984 28.656 21.062 1 88.56 67 ALA B CA 1
ATOM 2785 C C . ALA B 1 67 ? 5.07 27.156 21.312 1 88.56 67 ALA B C 1
ATOM 2787 O O . ALA B 1 67 ? 4.906 26.359 20.375 1 88.56 67 ALA B O 1
ATOM 2788 N N . GLU B 1 68 ? 5.191 26.688 22.531 1 88.56 68 GLU B N 1
ATOM 2789 C CA . GLU B 1 68 ? 5.434 25.281 22.875 1 88.56 68 GLU B CA 1
ATOM 2790 C C . GLU B 1 68 ? 4.16 24.453 22.75 1 88.56 68 GLU B C 1
ATOM 2792 O O . GLU B 1 68 ? 4.215 23.219 22.719 1 88.56 68 GLU B O 1
ATOM 2797 N N . SER B 1 69 ? 3.064 25.125 22.578 1 89.75 69 SER B N 1
ATOM 2798 C CA . SER B 1 69 ? 1.796 24.406 22.516 1 89.75 69 SER B CA 1
ATOM 2799 C C . SER B 1 69 ? 1.03 24.75 21.234 1 89.75 69 SER B C 1
ATOM 2801 O O . SER B 1 69 ? -0.161 24.469 21.125 1 89.75 69 SER B O 1
ATOM 2803 N N . ASN B 1 70 ? 1.733 25.469 20.422 1 92.38 70 ASN B N 1
ATOM 2804 C CA . ASN B 1 70 ? 1.147 25.906 19.156 1 92.38 70 ASN B CA 1
ATOM 2805 C C . ASN B 1 70 ? 1.851 25.266 17.969 1 92.38 70 ASN B C 1
ATOM 2807 O O . ASN B 1 70 ? 3.08 25.281 17.875 1 92.38 70 ASN B O 1
ATOM 2811 N N . SER B 1 71 ? 1.04 24.719 17.078 1 94.12 71 SER B N 1
ATOM 2812 C CA . SER B 1 71 ? 1.61 23.984 15.953 1 94.12 71 SER B CA 1
ATOM 2813 C C . SER B 1 71 ? 2.521 24.859 15.109 1 94.12 71 SER B C 1
ATOM 2815 O O . SER B 1 71 ? 3.633 24.469 14.758 1 94.12 71 SER B O 1
ATOM 2817 N N . ALA B 1 72 ? 2.096 26.094 14.789 1 96.62 72 ALA B N 1
ATOM 2818 C CA . ALA B 1 72 ? 2.926 27.031 14.016 1 96.62 72 ALA B CA 1
ATOM 2819 C C . ALA B 1 72 ? 4.129 27.484 14.828 1 96.62 72 ALA B C 1
ATOM 2821 O O . ALA B 1 72 ? 5.234 27.609 14.305 1 96.62 72 ALA B O 1
ATOM 2822 N N . GLY B 1 73 ? 3.889 27.766 16.078 1 95.94 73 GLY B N 1
ATOM 2823 C CA . GLY B 1 73 ? 4.945 28.203 16.984 1 95.94 73 GLY B CA 1
ATOM 2824 C C . GLY B 1 73 ? 6.078 27.203 17.109 1 95.94 73 GLY B C 1
ATOM 2825 O O . GLY B 1 73 ? 7.25 27.578 17.094 1 95.94 73 GLY B O 1
ATOM 2826 N N . LEU B 1 74 ? 5.688 25.953 17.25 1 96.25 74 LEU B N 1
ATOM 2827 C CA . LEU B 1 74 ? 6.691 24.906 17.391 1 96.25 74 LEU B CA 1
ATOM 2828 C C . LEU B 1 74 ? 7.543 24.781 16.141 1 96.25 74 LEU B C 1
ATOM 2830 O O . LEU B 1 74 ? 8.742 24.5 16.219 1 96.25 74 LEU B O 1
ATOM 2834 N N . VAL B 1 75 ? 6.934 24.922 14.992 1 97.81 75 VAL B N 1
ATOM 2835 C CA . VAL B 1 75 ? 7.656 24.875 13.727 1 97.81 75 VAL B CA 1
ATOM 2836 C C . VAL B 1 75 ? 8.688 26 13.68 1 97.81 75 VAL B C 1
ATOM 2838 O O . VAL B 1 75 ? 9.859 25.766 13.383 1 97.81 75 VAL B O 1
ATOM 2841 N N . VAL B 1 76 ? 8.25 27.203 14.031 1 97.25 76 VAL B N 1
ATOM 2842 C CA . VAL B 1 76 ? 9.117 28.375 14 1 97.25 76 VAL B CA 1
ATOM 2843 C C . VAL B 1 76 ? 10.25 28.203 15.008 1 97.25 76 VAL B C 1
ATOM 2845 O O . VAL B 1 76 ? 11.414 28.484 14.688 1 97.25 76 VAL B O 1
ATOM 2848 N N . LYS B 1 77 ? 9.914 27.734 16.156 1 96.69 77 LYS B N 1
ATOM 2849 C CA . LYS B 1 77 ? 10.914 27.516 17.203 1 96.69 77 LYS B CA 1
ATOM 2850 C C . LYS B 1 77 ? 12 26.547 16.719 1 96.69 77 LYS B C 1
ATOM 2852 O O . LYS B 1 77 ? 13.188 26.812 16.891 1 96.69 77 LYS B O 1
ATOM 2857 N N . SER B 1 78 ? 11.602 25.469 16.141 1 96.81 78 SER B N 1
ATOM 2858 C CA . SER B 1 78 ? 12.531 24.453 15.656 1 96.81 78 SER B CA 1
ATOM 2859 C C . SER B 1 78 ? 13.422 25 14.555 1 96.81 78 SER B C 1
ATOM 2861 O O . SER B 1 78 ? 14.633 24.781 14.547 1 96.81 78 SER B O 1
ATOM 2863 N N . MET B 1 79 ? 12.797 25.719 13.656 1 97.31 79 MET B N 1
ATOM 2864 C CA . MET B 1 79 ? 13.57 26.25 12.539 1 97.31 79 MET B CA 1
ATOM 2865 C C . MET B 1 79 ? 14.516 27.344 13.008 1 97.31 79 MET B C 1
ATOM 2867 O O . MET B 1 79 ? 15.656 27.422 12.555 1 97.31 79 MET B O 1
ATOM 2871 N N . MET B 1 80 ? 14.102 28.203 13.961 1 96.25 80 MET B N 1
ATOM 2872 C CA . MET B 1 80 ? 14.992 29.219 14.531 1 96.25 80 MET B CA 1
ATOM 2873 C C . MET B 1 80 ? 16.219 28.562 15.156 1 96.25 80 MET B C 1
ATOM 2875 O O . MET B 1 80 ? 17.344 29.047 14.977 1 96.25 80 MET B O 1
ATOM 2879 N N . ARG B 1 81 ? 15.977 27.5 15.891 1 96.38 81 ARG B N 1
ATOM 2880 C CA . ARG B 1 81 ? 17.062 26.781 16.562 1 96.38 81 ARG B CA 1
ATOM 2881 C C . ARG B 1 81 ? 18.031 26.203 15.547 1 96.38 81 ARG B C 1
ATOM 2883 O O . ARG B 1 81 ? 19.234 26.438 15.633 1 96.38 81 ARG B O 1
ATOM 2890 N N . ASP B 1 82 ? 17.5 25.547 14.555 1 96.81 82 ASP B N 1
ATOM 2891 C CA . ASP B 1 82 ? 18.344 24.781 13.633 1 96.81 82 ASP B CA 1
ATOM 2892 C C . ASP B 1 82 ? 19.125 25.719 12.703 1 96.81 82 ASP B C 1
ATOM 2894 O O . ASP B 1 82 ? 20.219 25.391 12.25 1 96.81 82 ASP B O 1
ATOM 2898 N N . PHE B 1 83 ? 18.578 26.859 12.445 1 96.56 83 PHE B N 1
ATOM 2899 C CA . PHE B 1 83 ? 19.25 27.766 11.516 1 96.56 83 PHE B CA 1
ATOM 2900 C C . PHE B 1 83 ? 19.844 28.953 12.258 1 96.56 83 PHE B C 1
ATOM 2902 O O . PHE B 1 83 ? 20.234 29.953 11.633 1 96.56 83 PHE B O 1
ATOM 2909 N N . HIS B 1 84 ? 19.844 28.953 13.555 1 94.56 84 HIS B N 1
ATOM 2910 C CA . HIS B 1 84 ? 20.484 29.938 14.43 1 94.56 84 HIS B CA 1
ATOM 2911 C C . HIS B 1 84 ? 19.969 31.344 14.156 1 94.56 84 HIS B C 1
ATOM 2913 O O . HIS B 1 84 ? 20.75 32.281 14.016 1 94.56 84 HIS B O 1
ATOM 2919 N N . ILE B 1 85 ? 18.672 31.422 14.016 1 93.31 85 ILE B N 1
ATOM 2920 C CA . ILE B 1 85 ? 18.031 32.719 13.828 1 93.31 85 ILE B CA 1
ATOM 2921 C C . ILE B 1 85 ? 17.781 33.375 15.188 1 93.31 85 ILE B C 1
ATOM 2923 O O . ILE B 1 85 ? 17.125 32.781 16.062 1 93.31 85 ILE B O 1
ATOM 2927 N N . GLY B 1 86 ? 18.266 34.594 15.352 1 92.25 86 GLY B N 1
ATOM 2928 C CA . GLY B 1 86 ? 18.203 35.281 16.641 1 92.25 86 GLY B CA 1
ATOM 2929 C C . GLY B 1 86 ? 17.141 36.344 16.703 1 92.25 86 GLY B C 1
ATOM 2930 O O . GLY B 1 86 ? 16.938 36.969 17.75 1 92.25 86 GLY B O 1
ATOM 2931 N N . ASP B 1 87 ? 16.391 36.562 15.633 1 92.88 87 ASP B N 1
ATOM 2932 C CA . ASP B 1 87 ? 15.383 37.625 15.562 1 92.88 87 ASP B CA 1
ATOM 2933 C C . ASP B 1 87 ? 14.195 37.312 16.469 1 92.88 87 ASP B C 1
ATOM 2935 O O . ASP B 1 87 ? 13.984 36.156 16.844 1 92.88 87 ASP B O 1
ATOM 2939 N N . ASP B 1 88 ? 13.555 38.312 16.891 1 94.25 88 ASP B N 1
ATOM 2940 C CA . ASP B 1 88 ? 12.211 38.094 17.422 1 94.25 88 ASP B CA 1
ATOM 2941 C C . ASP B 1 88 ? 11.203 37.844 16.312 1 94.25 88 ASP B C 1
ATOM 2943 O O . ASP B 1 88 ? 11.273 38.5 15.25 1 94.25 88 ASP B O 1
ATOM 2947 N N . ILE B 1 89 ? 10.328 36.844 16.594 1 95.12 89 ILE B N 1
ATOM 2948 C CA . ILE B 1 89 ? 9.398 36.469 15.539 1 95.12 89 ILE B CA 1
ATOM 2949 C C . ILE B 1 89 ? 7.965 36.594 16.047 1 95.12 89 ILE B C 1
ATOM 2951 O O . ILE B 1 89 ? 7.652 36.156 17.156 1 95.12 89 ILE B O 1
ATOM 2955 N N . GLU B 1 90 ? 7.16 37.219 15.281 1 95.5 90 GLU B N 1
ATOM 2956 C CA . GLU B 1 90 ? 5.719 37.188 15.484 1 95.5 90 GLU B CA 1
ATOM 2957 C C . GLU B 1 90 ? 5.039 36.25 14.484 1 95.5 90 GLU B C 1
ATOM 2959 O O . GLU B 1 90 ? 5.266 36.375 13.273 1 95.5 90 GLU B O 1
ATOM 2964 N N . VAL B 1 91 ? 4.242 35.344 15.023 1 96.81 91 VAL B N 1
ATOM 2965 C CA . VAL B 1 91 ? 3.469 34.406 14.203 1 96.81 91 VAL B CA 1
ATOM 2966 C C . VAL B 1 91 ? 1.985 34.781 14.289 1 96.81 91 VAL B C 1
ATOM 2968 O O . VAL B 1 91 ? 1.389 34.719 15.367 1 96.81 91 VAL B O 1
ATOM 2971 N N . GLN B 1 92 ? 1.385 35.156 13.172 1 97 92 GLN B N 1
ATOM 2972 C CA . GLN B 1 92 ? -0.052 35.406 13.102 1 97 92 GLN B CA 1
ATOM 2973 C C . GLN B 1 92 ? -0.765 34.281 12.359 1 97 92 GLN B C 1
ATOM 2975 O O . GLN B 1 92 ? -0.493 34.031 11.18 1 97 92 GLN B O 1
ATOM 2980 N N . VAL B 1 93 ? -1.665 33.656 13.055 1 97.06 93 VAL B N 1
ATOM 2981 C CA . VAL B 1 93 ? -2.396 32.531 12.477 1 97.06 93 VAL B CA 1
ATOM 2982 C C . VAL B 1 93 ? -3.859 32.906 12.266 1 97.06 93 VAL B C 1
ATOM 2984 O O . VAL B 1 93 ? -4.562 33.219 13.227 1 97.06 93 VAL B O 1
ATOM 2987 N N . THR B 1 94 ? -4.305 32.969 11.062 1 97.5 94 THR B N 1
ATOM 2988 C CA . THR B 1 94 ? -5.723 33.062 10.742 1 97.5 94 THR B CA 1
ATOM 2989 C C . THR B 1 94 ? -6.301 31.672 10.453 1 97.5 94 THR B C 1
ATOM 2991 O O . THR B 1 94 ? -6.012 31.078 9.406 1 97.5 94 THR B O 1
ATOM 2994 N N . LYS B 1 95 ? -7.176 31.234 11.32 1 96.25 95 LYS B N 1
ATOM 2995 C CA . LYS B 1 95 ? -7.707 29.875 11.234 1 96.25 95 LYS B CA 1
ATOM 2996 C C . LYS B 1 95 ? -8.898 29.812 10.289 1 96.25 95 LYS B C 1
ATOM 2998 O O . LYS B 1 95 ? -9.836 30.594 10.406 1 96.25 95 LYS B O 1
ATOM 3003 N N . GLY B 1 96 ? -8.805 28.906 9.336 1 96.69 96 GLY B N 1
ATOM 3004 C CA . GLY B 1 96 ? -9.93 28.484 8.516 1 96.69 96 GLY B CA 1
ATOM 3005 C C . GLY B 1 96 ? -10.352 27.062 8.773 1 96.69 96 GLY B C 1
ATOM 3006 O O . GLY B 1 96 ? -11.531 26.719 8.648 1 96.69 96 GLY B O 1
ATOM 3007 N N . VAL B 1 97 ? -9.445 26.234 9.125 1 96.56 97 VAL B N 1
ATOM 3008 C CA . VAL B 1 97 ? -9.664 24.828 9.398 1 96.56 97 VAL B CA 1
ATOM 3009 C C . VAL B 1 97 ? -9.992 24.625 10.883 1 96.56 97 VAL B C 1
ATOM 3011 O O . VAL B 1 97 ? -9.172 24.938 11.75 1 96.56 97 VAL B O 1
ATOM 3014 N N . PRO B 1 98 ? -11.18 24.172 11.172 1 93.62 98 PRO B N 1
ATOM 3015 C CA . PRO B 1 98 ? -11.523 23.984 12.578 1 93.62 98 PRO B CA 1
ATOM 3016 C C . PRO B 1 98 ? -10.648 22.938 13.273 1 93.62 98 PRO B C 1
ATOM 3018 O O . PRO B 1 98 ? -10.344 21.906 12.688 1 93.62 98 PRO B O 1
ATOM 3021 N N . ALA B 1 99 ? -10.258 23.219 14.516 1 91.69 99 ALA B N 1
ATOM 3022 C CA . ALA B 1 99 ? -9.336 22.359 15.258 1 91.69 99 ALA B CA 1
ATOM 3023 C C . ALA B 1 99 ? -10.062 21.172 15.875 1 91.69 99 ALA B C 1
ATOM 3025 O O . ALA B 1 99 ? -11.18 21.312 16.375 1 91.69 99 ALA B O 1
ATOM 3026 N N . GLY B 1 100 ? -9.43 20.047 15.688 1 90.69 100 GLY B N 1
ATOM 3027 C CA . GLY B 1 100 ? -9.883 18.891 16.438 1 90.69 100 GLY B CA 1
ATOM 3028 C C . GLY B 1 100 ? -10.891 18.047 15.695 1 90.69 100 GLY B C 1
ATOM 3029 O O . GLY B 1 100 ? -11.43 17.078 16.234 1 90.69 100 GLY B O 1
ATOM 3030 N N . TYR B 1 101 ? -11.086 18.297 14.406 1 94.69 101 TYR B N 1
ATOM 3031 C CA . TYR B 1 101 ? -12.195 17.609 13.742 1 94.69 101 TYR B CA 1
ATOM 3032 C C . TYR B 1 101 ? -11.688 16.672 12.664 1 94.69 101 TYR B C 1
ATOM 3034 O O . TYR B 1 101 ? -12.469 16.188 11.836 1 94.69 101 TYR B O 1
ATOM 3042 N N . GLY B 1 102 ? -10.438 16.438 12.617 1 95.31 102 GLY B N 1
ATOM 3043 C CA . GLY B 1 102 ? -9.891 15.398 11.75 1 95.31 102 GLY B CA 1
ATOM 3044 C C . GLY B 1 102 ? -9.695 15.852 10.32 1 95.31 102 GLY B C 1
ATOM 3045 O O . GLY B 1 102 ? -9.68 15.031 9.398 1 95.31 102 GLY B O 1
ATOM 3046 N N . ILE B 1 103 ? -9.531 17.156 10.086 1 97.44 103 ILE B N 1
ATOM 3047 C CA . ILE B 1 103 ? -9.336 17.641 8.727 1 97.44 103 ILE B CA 1
ATOM 3048 C C . ILE B 1 103 ? -8.039 18.453 8.664 1 97.44 103 ILE B C 1
ATOM 3050 O O . ILE B 1 103 ? -7.949 19.422 7.906 1 97.44 103 ILE B O 1
ATOM 3054 N N . GLY B 1 104 ? -7.109 18.188 9.539 1 95.94 104 GLY B N 1
ATOM 3055 C CA . GLY B 1 104 ? -5.738 18.656 9.438 1 95.94 104 GLY B CA 1
ATOM 3056 C C . GLY B 1 104 ? -5.566 20.109 9.844 1 95.94 104 GLY B C 1
ATOM 3057 O O . GLY B 1 104 ? -4.836 20.859 9.195 1 95.94 104 GLY B O 1
ATOM 3058 N N . SER B 1 105 ? -6.285 20.531 10.93 1 95 105 SER B N 1
ATOM 3059 C CA . SER B 1 105 ? -6.16 21.906 11.391 1 95 105 SER B CA 1
ATOM 3060 C C . SER B 1 105 ? -4.727 22.234 11.805 1 95 105 SER B C 1
ATOM 3062 O O . SER B 1 105 ? -4.148 23.203 11.328 1 95 105 SER B O 1
ATOM 3064 N N . SER B 1 106 ? -4.137 21.438 12.711 1 94.12 106 SER B N 1
ATOM 3065 C CA . SER B 1 106 ? -2.754 21.641 13.125 1 94.12 106 SER B CA 1
ATOM 3066 C C . SER B 1 106 ? -1.803 21.562 11.938 1 94.12 106 SER B C 1
ATOM 3068 O O . SER B 1 106 ? -0.878 22.375 11.828 1 94.12 106 SER B O 1
ATOM 3070 N N . ALA B 1 107 ? -2.064 20.641 11.055 1 96.62 107 ALA B N 1
ATOM 3071 C CA . ALA B 1 107 ? -1.221 20.406 9.883 1 96.62 107 ALA B CA 1
ATOM 3072 C C . ALA B 1 107 ? -1.212 21.625 8.961 1 96.62 107 ALA B C 1
ATOM 3074 O O . ALA B 1 107 ? -0.158 22.031 8.469 1 96.62 107 ALA B O 1
ATOM 3075 N N . ALA B 1 108 ? -2.342 22.203 8.742 1 97.94 108 ALA B N 1
ATOM 3076 C CA . ALA B 1 108 ? -2.453 23.375 7.875 1 97.94 108 ALA B CA 1
ATOM 3077 C C . ALA B 1 108 ? -1.64 24.547 8.422 1 97.94 108 ALA B C 1
ATOM 3079 O O . ALA B 1 108 ? -0.871 25.172 7.691 1 97.94 108 ALA B O 1
ATOM 3080 N N . SER B 1 109 ? -1.77 24.812 9.719 1 97.31 109 SER B N 1
ATOM 3081 C CA . SER B 1 109 ? -1.019 25.906 10.352 1 97.31 109 SER B CA 1
ATOM 3082 C C . SER B 1 109 ? 0.481 25.625 10.305 1 97.31 109 SER B C 1
ATOM 3084 O O . SER B 1 109 ? 1.27 26.531 10 1 97.31 109 SER B O 1
ATOM 3086 N N . ALA B 1 110 ? 0.851 24.406 10.617 1 97.94 110 ALA B N 1
ATOM 3087 C CA . ALA B 1 110 ? 2.262 24.031 10.648 1 97.94 110 ALA B CA 1
ATOM 3088 C C . ALA B 1 110 ? 2.887 24.141 9.258 1 97.94 110 ALA B C 1
ATOM 3090 O O . ALA B 1 110 ? 3.99 24.672 9.109 1 97.94 110 ALA B O 1
ATOM 3091 N N . ALA B 1 111 ? 2.199 23.641 8.242 1 98.69 111 ALA B N 1
ATOM 3092 C CA . ALA B 1 111 ? 2.695 23.688 6.871 1 98.69 111 ALA B CA 1
ATOM 3093 C C . ALA B 1 111 ? 2.877 25.141 6.406 1 98.69 111 ALA B C 1
ATOM 3095 O O . ALA B 1 111 ? 3.91 25.484 5.828 1 98.69 111 ALA B O 1
ATOM 3096 N N . ALA B 1 112 ? 1.886 25.969 6.676 1 98.75 112 ALA B N 1
ATOM 3097 C CA . ALA B 1 112 ? 1.966 27.375 6.289 1 98.75 112 ALA B CA 1
ATOM 3098 C C . ALA B 1 112 ? 3.125 28.078 6.996 1 98.75 112 ALA B C 1
ATOM 3100 O O . ALA B 1 112 ? 3.842 28.875 6.391 1 98.75 112 ALA B O 1
ATOM 3101 N N . ALA B 1 113 ? 3.309 27.781 8.242 1 98.5 113 ALA B N 1
ATOM 3102 C CA . ALA B 1 113 ? 4.398 28.375 9.016 1 98.5 113 ALA B CA 1
ATOM 3103 C C . ALA B 1 113 ? 5.754 27.984 8.43 1 98.5 113 ALA B C 1
ATOM 3105 O O . ALA B 1 113 ? 6.641 28.844 8.297 1 98.5 113 ALA B O 1
ATOM 3106 N N . ALA B 1 114 ? 5.926 26.719 8.117 1 98.62 114 ALA B N 1
ATOM 3107 C CA . ALA B 1 114 ? 7.188 26.234 7.559 1 98.62 114 ALA B CA 1
ATOM 3108 C C . ALA B 1 114 ? 7.508 26.938 6.242 1 98.62 114 ALA B C 1
ATOM 3110 O O . ALA B 1 114 ? 8.641 27.375 6.023 1 98.62 114 ALA B O 1
ATOM 3111 N N . ILE B 1 115 ? 6.504 27.078 5.434 1 98.75 115 ILE B N 1
ATOM 3112 C CA . ILE B 1 115 ? 6.688 27.688 4.125 1 98.75 115 ILE B CA 1
ATOM 3113 C C . ILE B 1 115 ? 7.023 29.172 4.297 1 98.75 115 ILE B C 1
ATOM 3115 O O . ILE B 1 115 ? 7.949 29.688 3.664 1 98.75 115 ILE B O 1
ATOM 3119 N N . ALA B 1 116 ? 6.273 29.875 5.121 1 98.62 116 ALA B N 1
ATOM 3120 C CA . ALA B 1 116 ? 6.48 31.297 5.34 1 98.62 116 ALA B CA 1
ATOM 3121 C C . ALA B 1 116 ? 7.859 31.578 5.938 1 98.62 116 ALA B C 1
ATOM 3123 O O . ALA B 1 116 ? 8.555 32.5 5.52 1 98.62 116 ALA B O 1
ATOM 3124 N N . PHE B 1 117 ? 8.242 30.766 6.891 1 98.31 117 PHE B N 1
ATOM 3125 C CA . PHE B 1 117 ? 9.531 30.953 7.543 1 98.31 117 PHE B CA 1
ATOM 3126 C C . PHE B 1 117 ? 10.672 30.688 6.566 1 98.31 117 PHE B C 1
ATOM 3128 O O . PHE B 1 117 ? 11.641 31.453 6.531 1 98.31 117 PHE B O 1
ATOM 3135 N N . ASN B 1 118 ? 10.562 29.578 5.855 1 98.62 118 ASN B N 1
ATOM 3136 C CA . ASN B 1 118 ? 11.57 29.266 4.844 1 98.62 118 ASN B CA 1
ATOM 3137 C C . ASN B 1 118 ? 11.773 30.422 3.875 1 98.62 118 ASN B C 1
ATOM 3139 O O . ASN B 1 118 ? 12.906 30.75 3.516 1 98.62 118 ASN B O 1
ATOM 3143 N N . ALA B 1 119 ? 10.695 31.062 3.477 1 98.06 119 ALA B N 1
ATOM 3144 C CA . ALA B 1 119 ? 10.742 32.156 2.533 1 98.06 119 ALA B CA 1
ATOM 3145 C C . ALA B 1 119 ? 11.32 33.438 3.189 1 98.06 119 ALA B C 1
ATOM 3147 O O . ALA B 1 119 ? 12.094 34.156 2.57 1 98.06 119 ALA B O 1
ATOM 3148 N N . LEU B 1 120 ? 10.922 33.688 4.383 1 97.44 120 LEU B N 1
ATOM 3149 C CA . LEU B 1 120 ? 11.344 34.906 5.094 1 97.44 120 LEU B CA 1
ATOM 3150 C C . LEU B 1 120 ? 12.867 34.969 5.18 1 97.44 120 LEU B C 1
ATOM 3152 O O . LEU B 1 120 ? 13.453 36.031 5.008 1 97.44 120 LEU B O 1
ATOM 3156 N N . TYR B 1 121 ? 13.477 33.875 5.379 1 96.56 121 TYR B N 1
ATOM 3157 C CA . TYR B 1 121 ? 14.922 33.844 5.59 1 96.56 121 TYR B CA 1
ATOM 3158 C C . TYR B 1 121 ? 15.641 33.25 4.391 1 96.56 121 TYR B C 1
ATOM 3160 O O . TYR B 1 121 ? 16.844 33 4.453 1 96.56 121 TYR B O 1
ATOM 3168 N N . ASN B 1 122 ? 14.953 32.938 3.35 1 97.12 122 ASN B N 1
ATOM 3169 C CA . ASN B 1 122 ? 15.516 32.406 2.123 1 97.12 122 ASN B CA 1
ATOM 3170 C C . ASN B 1 122 ? 16.406 31.188 2.41 1 97.12 122 ASN B C 1
ATOM 3172 O O . ASN B 1 122 ? 17.562 31.141 1.982 1 97.12 122 ASN B O 1
ATOM 3176 N N . LEU B 1 123 ? 15.867 30.234 3.166 1 97.38 123 LEU B N 1
ATOM 3177 C CA . LEU B 1 123 ? 16.656 29.094 3.615 1 97.38 123 LEU B CA 1
ATOM 3178 C C . LEU B 1 123 ? 16.828 28.078 2.496 1 97.38 123 LEU B C 1
ATOM 3180 O O . LEU B 1 123 ? 17.688 27.203 2.572 1 97.38 123 LEU B O 1
ATOM 3184 N N . LYS B 1 124 ? 16.062 28.031 1.513 1 97.06 124 LYS B N 1
ATOM 3185 C CA . LYS B 1 124 ? 16.125 27.188 0.329 1 97.06 124 LYS B CA 1
ATOM 3186 C C . LYS B 1 124 ? 16.047 25.703 0.71 1 97.06 124 LYS B C 1
ATOM 3188 O O . LYS B 1 124 ? 16.734 24.875 0.132 1 97.06 124 LYS B O 1
ATOM 3193 N N . ILE B 1 125 ? 15.273 25.453 1.741 1 96.62 125 ILE B N 1
ATOM 3194 C CA . ILE B 1 125 ? 15.016 24.078 2.168 1 96.62 125 ILE B CA 1
ATOM 3195 C C . ILE B 1 125 ? 14.07 23.406 1.186 1 96.62 125 ILE B C 1
ATOM 3197 O O . ILE B 1 125 ? 13.102 24.016 0.729 1 96.62 125 ILE B O 1
ATOM 3201 N N . ASP B 1 126 ? 14.375 22.156 0.809 1 94.75 126 ASP B N 1
ATOM 3202 C CA . ASP B 1 126 ? 13.453 21.453 -0.083 1 94.75 126 ASP B CA 1
ATOM 3203 C C . ASP B 1 126 ? 12.156 21.094 0.639 1 94.75 126 ASP B C 1
ATOM 3205 O O . ASP B 1 126 ? 12.125 21.016 1.869 1 94.75 126 ASP B O 1
ATOM 3209 N N . ARG B 1 127 ? 11.125 20.797 -0.06 1 94.88 127 ARG B N 1
ATOM 3210 C CA . ARG B 1 127 ? 9.781 20.656 0.49 1 94.88 127 ARG B CA 1
ATOM 3211 C C . ARG B 1 127 ? 9.672 19.406 1.357 1 94.88 127 ARG B C 1
ATOM 3213 O O . ARG B 1 127 ? 8.938 19.391 2.344 1 94.88 127 ARG B O 1
ATOM 3220 N N . ASN B 1 128 ? 10.375 18.359 1.028 1 93.75 128 ASN B N 1
ATOM 3221 C CA . ASN B 1 128 ? 10.359 17.172 1.873 1 93.75 128 ASN B CA 1
ATOM 3222 C C . ASN B 1 128 ? 10.914 17.453 3.264 1 93.75 128 ASN B C 1
ATOM 3224 O O . ASN B 1 128 ? 10.367 16.984 4.266 1 93.75 128 ASN B O 1
ATOM 3228 N N . ARG B 1 129 ? 11.992 18.172 3.264 1 95.38 129 ARG B N 1
ATOM 3229 C CA . ARG B 1 129 ? 12.57 18.578 4.543 1 95.38 129 ARG B CA 1
ATOM 3230 C C . ARG B 1 129 ? 11.648 19.547 5.281 1 95.38 129 ARG B C 1
ATOM 3232 O O . ARG B 1 129 ? 11.578 19.531 6.512 1 95.38 129 ARG B O 1
ATOM 3239 N N . LEU B 1 130 ? 10.945 20.375 4.539 1 97.75 130 LEU B N 1
ATOM 3240 C CA . LEU B 1 130 ? 9.992 21.281 5.168 1 97.75 130 LEU B CA 1
ATOM 3241 C C . LEU B 1 130 ? 8.859 20.5 5.84 1 97.75 130 LEU B C 1
ATOM 3243 O O . LEU B 1 130 ? 8.328 20.938 6.863 1 97.75 130 LEU B O 1
ATOM 3247 N N . VAL B 1 131 ? 8.484 19.312 5.277 1 98.12 131 VAL B N 1
ATOM 3248 C CA . VAL B 1 131 ? 7.48 18.453 5.914 1 98.12 131 VAL B CA 1
ATOM 3249 C C . VAL B 1 131 ? 7.977 18.031 7.293 1 98.12 131 VAL B C 1
ATOM 3251 O O . VAL B 1 131 ? 7.203 17.984 8.25 1 98.12 131 VAL B O 1
ATOM 3254 N N . GLU B 1 132 ? 9.242 17.766 7.426 1 96.25 132 GLU B N 1
ATOM 3255 C CA . GLU B 1 132 ? 9.82 17.344 8.703 1 96.25 132 GLU B CA 1
ATOM 3256 C C . GLU B 1 132 ? 9.719 18.469 9.734 1 96.25 132 GLU B C 1
ATOM 3258 O O . GLU B 1 132 ? 9.422 18.203 10.906 1 96.25 132 GLU B O 1
ATOM 3263 N N . TYR B 1 133 ? 10.008 19.656 9.32 1 96.62 133 TYR B N 1
ATOM 3264 C CA . TYR B 1 133 ? 9.859 20.797 10.219 1 96.62 133 TYR B CA 1
ATOM 3265 C C . TYR B 1 133 ? 8.398 21 10.594 1 96.62 133 TYR B C 1
ATOM 3267 O O . TYR B 1 133 ? 8.078 21.25 11.758 1 96.62 133 TYR B O 1
ATOM 3275 N N . ALA B 1 134 ? 7.543 20.922 9.547 1 97.56 134 ALA B N 1
ATOM 3276 C CA . ALA B 1 134 ? 6.121 21.109 9.812 1 97.56 134 ALA B CA 1
ATOM 3277 C C . ALA B 1 134 ? 5.605 20.062 10.797 1 97.56 134 ALA B C 1
ATOM 3279 O O . ALA B 1 134 ? 4.73 20.344 11.617 1 97.56 134 ALA B O 1
ATOM 3280 N N . ALA B 1 135 ? 6.16 18.875 10.734 1 96.25 135 ALA B N 1
ATOM 3281 C CA . ALA B 1 135 ? 5.719 17.781 11.594 1 96.25 135 ALA B CA 1
ATOM 3282 C C . ALA B 1 135 ? 6.031 18.062 13.062 1 96.25 135 ALA B C 1
ATOM 3284 O O . ALA B 1 135 ? 5.43 17.469 13.961 1 96.25 135 ALA B O 1
ATOM 3285 N N . GLU B 1 136 ? 6.98 18.969 13.312 1 94.19 136 GLU B N 1
ATOM 3286 C CA . GLU B 1 136 ? 7.227 19.406 14.688 1 94.19 136 GLU B CA 1
ATOM 3287 C C . GLU B 1 136 ? 5.969 20 15.305 1 94.19 136 GLU B C 1
ATOM 3289 O O . GLU B 1 136 ? 5.746 19.875 16.516 1 94.19 136 GLU B O 1
ATOM 3294 N N . GLY B 1 137 ? 5.18 20.609 14.461 1 92.56 137 GLY B N 1
ATOM 3295 C CA . GLY B 1 137 ? 3.949 21.234 14.938 1 92.56 137 GLY B CA 1
ATOM 3296 C C . GLY B 1 137 ? 2.945 20.219 15.469 1 92.56 137 GLY B C 1
ATOM 3297 O O . GLY B 1 137 ? 2.113 20.562 16.312 1 92.56 137 GLY B O 1
ATOM 3298 N N . GLU B 1 138 ? 3.053 18.953 14.977 1 86.75 138 GLU B N 1
ATOM 3299 C CA . GLU B 1 138 ? 2.092 17.922 15.359 1 86.75 138 GLU B CA 1
ATOM 3300 C C . GLU B 1 138 ? 2.322 17.469 16.797 1 86.75 138 GLU B C 1
ATOM 3302 O O . GLU B 1 138 ? 1.419 16.922 17.438 1 86.75 138 GLU B O 1
ATOM 3307 N N . ILE B 1 139 ? 3.514 17.75 17.297 1 86.69 139 ILE B N 1
ATOM 3308 C CA . ILE B 1 139 ? 3.818 17.422 18.672 1 86.69 139 ILE B CA 1
ATOM 3309 C C . ILE B 1 139 ? 2.869 18.172 19.609 1 86.69 139 ILE B C 1
ATOM 3311 O O . ILE B 1 139 ? 2.455 17.656 20.641 1 86.69 139 ILE B O 1
ATOM 3315 N N . ALA B 1 140 ? 2.463 19.359 19.219 1 81.56 140 ALA B N 1
ATOM 3316 C CA . ALA B 1 140 ? 1.585 20.203 20.016 1 81.56 140 ALA B CA 1
ATOM 3317 C C . ALA B 1 140 ? 0.198 19.578 20.156 1 81.56 140 ALA B C 1
ATOM 3319 O O . ALA B 1 140 ? -0.451 19.719 21.203 1 81.56 140 ALA B O 1
ATOM 3320 N N . SER B 1 141 ? -0.253 18.859 19.156 1 78.62 141 SER B N 1
ATOM 3321 C CA . SER B 1 141 ? -1.623 18.359 19.109 1 78.62 141 SER B CA 1
ATOM 3322 C C . SER B 1 141 ? -1.69 16.891 19.516 1 78.62 141 SER B C 1
ATOM 3324 O O . SER B 1 141 ? -2.617 16.484 20.219 1 78.62 141 SER B O 1
ATOM 3326 N N . ALA B 1 142 ? -0.678 16.078 19.156 1 81.19 142 ALA B N 1
ATOM 3327 C CA . ALA B 1 142 ? -0.772 14.633 19.328 1 81.19 142 ALA B CA 1
ATOM 3328 C C . ALA B 1 142 ? 0.333 14.117 20.25 1 81.19 142 ALA B C 1
ATOM 3330 O O . ALA B 1 142 ? 0.353 12.938 20.609 1 81.19 142 ALA B O 1
ATOM 3331 N N . GLY B 1 143 ? 1.265 14.914 20.578 1 83.44 143 GLY B N 1
ATOM 3332 C CA . GLY B 1 143 ? 2.371 14.516 21.438 1 83.44 143 GLY B CA 1
ATOM 3333 C C . GLY B 1 143 ? 3.469 13.781 20.688 1 83.44 143 GLY B C 1
ATOM 3334 O O . GLY B 1 143 ? 4.543 13.531 21.234 1 83.44 143 GLY B O 1
ATOM 3335 N N . ILE B 1 144 ? 3.145 13.414 19.484 1 85.44 144 ILE B N 1
ATOM 3336 C CA . ILE B 1 144 ? 4.133 12.727 18.672 1 85.44 144 ILE B CA 1
ATOM 3337 C C . ILE B 1 144 ? 4.074 13.266 17.234 1 85.44 144 ILE B C 1
ATOM 3339 O O . ILE B 1 144 ? 3.049 13.805 16.812 1 85.44 144 ILE B O 1
ATOM 3343 N N . LYS B 1 145 ? 5.195 13.008 16.594 1 89 145 LYS B N 1
ATOM 3344 C CA . LYS B 1 145 ? 5.223 13.398 15.188 1 89 145 LYS B CA 1
ATOM 3345 C C . LYS B 1 145 ? 4.449 12.398 14.328 1 89 145 LYS B C 1
ATOM 3347 O O . LYS B 1 145 ? 4.59 11.188 14.5 1 89 145 LYS B O 1
ATOM 3352 N N . HIS B 1 146 ? 3.592 12.898 13.562 1 87.62 146 HIS B N 1
ATOM 3353 C CA . HIS B 1 146 ? 2.979 12.156 12.469 1 87.62 146 HIS B CA 1
ATOM 3354 C C . HIS B 1 146 ? 2.92 12.992 11.195 1 87.62 146 HIS B C 1
ATOM 3356 O O . HIS B 1 146 ? 2.896 14.227 11.266 1 87.62 146 HIS B O 1
ATOM 3362 N N . TYR B 1 147 ? 2.885 12.32 10.07 1 95.12 147 TYR B N 1
ATOM 3363 C CA . TYR B 1 147 ? 3.258 13.039 8.859 1 95.12 147 TYR B CA 1
ATOM 3364 C C . TYR B 1 147 ? 2.098 13.078 7.871 1 95.12 147 TYR B C 1
ATOM 3366 O O . TYR B 1 147 ? 2.129 13.836 6.898 1 95.12 147 TYR B O 1
ATOM 3374 N N . ASP B 1 148 ? 1.066 12.25 8.086 1 94.88 148 ASP B N 1
ATOM 3375 C CA . ASP B 1 148 ? 0.064 12.023 7.047 1 94.88 148 ASP B CA 1
ATOM 3376 C C . ASP B 1 148 ? -0.66 13.32 6.695 1 94.88 148 ASP B C 1
ATOM 3378 O O . ASP B 1 148 ? -0.588 13.789 5.555 1 94.88 148 ASP B O 1
ATOM 3382 N N . ASN B 1 149 ? -1.191 14.07 7.645 1 97.25 149 ASN B N 1
ATOM 3383 C CA . ASN B 1 149 ? -1.875 15.32 7.336 1 97.25 149 ASN B CA 1
ATOM 3384 C C . ASN B 1 149 ? -0.89 16.406 6.926 1 97.25 149 ASN B C 1
ATOM 3386 O O . ASN B 1 149 ? -1.12 17.125 5.949 1 97.25 149 ASN B O 1
ATOM 3390 N N . VAL B 1 150 ? 0.191 16.531 7.648 1 97.5 150 VAL B N 1
ATOM 3391 C CA . VAL B 1 150 ? 1.096 17.656 7.453 1 97.5 150 VAL B CA 1
ATOM 3392 C C . VAL B 1 150 ? 1.778 17.547 6.09 1 97.5 150 VAL B C 1
ATOM 3394 O O . VAL B 1 150 ? 2.045 18.547 5.438 1 97.5 150 VAL B O 1
ATOM 3397 N N . SER B 1 151 ? 2.094 16.297 5.664 1 98.5 151 SER B N 1
ATOM 3398 C CA . SER B 1 151 ? 2.689 16.125 4.344 1 98.5 151 SER B CA 1
ATOM 3399 C C . SER B 1 151 ? 1.714 16.516 3.24 1 98.5 151 SER B C 1
ATOM 3401 O O . SER B 1 151 ? 2.098 17.172 2.268 1 98.5 151 SER B O 1
ATOM 3403 N N . ALA B 1 152 ? 0.47 16.188 3.387 1 98.75 152 ALA B N 1
ATOM 3404 C CA . ALA B 1 152 ? -0.538 16.531 2.389 1 98.75 152 ALA B CA 1
ATOM 3405 C C . ALA B 1 152 ? -0.763 18.047 2.336 1 98.75 152 ALA B C 1
ATOM 3407 O O . ALA B 1 152 ? -0.814 18.641 1.253 1 98.75 152 ALA B O 1
ATOM 3408 N N . SER B 1 153 ? -0.893 18.672 3.506 1 98.81 153 SER B N 1
ATOM 3409 C CA . SER B 1 153 ? -1.12 20.109 3.543 1 98.81 153 SER B CA 1
ATOM 3410 C C . SER B 1 153 ? 0.056 20.875 2.938 1 98.81 153 SER B C 1
ATOM 3412 O O . SER B 1 153 ? -0.126 21.938 2.344 1 98.81 153 SER B O 1
ATOM 3414 N N . LEU B 1 154 ? 1.248 20.344 3.127 1 98.81 154 LEU B N 1
ATOM 3415 C CA . LEU B 1 154 ? 2.438 21.047 2.66 1 98.81 154 LEU B CA 1
ATOM 3416 C C . LEU B 1 154 ? 2.701 20.75 1.188 1 98.81 154 LEU B C 1
ATOM 3418 O O . LEU B 1 154 ? 2.941 21.672 0.4 1 98.81 154 LEU B O 1
ATOM 3422 N N . LEU B 1 155 ? 2.619 19.484 0.766 1 98.75 155 LEU B N 1
ATOM 3423 C CA . LEU B 1 155 ? 3.041 19.078 -0.568 1 98.75 155 LEU B CA 1
ATOM 3424 C C . LEU B 1 155 ? 1.872 19.125 -1.547 1 98.75 155 LEU B C 1
ATOM 3426 O O . LEU B 1 155 ? 2.076 19.234 -2.758 1 98.75 155 LEU B O 1
ATOM 3430 N N . GLY B 1 156 ? 0.625 18.984 -1.062 1 98.81 156 GLY B N 1
ATOM 3431 C CA . GLY B 1 156 ? -0.54 18.906 -1.93 1 98.81 156 GLY B CA 1
ATOM 3432 C C . GLY B 1 156 ? -0.751 17.531 -2.523 1 98.81 156 GLY B C 1
ATOM 3433 O O . GLY B 1 156 ? 0.148 16.688 -2.484 1 98.81 156 GLY B O 1
ATOM 3434 N N . GLY B 1 157 ? -1.914 17.312 -3.035 1 98.75 157 GLY B N 1
ATOM 3435 C CA . GLY B 1 157 ? -2.223 16.047 -3.684 1 98.75 157 GLY B CA 1
ATOM 3436 C C . GLY B 1 157 ? -2.314 14.891 -2.711 1 98.75 157 GLY B C 1
ATOM 3437 O O . GLY B 1 157 ? -2.721 15.062 -1.562 1 98.75 157 GLY B O 1
ATOM 3438 N N . PHE B 1 158 ? -2.213 13.688 -3.258 1 98.94 158 PHE B N 1
ATOM 3439 C CA . PHE B 1 158 ? -2.137 12.461 -2.469 1 98.94 158 PHE B CA 1
ATOM 3440 C C . PHE B 1 158 ? -0.695 12.148 -2.09 1 98.94 158 PHE B C 1
ATOM 3442 O O . PHE B 1 158 ? 0.179 12.078 -2.955 1 98.94 158 PHE B O 1
ATOM 3449 N N . VAL B 1 159 ? -0.44 12 -0.821 1 98.88 159 VAL B N 1
ATOM 3450 C CA . VAL B 1 159 ? 0.932 11.82 -0.357 1 98.88 159 VAL B CA 1
ATOM 3451 C C . VAL B 1 159 ? 1.058 10.508 0.403 1 98.88 159 VAL B C 1
ATOM 3453 O O . VAL B 1 159 ? 0.189 10.156 1.208 1 98.88 159 VAL B O 1
ATOM 3456 N N . ILE B 1 160 ? 2.135 9.75 0.117 1 98.81 160 ILE B N 1
ATOM 3457 C CA . ILE B 1 160 ? 2.52 8.523 0.809 1 98.81 160 ILE B CA 1
ATOM 3458 C C . ILE B 1 160 ? 3.746 8.789 1.682 1 98.81 160 ILE B C 1
ATOM 3460 O O . ILE B 1 160 ? 4.785 9.227 1.185 1 98.81 160 ILE B O 1
ATOM 3464 N N . GLY B 1 161 ? 3.576 8.609 3 1 97.19 161 GLY B N 1
ATOM 3465 C CA . GLY B 1 161 ? 4.777 8.555 3.818 1 97.19 161 GLY B CA 1
ATOM 3466 C C . GLY B 1 161 ? 5.637 7.336 3.533 1 97.19 161 GLY B C 1
ATOM 3467 O O . GLY B 1 161 ? 5.172 6.199 3.654 1 97.19 161 GLY B O 1
ATOM 3468 N N . SER B 1 162 ? 6.859 7.512 3.092 1 90.19 162 SER B N 1
ATOM 3469 C CA . SER B 1 162 ? 7.715 6.438 2.607 1 90.19 162 SER B CA 1
ATOM 3470 C C . SER B 1 162 ? 9.078 6.465 3.291 1 90.19 162 SER B C 1
ATOM 3472 O O . SER B 1 162 ? 10.07 6.891 2.693 1 90.19 162 SER B O 1
ATOM 3474 N N . LYS B 1 163 ? 9.219 5.906 4.414 1 77.94 163 LYS B N 1
ATOM 3475 C CA . LYS B 1 163 ? 10.484 5.699 5.105 1 77.94 163 LYS B CA 1
ATOM 3476 C C . LYS B 1 163 ? 11.281 6.996 5.191 1 77.94 163 LYS B C 1
ATOM 3478 O O . LYS B 1 163 ? 12.438 7.051 4.758 1 77.94 163 LYS B O 1
ATOM 3483 N N . GLY B 1 164 ? 10.711 8.023 5.652 1 80.5 164 GLY B N 1
ATOM 3484 C CA . GLY B 1 164 ? 11.375 9.297 5.84 1 80.5 164 GLY B CA 1
ATOM 3485 C C . GLY B 1 164 ? 11.273 10.211 4.629 1 80.5 164 GLY B C 1
ATOM 3486 O O . GLY B 1 164 ? 11.727 11.352 4.668 1 80.5 164 GLY B O 1
ATOM 3487 N N . GLN B 1 165 ? 10.789 9.664 3.592 1 93.31 165 GLN B N 1
ATOM 3488 C CA . GLN B 1 165 ? 10.492 10.445 2.395 1 93.31 165 GLN B CA 1
ATOM 3489 C C . GLN B 1 165 ? 8.992 10.492 2.123 1 93.31 165 GLN B C 1
ATOM 3491 O O . GLN B 1 165 ? 8.211 9.844 2.822 1 93.31 165 GLN B O 1
ATOM 3496 N N . PHE B 1 166 ? 8.68 11.391 1.2 1 97.62 166 PHE B N 1
ATOM 3497 C CA . PHE B 1 166 ? 7.273 11.547 0.841 1 97.62 166 PHE B CA 1
ATOM 3498 C C . PHE B 1 166 ? 7.086 11.43 -0.667 1 97.62 166 PHE B C 1
ATOM 3500 O O . PHE B 1 166 ? 7.844 12.023 -1.439 1 97.62 166 PHE B O 1
ATOM 3507 N N . ILE B 1 167 ? 6.172 10.609 -1.056 1 98.19 167 ILE B N 1
ATOM 3508 C CA . ILE B 1 167 ? 5.816 10.461 -2.463 1 98.19 167 ILE B CA 1
ATOM 3509 C C . ILE B 1 167 ? 4.504 11.188 -2.744 1 98.19 167 ILE B C 1
ATOM 3511 O O . ILE B 1 167 ? 3.479 10.883 -2.129 1 98.19 167 ILE B O 1
ATOM 3515 N N . ARG B 1 168 ? 4.543 12.148 -3.559 1 98.38 168 ARG B N 1
ATOM 3516 C CA . ARG B 1 168 ? 3.33 12.852 -3.967 1 98.38 168 ARG B CA 1
ATOM 3517 C C . ARG B 1 168 ? 2.82 12.328 -5.309 1 98.38 168 ARG B C 1
ATOM 3519 O O . ARG B 1 168 ? 3.592 12.203 -6.262 1 98.38 168 ARG B O 1
ATOM 3526 N N . ILE B 1 169 ? 1.564 11.992 -5.359 1 98.75 169 ILE B N 1
ATOM 3527 C CA . ILE B 1 169 ? 0.928 11.586 -6.609 1 98.75 169 ILE B CA 1
ATOM 3528 C C . ILE B 1 169 ? -0.207 12.547 -6.945 1 98.75 169 ILE B C 1
ATOM 3530 O O . ILE B 1 169 ? -1.031 12.875 -6.086 1 98.75 169 ILE B O 1
ATOM 3534 N N . GLU B 1 170 ? -0.252 13.039 -8.133 1 98.69 170 GLU B N 1
ATOM 3535 C CA . GLU B 1 170 ? -1.332 13.914 -8.586 1 98.69 170 GLU B CA 1
ATOM 3536 C C . GLU B 1 170 ? -2.662 13.172 -8.625 1 98.69 170 GLU B C 1
ATOM 3538 O O . GLU B 1 170 ? -2.775 12.125 -9.273 1 98.69 170 GLU B O 1
ATOM 3543 N N . PRO B 1 171 ? -3.662 13.664 -7.992 1 98.75 171 PRO B N 1
ATOM 3544 C CA . PRO B 1 171 ? -4.957 12.977 -7.977 1 98.75 171 PRO B CA 1
ATOM 3545 C C . PRO B 1 171 ? -5.68 13.055 -9.32 1 98.75 171 PRO B C 1
ATOM 3547 O O . PRO B 1 171 ? -5.402 13.953 -10.125 1 98.75 171 PRO B O 1
ATOM 3550 N N . PRO B 1 172 ? -6.621 12.094 -9.523 1 98.62 172 PRO B N 1
ATOM 3551 C CA . PRO B 1 172 ? -7.457 12.195 -10.719 1 98.62 172 PRO B CA 1
ATOM 3552 C C . PRO B 1 172 ? -8.289 13.469 -10.75 1 98.62 172 PRO B C 1
ATOM 3554 O O . PRO B 1 172 ? -8.805 13.906 -9.719 1 98.62 172 PRO B O 1
ATOM 3557 N N . ARG B 1 173 ? -8.5 14.016 -11.906 1 97.31 173 ARG B N 1
ATOM 3558 C CA . ARG B 1 173 ? -9.258 15.25 -12.07 1 97.31 173 ARG B CA 1
ATOM 3559 C C . ARG B 1 173 ? -10.734 15.039 -11.758 1 97.31 173 ARG B C 1
ATOM 3561 O O . ARG B 1 173 ? -11.438 15.977 -11.383 1 97.31 173 ARG B O 1
ATOM 3568 N N . ASP B 1 174 ? -11.164 13.781 -11.883 1 98.12 174 ASP B N 1
ATOM 3569 C CA . ASP B 1 174 ? -12.586 13.5 -11.688 1 98.12 174 ASP B CA 1
ATOM 3570 C C . ASP B 1 174 ? -12.852 12.984 -10.281 1 98.12 174 ASP B C 1
ATOM 3572 O O . ASP B 1 174 ? -13.922 12.438 -10.008 1 98.12 174 ASP B O 1
ATOM 3576 N N . LEU B 1 175 ? -11.859 13.117 -9.414 1 98.75 175 LEU B N 1
ATOM 3577 C CA . LEU B 1 175 ? -12.086 12.781 -8.008 1 98.75 175 LEU B CA 1
ATOM 3578 C C . LEU B 1 175 ? -12.734 13.945 -7.27 1 98.75 175 LEU B C 1
ATOM 3580 O O . LEU B 1 175 ? -12.188 15.047 -7.234 1 98.75 175 LEU B O 1
ATOM 3584 N N . PHE B 1 176 ? -13.891 13.719 -6.68 1 98.75 176 PHE B N 1
ATOM 3585 C CA . PHE B 1 176 ? -14.594 14.664 -5.816 1 98.75 176 PHE B CA 1
ATOM 3586 C C . PHE B 1 176 ? -14.789 14.078 -4.422 1 98.75 176 PHE B C 1
ATOM 3588 O O . PHE B 1 176 ? -14.812 12.859 -4.25 1 98.75 176 PHE B O 1
ATOM 3595 N N . LEU B 1 177 ? -14.852 14.938 -3.469 1 98.88 177 LEU B N 1
ATOM 3596 C CA . LEU B 1 177 ? -15.016 14.523 -2.082 1 98.88 177 LEU B CA 1
ATOM 3597 C C . LEU B 1 177 ? -16.078 15.367 -1.38 1 98.88 177 LEU B C 1
ATOM 3599 O O . LEU B 1 177 ? -16.312 16.516 -1.768 1 98.88 177 LEU B O 1
ATOM 3603 N N . VAL B 1 178 ? -16.703 14.797 -0.425 1 98.88 178 VAL B N 1
ATOM 3604 C CA . VAL B 1 178 ? -17.547 15.516 0.524 1 98.88 178 VAL B CA 1
ATOM 3605 C C . VAL B 1 178 ? -17.062 15.25 1.948 1 98.88 178 VAL B C 1
ATOM 3607 O O . VAL B 1 178 ? -16.984 14.094 2.379 1 98.88 178 VAL B O 1
ATOM 3610 N N . VAL B 1 179 ? -16.734 16.281 2.611 1 98.81 179 VAL B N 1
ATOM 3611 C CA . VAL B 1 179 ? -16.344 16.156 4.016 1 98.81 179 VAL B CA 1
ATOM 3612 C C . VAL B 1 179 ? -17.484 16.672 4.902 1 98.81 179 VAL B C 1
ATOM 3614 O O . VAL B 1 179 ? -18.016 17.766 4.668 1 98.81 179 VAL B O 1
ATOM 3617 N N . ALA B 1 180 ? -17.875 15.906 5.828 1 98.88 180 ALA B N 1
ATOM 3618 C CA . ALA B 1 180 ? -18.844 16.312 6.84 1 98.88 180 ALA B CA 1
ATOM 3619 C C . ALA B 1 180 ? -18.172 16.516 8.195 1 98.88 180 ALA B C 1
ATOM 3621 O O . ALA B 1 180 ? -17.609 15.57 8.758 1 98.88 180 ALA B O 1
ATOM 3622 N N . VAL B 1 181 ? -18.234 17.703 8.688 1 98.25 181 VAL B N 1
ATOM 3623 C CA . VAL B 1 181 ? -17.578 18.094 9.938 1 98.25 181 VAL B CA 1
ATOM 3624 C C . VAL B 1 181 ? -18.625 18.344 11.016 1 98.25 181 VAL B C 1
ATOM 3626 O O . VAL B 1 181 ? -19.406 19.281 10.93 1 98.25 181 VAL B O 1
ATOM 3629 N N . PRO B 1 182 ? -18.641 17.516 12.031 1 97.38 182 PRO B N 1
ATOM 3630 C CA . PRO B 1 182 ? -19.641 17.688 13.078 1 97.38 182 PRO B CA 1
ATOM 3631 C C . PRO B 1 182 ? -19.281 18.812 14.055 1 97.38 182 PRO B C 1
ATOM 3633 O O . PRO B 1 182 ? -18.969 18.547 15.219 1 97.38 182 PRO B O 1
ATOM 3636 N N . LEU B 1 183 ? -19.578 20.016 13.734 1 91 183 LEU B N 1
ATOM 3637 C CA . LEU B 1 183 ? -19.062 21.203 14.414 1 91 183 LEU B CA 1
ATOM 3638 C C . LEU B 1 183 ? -19.781 21.422 15.742 1 91 183 LEU B C 1
ATOM 3640 O O . LEU B 1 183 ? -19.266 22.109 16.625 1 91 183 LEU B O 1
ATOM 3644 N N . SER B 1 184 ? -20.922 20.812 15.961 1 88.19 184 SER B N 1
ATOM 3645 C CA . SER B 1 184 ? -21.609 21.016 17.219 1 88.19 184 SER B CA 1
ATOM 3646 C C . SER B 1 184 ? -21.109 20.062 18.297 1 88.19 184 SER B C 1
ATOM 3648 O O . SER B 1 184 ? -21.438 20.219 19.469 1 88.19 184 SER B O 1
ATOM 3650 N N . MET B 1 185 ? -20.359 19.156 17.875 1 88.19 185 MET B N 1
ATOM 3651 C CA . MET B 1 185 ? -19.75 18.219 18.812 1 88.19 185 MET B CA 1
ATOM 3652 C C . MET B 1 185 ? -18.562 18.859 19.531 1 88.19 185 MET B C 1
ATOM 3654 O O . MET B 1 185 ? -17.719 19.469 18.891 1 88.19 185 MET B O 1
ATOM 3658 N N . GLN B 1 186 ? -18.609 18.797 20.734 1 84.62 186 GLN B N 1
ATOM 3659 C CA . GLN B 1 186 ? -17.438 19.219 21.5 1 84.62 186 GLN B CA 1
ATOM 3660 C C . GLN B 1 186 ? -16.328 18.172 21.406 1 84.62 186 GLN B C 1
ATOM 3662 O O . GLN B 1 186 ? -16.562 16.984 21.672 1 84.62 186 GLN B O 1
ATOM 3667 N N . VAL B 1 187 ? -15.242 18.641 20.953 1 84.5 187 VAL B N 1
ATOM 3668 C CA . VAL B 1 187 ? -14.102 17.719 20.875 1 84.5 187 VAL B CA 1
ATOM 3669 C C . VAL B 1 187 ? -13.07 18.094 21.938 1 84.5 187 VAL B C 1
ATOM 3671 O O . VAL B 1 187 ? -12.859 19.281 22.219 1 84.5 187 VAL B O 1
ATOM 3674 N N . PRO B 1 188 ? -12.641 17.078 22.688 1 79.44 188 PRO B N 1
ATOM 3675 C CA . PRO B 1 188 ? -11.633 17.375 23.719 1 79.44 188 PRO B CA 1
ATOM 3676 C C . PRO B 1 188 ? -10.336 17.922 23.141 1 79.44 188 PRO B C 1
ATOM 3678 O O . PRO B 1 188 ? -10.07 17.766 21.938 1 79.44 188 PRO B O 1
ATOM 3681 N N . GLU B 1 189 ? -9.695 18.578 24.125 1 74.25 189 GLU B N 1
ATOM 3682 C CA . GLU B 1 189 ? -8.328 18.938 23.781 1 74.25 189 GLU B CA 1
ATOM 3683 C C . GLU B 1 189 ? -7.484 17.703 23.484 1 74.25 189 GLU B C 1
ATOM 3685 O O . GLU B 1 189 ? -7.672 16.656 24.094 1 74.25 189 GLU B O 1
ATOM 3690 N N . LYS B 1 190 ? -6.672 17.594 22.547 1 80.06 190 LYS B N 1
ATOM 3691 C CA . LYS B 1 190 ? -5.781 16.484 22.188 1 80.06 190 LYS B CA 1
ATOM 3692 C C . LYS B 1 190 ? -6.574 15.297 21.656 1 80.06 190 LYS B C 1
ATOM 3694 O O . LYS B 1 190 ? -6.289 14.148 22.031 1 80.06 190 LYS B O 1
ATOM 3699 N N . LYS B 1 191 ? -7.672 15.523 21.062 1 82.38 191 LYS B N 1
ATOM 3700 C CA . LYS B 1 191 ? -8.539 14.516 20.469 1 82.38 191 LYS B CA 1
ATOM 3701 C C . LYS B 1 191 ? -7.73 13.523 19.625 1 82.38 191 LYS B C 1
ATOM 3703 O O . LYS B 1 191 ? -8.016 12.32 19.641 1 82.38 191 LYS B O 1
ATOM 3708 N N . THR B 1 192 ? -6.695 13.992 18.984 1 83.69 192 THR B N 1
ATOM 3709 C CA . THR B 1 192 ? -5.867 13.117 18.156 1 83.69 192 THR B CA 1
ATOM 3710 C C . THR B 1 192 ? -5.094 12.133 19.031 1 83.69 192 THR B C 1
ATOM 3712 O O . THR B 1 192 ? -4.938 10.969 18.672 1 83.69 192 THR B O 1
ATOM 3715 N N . GLU B 1 193 ? -4.695 12.617 20.156 1 84.81 193 GLU B N 1
ATOM 3716 C CA . GLU B 1 193 ? -4.012 11.75 21.109 1 84.81 193 GLU B CA 1
ATOM 3717 C C . GLU B 1 193 ? -4.941 10.664 21.625 1 84.81 193 GLU B C 1
ATOM 3719 O O . GLU B 1 193 ? -4.543 9.5 21.75 1 84.81 193 GLU B O 1
ATOM 3724 N N . VAL B 1 194 ? -6.148 11.031 21.906 1 86.31 194 VAL B N 1
ATOM 3725 C CA . VAL B 1 194 ? -7.141 10.078 22.391 1 86.31 194 VAL B CA 1
ATOM 3726 C C . VAL B 1 194 ? -7.449 9.047 21.312 1 86.31 194 VAL B C 1
ATOM 3728 O O . VAL B 1 194 ? -7.5 7.848 21.594 1 86.31 194 VAL B O 1
ATOM 3731 N N . ALA B 1 195 ? -7.625 9.516 20.141 1 89.31 195 ALA B N 1
ATOM 3732 C CA . ALA B 1 195 ? -7.938 8.625 19.016 1 89.31 195 ALA B CA 1
ATOM 3733 C C . ALA B 1 195 ? -6.812 7.621 18.781 1 89.31 195 ALA B C 1
ATOM 3735 O O . ALA B 1 195 ? -7.059 6.477 18.406 1 89.31 195 ALA B O 1
ATOM 3736 N N . ARG B 1 196 ? -5.594 8.023 19.078 1 89.75 196 ARG B N 1
ATOM 3737 C CA . ARG B 1 196 ? -4.445 7.141 18.938 1 89.75 196 ARG B CA 1
ATOM 3738 C C . ARG B 1 196 ? -4.379 6.125 20.062 1 89.75 196 ARG B C 1
ATOM 3740 O O . ARG B 1 196 ? -3.971 4.98 19.859 1 89.75 196 ARG B O 1
ATOM 3747 N N . SER B 1 197 ? -4.809 6.504 21.234 1 90.75 197 SER B N 1
ATOM 3748 C CA . SER B 1 197 ? -4.652 5.691 22.438 1 90.75 197 SER B CA 1
ATOM 3749 C C . SER B 1 197 ? -5.598 4.492 22.406 1 90.75 197 SER B C 1
ATOM 3751 O O . SER B 1 197 ? -5.352 3.49 23.078 1 90.75 197 SER B O 1
ATOM 3753 N N . ILE B 1 198 ? -6.633 4.512 21.625 1 94.31 198 ILE B N 1
ATOM 3754 C CA . ILE B 1 198 ? -7.633 3.453 21.672 1 94.31 198 ILE B CA 1
ATOM 3755 C C . ILE B 1 198 ? -7.312 2.391 20.625 1 94.31 198 ILE B C 1
ATOM 3757 O O . ILE B 1 198 ? -8 1.369 20.531 1 94.31 198 ILE B O 1
ATOM 3761 N N . LEU B 1 199 ? -6.305 2.609 19.844 1 95.75 199 LEU B N 1
ATOM 3762 C CA . LEU B 1 199 ? -5.941 1.667 18.781 1 95.75 199 LEU B CA 1
ATOM 3763 C C . LEU B 1 199 ? -5.32 0.406 19.375 1 95.75 199 LEU B C 1
ATOM 3765 O O . LEU B 1 199 ? -4.656 0.464 20.422 1 95.75 199 LEU B O 1
ATOM 3769 N N . PRO B 1 200 ? -5.555 -0.693 18.688 1 95.75 200 PRO B N 1
ATOM 3770 C CA . PRO B 1 200 ? -4.934 -1.931 19.172 1 95.75 200 PRO B CA 1
ATOM 3771 C C . PRO B 1 200 ? -3.414 -1.914 19.047 1 95.75 200 PRO B C 1
ATOM 3773 O O . PRO B 1 200 ? -2.875 -1.373 18.078 1 95.75 200 PRO B O 1
ATOM 3776 N N . LYS B 1 201 ? -2.807 -2.492 20.016 1 95.56 201 LYS B N 1
ATOM 3777 C CA . LYS B 1 201 ? -1.354 -2.613 19.953 1 95.56 201 LYS B CA 1
ATOM 3778 C C . LYS B 1 201 ? -0.935 -3.66 18.922 1 95.56 201 LYS B C 1
ATOM 3780 O O . LYS B 1 201 ? 0.059 -3.48 18.219 1 95.56 201 LYS B O 1
ATOM 3785 N N . ASP B 1 202 ? -1.748 -4.797 18.953 1 97.44 202 ASP B N 1
ATOM 3786 C CA . ASP B 1 202 ? -1.5 -5.902 18.031 1 97.44 202 ASP B CA 1
ATOM 3787 C C . ASP B 1 202 ? -2.699 -6.133 17.109 1 97.44 202 ASP B C 1
ATOM 3789 O O . ASP B 1 202 ? -3.844 -5.91 17.516 1 97.44 202 ASP B O 1
ATOM 3793 N N . VAL B 1 203 ? -2.361 -6.535 15.906 1 98 203 VAL B N 1
ATOM 3794 C CA . VAL B 1 203 ? -3.357 -6.699 14.852 1 98 203 VAL B CA 1
ATOM 3795 C C . VAL B 1 203 ? -3.225 -8.086 14.227 1 98 203 VAL B C 1
ATOM 3797 O O . VAL B 1 203 ? -2.113 -8.562 13.977 1 98 203 VAL B O 1
ATOM 3800 N N . PRO B 1 204 ? -4.375 -8.797 14 1 98.06 204 PRO B N 1
ATOM 3801 C CA . PRO B 1 204 ? -4.277 -10.078 13.312 1 98.06 204 PRO B CA 1
ATOM 3802 C C . PRO B 1 204 ? -3.609 -9.969 11.945 1 98.06 204 PRO B C 1
ATOM 3804 O O . PRO B 1 204 ? -3.855 -9.008 11.211 1 98.06 204 PRO B O 1
ATOM 3807 N N . LEU B 1 205 ? -2.809 -10.977 11.57 1 97.81 205 LEU B N 1
ATOM 3808 C CA . LEU B 1 205 ? -2.102 -10.977 10.297 1 97.81 205 LEU B CA 1
ATOM 3809 C C . LEU B 1 205 ? -3.082 -10.875 9.133 1 97.81 205 LEU B C 1
ATOM 3811 O O . LEU B 1 205 ? -2.807 -10.188 8.141 1 97.81 205 LEU B O 1
ATOM 3815 N N . LYS B 1 206 ? -4.23 -11.508 9.266 1 96.38 206 LYS B N 1
ATOM 3816 C CA . LYS B 1 206 ? -5.242 -11.438 8.211 1 96.38 206 LYS B CA 1
ATOM 3817 C C . LYS B 1 206 ? -5.691 -10 7.977 1 96.38 206 LYS B C 1
ATOM 3819 O O . LYS B 1 206 ? -5.965 -9.609 6.84 1 96.38 206 LYS B O 1
ATOM 3824 N N . SER B 1 207 ? -5.801 -9.211 9.078 1 98.19 207 SER B N 1
ATOM 3825 C CA . SER B 1 207 ? -6.184 -7.809 8.969 1 98.19 207 SER B CA 1
ATOM 3826 C C . SER B 1 207 ? -5.09 -6.992 8.289 1 98.19 207 SER B C 1
ATOM 3828 O O . SER B 1 207 ? -5.379 -6.039 7.559 1 98.19 207 SER B O 1
ATOM 3830 N N . VAL B 1 208 ? -3.84 -7.387 8.539 1 98.19 208 VAL B N 1
ATOM 3831 C CA . VAL B 1 208 ? -2.705 -6.73 7.902 1 98.19 208 VAL B CA 1
ATOM 3832 C C . VAL B 1 208 ? -2.766 -6.941 6.391 1 98.19 208 VAL B C 1
ATOM 3834 O O . VAL B 1 208 ? -2.623 -5.992 5.617 1 98.19 208 VAL B O 1
ATOM 3837 N N . VAL B 1 209 ? -3.025 -8.164 5.953 1 97.62 209 VAL B N 1
ATOM 3838 C CA . VAL B 1 209 ? -3.109 -8.508 4.535 1 97.62 209 VAL B CA 1
ATOM 3839 C C . VAL B 1 209 ? -4.23 -7.703 3.879 1 97.62 209 VAL B C 1
ATOM 3841 O O . VAL B 1 209 ? -4.055 -7.156 2.789 1 97.62 209 VAL B O 1
ATOM 3844 N N . HIS B 1 210 ? -5.344 -7.625 4.586 1 97.94 210 HIS B N 1
ATOM 3845 C CA . HIS B 1 210 ? -6.492 -6.875 4.094 1 97.94 210 HIS B CA 1
ATOM 3846 C C . HIS B 1 210 ? -6.145 -5.402 3.896 1 97.94 210 HIS B C 1
ATOM 3848 O O . HIS B 1 210 ? -6.445 -4.824 2.85 1 97.94 210 HIS B O 1
ATOM 3854 N N . ASN B 1 211 ? -5.52 -4.812 4.867 1 98.5 211 ASN B N 1
ATOM 3855 C CA . ASN B 1 211 ? -5.227 -3.385 4.801 1 98.5 211 ASN B CA 1
ATOM 3856 C C . ASN B 1 211 ? -4.109 -3.084 3.809 1 98.5 211 ASN B C 1
ATOM 3858 O O . ASN B 1 211 ? -4.117 -2.041 3.154 1 98.5 211 ASN B O 1
ATOM 3862 N N . VAL B 1 212 ? -3.107 -3.977 3.693 1 98.56 212 VAL B N 1
ATOM 3863 C CA . VAL B 1 212 ? -2.068 -3.807 2.684 1 98.56 212 VAL B CA 1
ATOM 3864 C C . VAL B 1 212 ? -2.689 -3.848 1.289 1 98.56 212 VAL B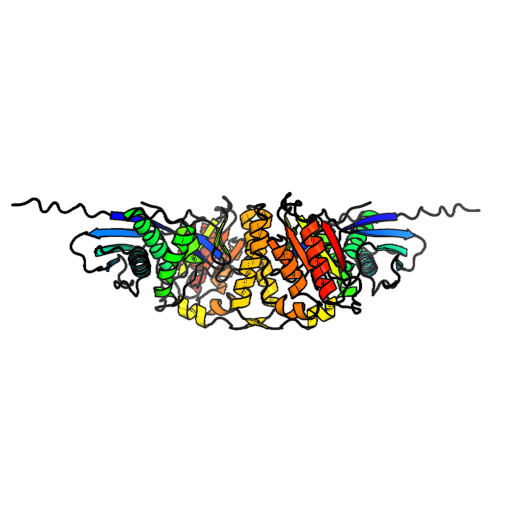 C 1
ATOM 3866 O O . VAL B 1 212 ? -2.355 -3.031 0.428 1 98.56 212 VAL B O 1
ATOM 3869 N N . SER B 1 213 ? -3.596 -4.789 1.131 1 98.56 213 SER B N 1
ATOM 3870 C CA . SER B 1 213 ? -4.293 -4.902 -0.145 1 98.56 213 SER B CA 1
ATOM 3871 C C . SER B 1 213 ? -5.086 -3.637 -0.455 1 98.56 213 SER B C 1
ATOM 3873 O O . SER B 1 213 ? -5.023 -3.117 -1.57 1 98.56 213 SER B O 1
ATOM 3875 N N . GLY B 1 214 ? -5.805 -3.174 0.503 1 98.69 214 GLY B N 1
ATOM 3876 C CA . GLY B 1 214 ? -6.57 -1.948 0.329 1 98.69 214 GLY B CA 1
ATOM 3877 C C . GLY B 1 214 ? -5.699 -0.739 0.04 1 98.69 214 GLY B C 1
ATOM 3878 O O . GLY B 1 214 ? -5.984 0.031 -0.88 1 98.69 214 GLY B O 1
ATOM 3879 N N . ALA B 1 215 ? -4.648 -0.579 0.821 1 98.75 215 ALA B N 1
ATOM 3880 C CA . ALA B 1 215 ? -3.734 0.546 0.642 1 98.75 215 ALA B CA 1
ATOM 3881 C C . ALA B 1 215 ? -3.082 0.508 -0.737 1 98.75 215 ALA B C 1
ATOM 3883 O O . ALA B 1 215 ? -2.979 1.536 -1.411 1 98.75 215 ALA B O 1
ATOM 3884 N N . ALA B 1 216 ? -2.643 -0.688 -1.106 1 98.88 216 ALA B N 1
ATOM 3885 C CA . ALA B 1 216 ? -2.045 -0.862 -2.428 1 98.88 216 ALA B CA 1
ATOM 3886 C C . ALA B 1 216 ? -3.031 -0.489 -3.529 1 98.88 216 ALA B C 1
ATOM 3888 O O . ALA B 1 216 ? -2.652 0.127 -4.527 1 98.88 216 ALA B O 1
ATOM 3889 N N . THR B 1 217 ? -4.277 -0.845 -3.352 1 98.81 217 THR B N 1
ATOM 3890 C CA . THR B 1 217 ? -5.332 -0.547 -4.312 1 98.81 217 THR B CA 1
ATOM 3891 C C . THR B 1 217 ? -5.547 0.959 -4.434 1 98.81 217 THR B C 1
ATOM 3893 O O . THR B 1 217 ? -5.711 1.482 -5.535 1 98.81 217 THR B O 1
ATOM 3896 N N . ILE B 1 218 ? -5.516 1.648 -3.285 1 98.88 218 ILE B N 1
ATOM 3897 C CA . ILE B 1 218 ? -5.668 3.1 -3.268 1 98.88 218 ILE B CA 1
ATOM 3898 C C . ILE B 1 218 ? -4.531 3.748 -4.051 1 98.88 218 ILE B C 1
ATOM 3900 O O . ILE B 1 218 ? -4.766 4.594 -4.918 1 98.88 218 ILE B O 1
ATOM 3904 N N . VAL B 1 219 ? -3.314 3.338 -3.793 1 98.94 219 VAL B N 1
ATOM 3905 C CA . VAL B 1 219 ? -2.145 3.916 -4.445 1 98.94 219 VAL B CA 1
ATOM 3906 C C . VAL B 1 219 ? -2.215 3.666 -5.949 1 98.94 219 VAL B C 1
ATOM 3908 O O . VAL B 1 219 ? -1.961 4.57 -6.75 1 98.94 219 VAL B O 1
ATOM 3911 N N . ALA B 1 220 ? -2.561 2.436 -6.332 1 98.88 220 ALA B N 1
ATOM 3912 C CA . ALA B 1 220 ? -2.723 2.123 -7.75 1 98.88 220 ALA B CA 1
ATOM 3913 C C . ALA B 1 220 ? -3.789 3.01 -8.391 1 98.88 220 ALA B C 1
ATOM 3915 O O . ALA B 1 220 ? -3.604 3.514 -9.5 1 98.88 220 ALA B O 1
ATOM 3916 N N . GLY B 1 221 ? -4.898 3.184 -7.68 1 98.81 221 GLY B N 1
ATOM 3917 C CA . GLY B 1 221 ? -5.969 4.023 -8.188 1 98.81 221 GLY B CA 1
ATOM 3918 C C . GLY B 1 221 ? -5.539 5.457 -8.438 1 98.81 221 GLY B C 1
ATOM 3919 O O . GLY B 1 221 ? -5.879 6.043 -9.469 1 98.81 221 GLY B O 1
ATOM 3920 N N . PHE B 1 222 ? -4.824 6.051 -7.465 1 98.94 222 PHE B N 1
ATOM 3921 C CA . PHE B 1 222 ? -4.328 7.41 -7.656 1 98.94 222 PHE B CA 1
ATOM 3922 C C . PHE B 1 222 ? -3.359 7.469 -8.828 1 98.94 222 PHE B C 1
ATOM 3924 O O . PHE B 1 222 ? -3.457 8.359 -9.68 1 98.94 222 PHE B O 1
ATOM 3931 N N . ALA B 1 223 ? -2.418 6.555 -8.883 1 98.75 223 ALA B N 1
ATOM 3932 C CA . ALA B 1 223 ? -1.38 6.566 -9.914 1 98.75 223 ALA B CA 1
ATOM 3933 C C . ALA B 1 223 ? -1.979 6.359 -11.297 1 98.75 223 ALA B C 1
ATOM 3935 O O . ALA B 1 223 ? -1.518 6.953 -12.273 1 98.75 223 ALA B O 1
ATOM 3936 N N . LEU B 1 224 ? -3.008 5.504 -11.391 1 98.12 224 LEU B N 1
ATOM 3937 C CA . LEU B 1 224 ? -3.604 5.16 -12.68 1 98.12 224 LEU B CA 1
ATOM 3938 C C . LEU B 1 224 ? -4.828 6.023 -12.961 1 98.12 224 LEU B C 1
ATOM 3940 O O . LEU B 1 224 ? -5.531 5.805 -13.945 1 98.12 224 LEU B O 1
ATOM 3944 N N . LYS B 1 225 ? -5.117 6.949 -12.172 1 98.56 225 LYS B N 1
ATOM 3945 C CA . LYS B 1 225 ? -6.211 7.906 -12.312 1 98.56 225 LYS B CA 1
ATOM 3946 C C . LYS B 1 225 ? -7.559 7.199 -12.391 1 98.56 225 LYS B C 1
ATOM 3948 O O . LYS B 1 225 ? -8.383 7.508 -13.258 1 98.56 225 LYS B O 1
ATOM 3953 N N . ASP B 1 226 ? -7.766 6.219 -11.523 1 98.44 226 ASP B N 1
ATOM 3954 C CA . ASP B 1 226 ? -8.992 5.43 -11.469 1 98.44 226 ASP B CA 1
ATOM 3955 C C . ASP B 1 226 ? -9.719 5.637 -10.141 1 98.44 226 ASP B C 1
ATOM 3957 O O . ASP B 1 226 ? -9.453 4.926 -9.164 1 98.44 226 ASP B O 1
ATOM 3961 N N . VAL B 1 227 ? -10.75 6.492 -10.141 1 98.75 227 VAL B N 1
ATOM 3962 C CA . VAL B 1 227 ? -11.453 6.902 -8.93 1 98.75 227 VAL B CA 1
ATOM 3963 C C . VAL B 1 227 ? -12.164 5.703 -8.305 1 98.75 227 VAL B C 1
ATOM 3965 O O . VAL B 1 227 ? -12.203 5.562 -7.082 1 98.75 227 VAL B O 1
ATOM 3968 N N . GLU B 1 228 ? -12.727 4.852 -9.133 1 98.12 228 GLU B N 1
ATOM 3969 C CA . GLU B 1 228 ? -13.422 3.674 -8.625 1 98.12 228 GLU B CA 1
ATOM 3970 C C . GLU B 1 228 ? -12.445 2.727 -7.922 1 98.12 228 GLU B C 1
ATOM 3972 O O . GLU B 1 228 ? -12.805 2.094 -6.926 1 98.12 228 GLU B O 1
ATOM 3977 N N . MET B 1 229 ? -11.25 2.611 -8.445 1 98.06 229 MET B N 1
ATOM 3978 C CA . MET B 1 229 ? -10.211 1.801 -7.82 1 98.06 229 MET B CA 1
ATOM 3979 C C . MET B 1 229 ? -9.805 2.381 -6.469 1 98.06 229 MET B C 1
ATOM 3981 O O . MET B 1 229 ? -9.633 1.642 -5.5 1 98.06 229 MET B O 1
ATOM 3985 N N . ILE B 1 230 ? -9.648 3.734 -6.406 1 98.81 230 ILE B N 1
ATOM 3986 C CA . ILE B 1 230 ? -9.367 4.395 -5.137 1 98.81 230 ILE B CA 1
ATOM 3987 C C . ILE B 1 230 ? -10.438 4.02 -4.109 1 98.81 230 ILE B C 1
ATOM 3989 O O . ILE B 1 230 ? -10.117 3.566 -3.01 1 98.81 230 ILE B O 1
ATOM 3993 N N . ALA B 1 231 ? -11.695 4.145 -4.547 1 98.56 231 ALA B N 1
ATOM 3994 C CA . ALA B 1 231 ? -12.82 3.904 -3.65 1 98.56 231 ALA B CA 1
ATOM 3995 C C . ALA B 1 231 ? -12.852 2.455 -3.178 1 98.56 231 ALA B C 1
ATOM 3997 O O . ALA B 1 231 ? -13.164 2.18 -2.016 1 98.56 231 ALA B O 1
ATOM 3998 N N . ARG B 1 232 ? -12.5 1.526 -4.031 1 97.62 232 ARG B N 1
ATOM 3999 C CA . ARG B 1 232 ? -12.5 0.106 -3.695 1 97.62 232 ARG B CA 1
ATOM 4000 C C . ARG B 1 232 ? -11.484 -0.198 -2.6 1 97.62 232 ARG B C 1
ATOM 4002 O O . ARG B 1 232 ? -11.688 -1.102 -1.788 1 97.62 232 ARG B O 1
ATOM 4009 N N . GLY B 1 233 ? -10.422 0.568 -2.6 1 98.5 233 GLY B N 1
ATOM 4010 C CA . GLY B 1 233 ? -9.367 0.335 -1.631 1 98.5 233 GLY B CA 1
ATOM 4011 C C . GLY B 1 233 ? -9.68 0.894 -0.257 1 98.5 233 GLY B C 1
ATOM 4012 O O . GLY B 1 233 ? -9.031 0.536 0.729 1 98.5 233 GLY B O 1
ATOM 4013 N N . ILE B 1 234 ? -10.68 1.796 -0.188 1 98.44 234 ILE B N 1
ATOM 4014 C CA . ILE B 1 234 ? -11.031 2.439 1.073 1 98.44 234 ILE B CA 1
ATOM 4015 C C . ILE B 1 234 ? -11.836 1.476 1.939 1 98.44 234 ILE B C 1
ATOM 4017 O O . ILE B 1 234 ? -13.062 1.599 2.043 1 98.44 234 ILE B O 1
ATOM 4021 N N . ASP B 1 235 ? -11.148 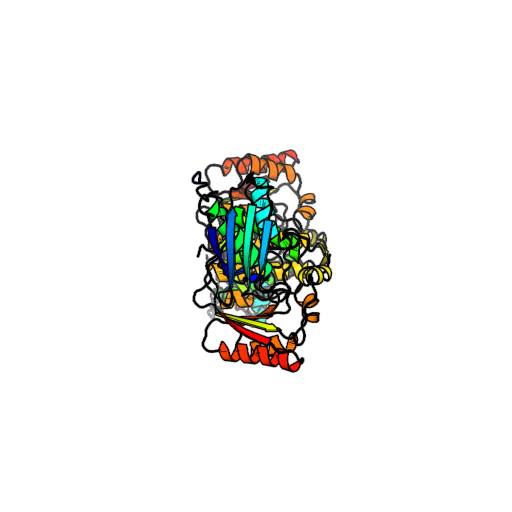0.551 2.539 1 96.62 235 ASP B N 1
ATOM 4022 C CA . ASP B 1 235 ? -11.68 -0.51 3.387 1 96.62 235 ASP B CA 1
ATOM 4023 C C . ASP B 1 235 ? -10.695 -0.877 4.496 1 96.62 235 ASP B C 1
ATOM 4025 O O . ASP B 1 235 ? -9.727 -1.594 4.258 1 96.62 235 ASP B O 1
ATOM 4029 N N . ASP B 1 236 ? -10.961 -0.357 5.684 1 98.19 236 ASP B N 1
ATOM 4030 C CA . ASP B 1 236 ? -10.078 -0.512 6.832 1 98.19 236 ASP B CA 1
ATOM 4031 C C . ASP B 1 236 ? -10.703 -1.413 7.895 1 98.19 236 ASP B C 1
ATOM 4033 O O . ASP B 1 236 ? -11.812 -1.149 8.359 1 98.19 236 ASP B O 1
ATOM 4037 N N . VAL B 1 237 ? -9.984 -2.42 8.32 1 98.19 237 VAL B N 1
ATOM 4038 C CA . VAL B 1 237 ? -10.539 -3.334 9.312 1 98.19 237 VAL B CA 1
ATOM 4039 C C . VAL B 1 237 ? -9.75 -3.232 10.617 1 98.19 237 VAL B C 1
ATOM 4041 O O . VAL B 1 237 ? -9.922 -4.051 11.523 1 98.19 237 VAL B O 1
ATOM 4044 N N . ILE B 1 238 ? -8.82 -2.248 10.695 1 98.38 238 ILE B N 1
ATOM 4045 C CA . ILE B 1 238 ? -7.945 -2.158 11.859 1 98.38 238 ILE B CA 1
ATOM 4046 C C . ILE B 1 238 ? -8.289 -0.908 12.672 1 98.38 238 ILE B C 1
ATOM 4048 O O . ILE B 1 238 ? -8.68 -1.003 13.836 1 98.38 238 ILE B O 1
ATOM 4052 N N . VAL B 1 239 ? -8.305 0.25 12.016 1 98.19 239 VAL B N 1
ATOM 4053 C CA . VAL B 1 239 ? -8.391 1.522 12.727 1 98.19 239 VAL B CA 1
ATOM 4054 C C . VAL B 1 239 ? -9.844 1.989 12.773 1 98.19 239 VAL B C 1
ATOM 4056 O O . VAL B 1 239 ? -10.352 2.34 13.844 1 98.19 239 VAL B O 1
ATOM 4059 N N . GLU B 1 240 ? -10.547 1.913 11.68 1 97.88 240 GLU B N 1
ATOM 4060 C CA . GLU B 1 240 ? -11.883 2.479 11.547 1 97.88 240 GLU B CA 1
ATOM 4061 C C . GLU B 1 240 ? -12.867 1.787 12.477 1 97.88 240 GLU B C 1
ATOM 4063 O O . GLU B 1 240 ? -13.68 2.447 13.133 1 97.88 240 GLU B O 1
ATOM 4068 N N . PRO B 1 241 ? -12.805 0.444 12.633 1 97.25 241 PRO B N 1
ATOM 4069 C CA . PRO B 1 241 ? -13.773 -0.224 13.508 1 97.25 241 PRO B CA 1
ATOM 4070 C C . PRO B 1 241 ? -13.641 0.196 14.969 1 97.25 241 PRO B C 1
ATOM 4072 O O . PRO B 1 241 ? -14.625 0.18 15.711 1 97.25 241 PRO B O 1
ATOM 4075 N N . VAL B 1 242 ? -12.492 0.607 15.367 1 96.5 242 VAL B N 1
ATOM 4076 C CA . VAL B 1 242 ? -12.258 1.003 16.75 1 96.5 242 VAL B CA 1
ATOM 4077 C C . VAL B 1 242 ? -12.648 2.467 16.938 1 96.5 242 VAL B C 1
ATOM 4079 O O . VAL B 1 242 ? -13.219 2.836 17.969 1 96.5 242 VAL B O 1
ATOM 4082 N N . ARG B 1 243 ? -12.43 3.299 15.945 1 96.75 243 ARG B N 1
ATOM 4083 C CA . ARG B 1 243 ? -12.617 4.738 16.078 1 96.75 243 ARG B CA 1
ATOM 4084 C C . ARG B 1 243 ? -14.055 5.133 15.773 1 96.75 243 ARG B C 1
ATOM 4086 O O . ARG B 1 243 ? -14.492 6.227 16.141 1 96.75 243 ARG B O 1
ATOM 4093 N N . LYS B 1 244 ? -14.742 4.227 15.062 1 96.5 244 LYS B N 1
ATOM 4094 C CA . LYS B 1 244 ? -16.094 4.605 14.648 1 96.5 244 LYS B CA 1
ATOM 4095 C C . LYS B 1 244 ? -16.969 4.91 15.859 1 96.5 244 LYS B C 1
ATOM 4097 O O . LYS B 1 244 ? -17.875 5.738 15.781 1 96.5 244 LYS B O 1
ATOM 4102 N N . HIS B 1 245 ? -16.625 4.379 17.047 1 94.06 245 HIS B N 1
ATOM 4103 C CA . HIS B 1 245 ? -17.422 4.551 18.25 1 94.06 245 HIS B CA 1
ATOM 4104 C C . HIS B 1 245 ? -17.25 5.953 18.828 1 94.06 245 HIS B C 1
ATOM 4106 O O . HIS B 1 245 ? -18.062 6.387 19.656 1 94.06 245 HIS B O 1
ATOM 4112 N N . LEU B 1 246 ? -16.25 6.676 18.391 1 93.75 246 LEU B N 1
ATOM 4113 C CA . LEU B 1 246 ? -15.992 8.039 18.844 1 93.75 246 LEU B CA 1
ATOM 4114 C C . LEU B 1 246 ? -16.781 9.047 18.016 1 93.75 246 LEU B C 1
ATOM 4116 O O . LEU B 1 246 ? -16.812 10.234 18.328 1 93.75 246 LEU B O 1
ATOM 4120 N N . ILE B 1 247 ? -17.516 8.578 16.984 1 97 247 ILE B N 1
ATOM 4121 C CA . ILE B 1 247 ? -18.203 9.461 16.047 1 97 247 ILE B CA 1
ATOM 4122 C C . ILE B 1 247 ? -19.703 9.211 16.125 1 97 247 ILE B C 1
ATOM 4124 O O . ILE B 1 247 ? -20.203 8.227 15.57 1 97 247 ILE B O 1
ATOM 4128 N N . PRO B 1 248 ? -20.438 10.172 16.703 1 96.56 248 PRO B N 1
ATOM 4129 C CA . PRO B 1 248 ? -21.891 10.016 16.75 1 96.56 248 PRO B CA 1
ATOM 4130 C C . PRO B 1 248 ? -22.516 9.875 15.352 1 96.56 248 PRO B C 1
ATOM 4132 O O . PRO B 1 248 ? -22.203 10.664 14.453 1 96.56 248 PRO B O 1
ATOM 4135 N N . GLY B 1 249 ? -23.266 8.789 15.195 1 97.38 249 GLY B N 1
ATOM 4136 C CA . GLY B 1 249 ? -24 8.625 13.953 1 97.38 249 GLY B CA 1
ATOM 4137 C C . GLY B 1 249 ? -23.141 8.055 12.828 1 97.38 249 GLY B C 1
ATOM 4138 O O . GLY B 1 249 ? -23.547 8.078 11.664 1 97.38 249 GLY B O 1
ATOM 4139 N N . TYR B 1 250 ? -22 7.531 13.188 1 98.38 250 TYR B N 1
ATOM 4140 C CA . TYR B 1 250 ? -21.078 7.023 12.188 1 98.38 250 TYR B CA 1
ATOM 4141 C C . TYR B 1 250 ? -21.781 6.156 11.156 1 98.38 250 TYR B C 1
ATOM 4143 O O . TYR B 1 250 ? -21.656 6.383 9.953 1 98.38 250 TYR B O 1
ATOM 4151 N N . ASP B 1 251 ? -22.562 5.16 11.594 1 98.62 251 ASP B N 1
ATOM 4152 C CA . ASP B 1 251 ? -23.203 4.203 10.695 1 98.62 251 ASP B CA 1
ATOM 4153 C C . ASP B 1 251 ? -24.234 4.887 9.797 1 98.62 251 ASP B C 1
ATOM 4155 O O . ASP B 1 251 ? -24.312 4.609 8.602 1 98.62 251 ASP B O 1
ATOM 4159 N N . SER B 1 252 ? -24.969 5.789 10.383 1 98.69 252 SER B N 1
ATOM 4160 C CA . SER B 1 252 ? -25.984 6.512 9.625 1 98.69 252 SER B CA 1
ATOM 4161 C C . SER B 1 252 ? -25.344 7.414 8.57 1 98.69 252 SER B C 1
ATOM 4163 O O . SER B 1 252 ? -25.812 7.48 7.434 1 98.69 252 SER B O 1
ATOM 4165 N N . VAL B 1 253 ? -24.297 8.148 8.953 1 98.88 253 VAL B N 1
ATOM 4166 C CA . VAL B 1 253 ? -23.594 9.031 8.023 1 98.88 253 VAL B CA 1
ATOM 4167 C C . VAL B 1 253 ? -23.078 8.227 6.836 1 98.88 253 VAL B C 1
ATOM 4169 O O . VAL B 1 253 ? -23.297 8.602 5.68 1 98.88 253 VAL B O 1
ATOM 4172 N N . LYS B 1 254 ? -22.453 7.102 7.109 1 98.81 254 LYS B N 1
ATOM 4173 C CA . LYS B 1 254 ? -21.859 6.258 6.07 1 98.81 254 LYS B CA 1
ATOM 4174 C C . LYS B 1 254 ? -22.938 5.664 5.168 1 98.81 254 LYS B C 1
ATOM 4176 O O . LYS B 1 254 ? -22.844 5.746 3.943 1 98.81 254 LYS B O 1
ATOM 4181 N N . GLN B 1 255 ? -23.953 5.09 5.742 1 98.69 255 GLN B N 1
ATOM 4182 C CA . GLN B 1 255 ? -25 4.434 4.977 1 98.69 255 GLN B CA 1
ATOM 4183 C C . GLN B 1 255 ? -25.766 5.438 4.113 1 98.69 255 GLN B C 1
ATOM 4185 O O . GLN B 1 255 ? -26.078 5.156 2.957 1 98.69 255 GLN B O 1
ATOM 4190 N N . ASN B 1 256 ? -26.062 6.602 4.734 1 98.88 256 ASN B N 1
ATOM 4191 C CA . ASN B 1 256 ? -26.766 7.641 3.984 1 98.88 256 ASN B CA 1
ATOM 4192 C C . ASN B 1 256 ? -25.938 8.109 2.785 1 98.88 256 ASN B C 1
ATOM 4194 O O . ASN B 1 256 ? -26.469 8.273 1.688 1 98.88 256 ASN B O 1
ATOM 4198 N N . ALA B 1 257 ? -24.672 8.32 3.004 1 98.88 257 ALA B N 1
ATOM 4199 C CA . ALA B 1 257 ? -23.781 8.781 1.933 1 98.88 257 ALA B CA 1
ATOM 4200 C C . ALA B 1 257 ? -23.703 7.75 0.807 1 98.88 257 ALA B C 1
ATOM 4202 O O . ALA B 1 257 ? -23.797 8.102 -0.372 1 98.88 257 ALA B O 1
ATOM 4203 N N . MET B 1 258 ? -23.562 6.473 1.194 1 98.75 258 MET B N 1
ATOM 4204 C CA . MET B 1 258 ? -23.5 5.395 0.212 1 98.75 258 MET B CA 1
ATOM 4205 C C . MET B 1 258 ? -24.781 5.305 -0.598 1 98.75 258 MET B C 1
ATOM 4207 O O . MET B 1 258 ? -24.75 5.148 -1.82 1 98.75 258 MET B O 1
ATOM 4211 N N . SER B 1 259 ? -25.875 5.398 0.052 1 98.44 259 SER B N 1
ATOM 4212 C CA . SER B 1 259 ? -27.172 5.344 -0.606 1 98.44 259 SER B CA 1
ATOM 4213 C C . SER B 1 259 ? -27.375 6.523 -1.555 1 98.44 259 SER B C 1
ATOM 4215 O O . SER B 1 259 ? -28.078 6.41 -2.553 1 98.44 259 SER B O 1
ATOM 4217 N N . ALA B 1 260 ? -26.719 7.621 -1.207 1 98.56 260 ALA B N 1
ATOM 4218 C CA . ALA B 1 260 ? -26.859 8.836 -2.012 1 98.56 260 ALA B CA 1
ATOM 4219 C C . ALA B 1 260 ? -25.906 8.82 -3.203 1 98.56 260 ALA B C 1
ATOM 4221 O O . ALA B 1 260 ? -25.969 9.703 -4.062 1 98.56 260 ALA B O 1
ATOM 4222 N N . GLY B 1 261 ? -25 7.812 -3.25 1 98.12 261 GLY B N 1
ATOM 4223 C CA . GLY B 1 261 ? -24.203 7.66 -4.457 1 98.12 261 GLY B CA 1
ATOM 4224 C C . GLY B 1 261 ? -22.719 7.758 -4.199 1 98.12 261 GLY B C 1
ATOM 4225 O O . GLY B 1 261 ? -21.906 7.734 -5.137 1 98.12 261 GLY B O 1
ATOM 4226 N N . ALA B 1 262 ? -22.297 7.895 -2.973 1 98.75 262 ALA B N 1
ATOM 4227 C CA . ALA B 1 262 ? -20.859 7.855 -2.672 1 98.75 262 ALA B CA 1
ATOM 4228 C C . ALA B 1 262 ? -20.266 6.508 -3.066 1 98.75 262 ALA B C 1
ATOM 4230 O O . ALA B 1 262 ? -20.906 5.469 -2.945 1 98.75 262 ALA B O 1
ATOM 4231 N N . LEU B 1 263 ? -19.031 6.555 -3.541 1 98.69 263 LEU B N 1
ATOM 4232 C CA . LEU B 1 263 ? -18.328 5.324 -3.898 1 98.69 263 LEU B CA 1
ATOM 4233 C C . LEU B 1 263 ? -17.703 4.68 -2.668 1 98.69 263 LEU B C 1
ATOM 4235 O O . LEU B 1 263 ? -17.516 3.459 -2.629 1 98.69 263 LEU B O 1
ATOM 4239 N N . ALA B 1 264 ? -17.312 5.449 -1.692 1 98.81 264 ALA B N 1
ATOM 4240 C CA . ALA B 1 264 ? -16.719 5.023 -0.422 1 98.81 264 ALA B CA 1
ATOM 4241 C C . ALA B 1 264 ? -16.875 6.113 0.638 1 98.81 264 ALA B C 1
ATOM 4243 O O . ALA B 1 264 ? -17 7.293 0.31 1 98.81 264 ALA B O 1
ATOM 4244 N N . VAL B 1 265 ? -16.938 5.746 1.863 1 98.88 265 VAL B N 1
ATOM 4245 C CA . VAL B 1 265 ? -16.984 6.648 3.008 1 98.88 265 VAL B CA 1
ATOM 4246 C C . VAL B 1 265 ? -16.062 6.137 4.109 1 98.88 265 VAL B C 1
ATOM 4248 O O . VAL B 1 265 ? -16 4.934 4.375 1 98.88 265 VAL B O 1
ATOM 4251 N N . THR B 1 266 ? -15.297 6.965 4.672 1 98.88 266 THR B N 1
ATOM 4252 C CA . THR B 1 266 ? -14.438 6.594 5.789 1 98.88 266 THR B CA 1
ATOM 4253 C C . THR B 1 266 ? -14.266 7.766 6.754 1 98.88 266 THR B C 1
ATOM 4255 O O . THR B 1 266 ? -14.828 8.836 6.539 1 98.88 266 THR B O 1
ATOM 4258 N N . ILE B 1 267 ? -13.617 7.539 7.84 1 98.75 267 ILE B N 1
ATOM 4259 C CA . ILE B 1 267 ? -13.281 8.578 8.805 1 98.75 267 ILE B CA 1
ATOM 4260 C C . ILE B 1 267 ? -12.18 9.469 8.234 1 98.75 267 ILE B C 1
ATOM 4262 O O . ILE B 1 267 ? -11.219 8.984 7.648 1 98.75 267 ILE B O 1
ATOM 4266 N N . SER B 1 268 ? -12.312 10.75 8.281 1 98.56 268 SER B N 1
ATOM 4267 C CA . SER B 1 268 ? -11.242 11.672 7.926 1 98.56 268 SER B CA 1
ATOM 4268 C C . SER B 1 268 ? -10.227 11.805 9.055 1 98.56 268 SER B C 1
ATOM 4270 O O . SER B 1 268 ? -10.523 12.383 10.102 1 98.56 268 SER B O 1
ATOM 4272 N N . GLY B 1 269 ? -9 11.305 8.82 1 96.5 269 GLY B N 1
ATOM 4273 C CA . GLY B 1 269 ? -7.988 11.336 9.859 1 96.5 269 GLY B CA 1
ATOM 4274 C C . GLY B 1 269 ? -8.422 10.641 11.141 1 96.5 269 GLY B C 1
ATOM 4275 O O . GLY B 1 269 ? -8.867 9.492 11.109 1 96.5 269 GLY B O 1
ATOM 4276 N N . ALA B 1 270 ? -8.297 11.352 12.234 1 94.88 270 ALA B N 1
ATOM 4277 C CA . ALA B 1 270 ? -8.664 10.805 13.539 1 94.88 270 ALA B CA 1
ATOM 4278 C C . ALA B 1 270 ? -10.148 11.016 13.828 1 94.88 270 ALA B C 1
ATOM 4280 O O . ALA B 1 270 ? -10.664 10.547 14.844 1 94.88 270 ALA B O 1
ATOM 4281 N N . GLY B 1 271 ? -10.898 11.555 12.883 1 96.06 271 GLY B N 1
ATOM 4282 C CA . GLY B 1 271 ? -12.273 11.922 13.18 1 96.06 271 GLY B CA 1
ATOM 4283 C C . GLY B 1 271 ? -12.383 13.156 14.055 1 96.06 271 GLY B C 1
ATOM 4284 O O . GLY B 1 271 ? -11.375 13.805 14.359 1 96.06 271 GLY B O 1
ATOM 4285 N N . PRO B 1 272 ? -13.578 13.594 14.258 1 97.06 272 PRO B N 1
ATOM 4286 C CA . PRO B 1 272 ? -14.852 12.914 14.016 1 97.06 272 PRO B CA 1
ATOM 4287 C C . PRO B 1 272 ? -15.422 13.211 12.633 1 97.06 272 PRO B C 1
ATOM 4289 O O . PRO B 1 272 ? -16.5 12.719 12.281 1 97.06 272 PRO B O 1
ATOM 4292 N N . SER B 1 273 ? -14.742 13.961 11.797 1 98.25 273 SER B N 1
ATOM 4293 C CA . SER B 1 273 ? -15.211 14.203 10.438 1 98.25 273 SER B CA 1
ATOM 4294 C C . SER B 1 273 ? -15.164 12.93 9.602 1 98.25 273 SER B C 1
ATOM 4296 O O . SER B 1 273 ? -14.383 12.023 9.891 1 98.25 273 SER B O 1
ATOM 4298 N N . MET B 1 274 ? -16.062 12.859 8.719 1 98.88 274 MET B N 1
ATOM 4299 C CA . MET B 1 274 ? -16.109 11.766 7.754 1 98.88 274 MET B CA 1
ATOM 4300 C C . MET B 1 274 ? -16.016 12.289 6.324 1 98.88 274 MET B C 1
ATOM 4302 O O . MET B 1 274 ? -16.297 13.461 6.066 1 98.88 274 MET B O 1
ATOM 4306 N N . ILE B 1 275 ? -15.562 11.453 5.438 1 98.94 275 ILE B N 1
ATOM 4307 C CA . ILE B 1 275 ? -15.312 11.898 4.07 1 98.94 275 ILE B CA 1
ATOM 4308 C C . ILE B 1 275 ? -15.867 10.867 3.084 1 98.94 275 ILE B C 1
ATOM 4310 O O . ILE B 1 275 ? -15.742 9.656 3.307 1 98.94 275 ILE B O 1
ATOM 4314 N N . ALA B 1 276 ? -16.531 11.305 2.062 1 98.94 276 ALA B N 1
ATOM 4315 C CA . ALA B 1 276 ? -17.078 10.484 0.977 1 98.94 276 ALA B CA 1
ATOM 4316 C C . ALA B 1 276 ? -16.312 10.734 -0.324 1 98.94 276 ALA B C 1
ATOM 4318 O O . ALA B 1 276 ? -15.867 11.859 -0.583 1 98.94 276 ALA B O 1
ATOM 4319 N N . PHE B 1 277 ? -16.188 9.758 -1.146 1 98.88 277 PHE B N 1
ATOM 4320 C CA . PHE B 1 277 ? -15.5 9.805 -2.426 1 98.88 277 PHE B CA 1
ATOM 4321 C C . PHE B 1 277 ? -16.484 9.648 -3.58 1 98.88 277 PHE B C 1
ATOM 4323 O O . PHE B 1 277 ? -17.344 8.766 -3.551 1 98.88 277 PHE B O 1
ATOM 4330 N N . LEU B 1 278 ? -16.344 10.516 -4.57 1 98.62 278 LEU B N 1
ATOM 4331 C CA . LEU B 1 278 ? -17.234 10.523 -5.734 1 98.62 278 LEU B CA 1
ATOM 4332 C C . LEU B 1 278 ? -16.422 10.633 -7.027 1 98.62 278 LEU B C 1
ATOM 4334 O O . LEU B 1 278 ? -15.352 11.242 -7.043 1 98.62 278 LEU B O 1
ATOM 4338 N N . LYS B 1 279 ? -16.938 10.062 -8.078 1 97.75 279 LYS B N 1
ATOM 4339 C CA . LYS B 1 279 ? -16.297 10.156 -9.391 1 97.75 279 LYS B CA 1
ATOM 4340 C C . LYS B 1 279 ? -16.938 11.273 -10.227 1 97.75 279 LY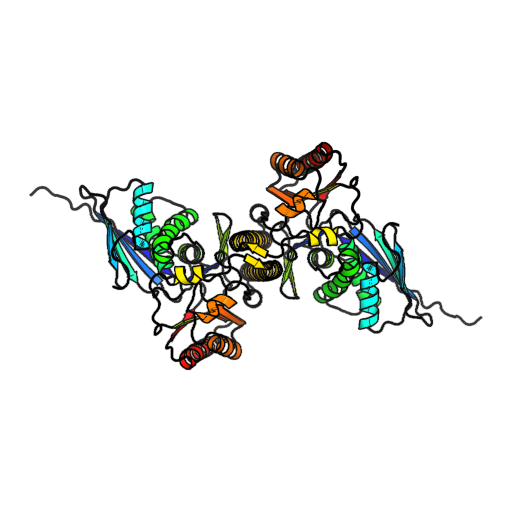S B C 1
ATOM 4342 O O . LYS B 1 279 ? -16.5 11.523 -11.352 1 97.75 279 LYS B O 1
ATOM 4347 N N . THR B 1 280 ? -18.016 11.93 -9.68 1 95.12 280 THR B N 1
ATOM 4348 C CA . THR B 1 280 ? -18.672 13.039 -10.352 1 95.12 280 THR B CA 1
ATOM 4349 C C . THR B 1 280 ? -19.25 14.016 -9.336 1 95.12 280 THR B C 1
ATOM 4351 O O . THR B 1 280 ? -19.547 13.641 -8.195 1 95.12 280 THR B O 1
ATOM 4354 N N . CYS B 1 281 ? -19.391 15.219 -9.719 1 93.94 281 CYS B N 1
ATOM 4355 C CA . CYS B 1 281 ? -19.953 16.234 -8.844 1 93.94 281 CYS B CA 1
ATOM 4356 C C . CYS B 1 281 ? -21.469 16.234 -8.93 1 93.94 281 CYS B C 1
ATOM 4358 O O . CYS B 1 281 ? -22.141 16.906 -8.141 1 93.94 281 CYS B O 1
ATOM 4360 N N . LYS B 1 282 ? -22 15.438 -9.781 1 94.25 282 LYS B N 1
ATOM 4361 C CA . LYS B 1 282 ? -23.438 15.453 -10.039 1 94.25 282 LYS B CA 1
ATOM 4362 C C . LYS B 1 282 ? -24.219 15.164 -8.766 1 94.25 282 LYS B C 1
ATOM 4364 O O . LYS B 1 282 ? -25.266 15.766 -8.523 1 94.25 282 LYS B O 1
ATOM 4369 N N . ASN B 1 283 ? -23.719 14.242 -7.953 1 94.62 283 ASN B N 1
ATOM 4370 C CA . ASN B 1 283 ? -24.453 13.852 -6.75 1 94.62 283 ASN B CA 1
ATOM 4371 C C . ASN B 1 283 ? -23.781 14.391 -5.488 1 94.62 283 ASN B C 1
ATOM 4373 O O . ASN B 1 283 ? -24.109 13.961 -4.379 1 94.62 283 ASN B O 1
ATOM 4377 N N . ALA B 1 284 ? -22.891 15.281 -5.613 1 98.25 284 ALA B N 1
ATOM 4378 C CA . ALA B 1 284 ? -22.094 15.719 -4.477 1 98.25 284 ALA B CA 1
ATOM 4379 C C . ALA B 1 284 ? -22.969 16.391 -3.416 1 98.25 284 ALA B C 1
ATOM 4381 O O . ALA B 1 284 ? -22.812 16.141 -2.221 1 98.25 284 ALA B O 1
ATOM 4382 N N . ASN B 1 285 ? -23.906 17.219 -3.852 1 98.25 285 ASN B N 1
ATOM 4383 C CA . ASN B 1 285 ? -24.781 17.906 -2.91 1 98.25 285 ASN B CA 1
ATOM 4384 C C . ASN B 1 285 ? -25.734 16.953 -2.213 1 98.25 285 ASN B C 1
ATOM 4386 O O . ASN B 1 285 ? -26.062 17.141 -1.042 1 98.25 285 ASN B O 1
ATOM 4390 N N . MET B 1 286 ? -26.141 15.992 -2.955 1 98.62 286 MET B N 1
ATOM 4391 C CA . MET B 1 286 ? -27 14.977 -2.367 1 98.62 286 MET B CA 1
ATOM 4392 C C . MET B 1 286 ? -26.25 14.172 -1.307 1 98.62 286 MET B C 1
ATOM 4394 O O . MET B 1 286 ? -26.812 13.883 -0.241 1 98.62 286 MET B O 1
ATOM 4398 N N . VAL B 1 287 ? -25.047 13.812 -1.602 1 98.88 287 VAL B N 1
ATOM 4399 C CA . VAL B 1 287 ? -24.219 13.078 -0.652 1 98.88 287 VAL B CA 1
ATOM 4400 C C . VAL B 1 287 ? -23.953 13.945 0.577 1 98.88 287 VAL B C 1
ATOM 4402 O O . VAL B 1 287 ? -24.016 13.469 1.71 1 98.88 287 VAL B O 1
ATOM 4405 N N . ALA B 1 288 ? -23.688 15.227 0.34 1 98.88 288 ALA B N 1
ATOM 4406 C CA . ALA B 1 288 ? -23.453 16.156 1.438 1 98.88 288 ALA B CA 1
ATOM 4407 C C . ALA B 1 288 ? -24.672 16.234 2.365 1 98.88 288 ALA B C 1
ATOM 4409 O O . ALA B 1 288 ? -24.531 16.141 3.588 1 98.88 288 ALA B O 1
ATOM 4410 N N . ALA B 1 289 ? -25.797 16.344 1.791 1 98.81 289 ALA B N 1
ATOM 4411 C CA . ALA B 1 289 ? -27.031 16.422 2.568 1 98.81 289 ALA B CA 1
ATOM 4412 C C . ALA B 1 289 ? -27.281 15.117 3.326 1 98.81 289 ALA B C 1
ATOM 4414 O O . ALA B 1 289 ? -27.75 15.133 4.465 1 98.81 289 ALA B O 1
ATOM 4415 N N . ALA B 1 290 ? -26.984 14.031 2.68 1 98.88 290 ALA B N 1
ATOM 4416 C CA . ALA B 1 290 ? -27.172 12.719 3.291 1 98.88 290 ALA B CA 1
ATOM 4417 C C . ALA B 1 290 ? -26.266 12.539 4.5 1 98.88 290 ALA B C 1
ATOM 4419 O O . ALA B 1 290 ? -26.672 11.984 5.523 1 98.88 290 ALA B O 1
ATOM 4420 N N . MET B 1 291 ? -25.031 12.969 4.367 1 98.94 291 MET B N 1
ATOM 4421 C CA . MET B 1 291 ? -24.094 12.875 5.484 1 98.94 291 MET B CA 1
ATOM 4422 C C . MET B 1 291 ? -24.547 13.758 6.645 1 98.94 291 MET B C 1
ATOM 4424 O O . MET B 1 291 ? -24.516 13.336 7.801 1 98.94 291 MET B O 1
ATOM 4428 N N . ALA B 1 292 ? -24.984 14.992 6.305 1 98.75 292 ALA B N 1
ATOM 4429 C CA . ALA B 1 292 ? -25.484 15.891 7.34 1 98.75 292 ALA B CA 1
ATOM 4430 C C . ALA B 1 292 ? -26.672 15.289 8.07 1 98.75 292 ALA B C 1
ATOM 4432 O O . ALA B 1 292 ? -26.781 15.398 9.297 1 98.75 292 ALA B O 1
ATOM 4433 N N . LYS B 1 293 ? -27.531 14.68 7.309 1 98.75 293 LYS B N 1
ATOM 4434 C CA . LYS B 1 293 ? -28.703 14.023 7.895 1 98.75 293 LYS B CA 1
ATOM 4435 C C . LYS B 1 293 ? -28.281 12.906 8.844 1 98.75 293 LYS B C 1
ATOM 4437 O O . LYS B 1 293 ? -28.906 12.711 9.891 1 98.75 293 LYS B O 1
ATOM 4442 N N . GLY B 1 294 ? -27.266 12.156 8.453 1 98.69 294 GLY B N 1
ATOM 4443 C CA . GLY B 1 294 ? -26.766 11.117 9.328 1 98.69 294 GLY B CA 1
ATOM 4444 C C . GLY B 1 294 ? -26.312 11.633 10.68 1 98.69 294 GLY B C 1
ATOM 4445 O O . GLY B 1 294 ? -26.625 11.047 11.719 1 98.69 294 GLY B O 1
ATOM 4446 N N . PHE B 1 295 ? -25.609 12.711 10.672 1 98.62 295 PHE B N 1
ATOM 4447 C CA . PHE B 1 295 ? -25.188 13.328 11.93 1 98.62 295 PHE B CA 1
ATOM 4448 C C . PHE B 1 295 ? -26.391 13.859 12.703 1 98.62 295 PHE B C 1
ATOM 4450 O O . PHE B 1 295 ? -26.453 13.727 13.922 1 98.62 295 PHE B O 1
ATOM 4457 N N . GLU B 1 296 ? -27.344 14.445 11.992 1 98.25 296 GLU B N 1
ATOM 4458 C CA . GLU B 1 296 ? -28.531 15 12.625 1 98.25 296 GLU B CA 1
ATOM 4459 C C . GLU B 1 296 ? -29.328 13.914 13.352 1 98.25 296 GLU B C 1
ATOM 4461 O O . GLU B 1 296 ? -29.906 14.164 14.414 1 98.25 296 GLU B O 1
ATOM 4466 N N . GLU B 1 297 ? -29.359 12.805 12.773 1 98 297 GLU B N 1
ATOM 4467 C CA . GLU B 1 297 ? -30.062 11.68 13.375 1 98 297 GLU B CA 1
ATOM 4468 C C . GLU B 1 297 ? -29.453 11.297 14.719 1 98 297 GLU B C 1
ATOM 4470 O O . GLU B 1 297 ? -30.125 10.711 15.57 1 98 297 GLU B O 1
ATOM 4475 N N . ALA B 1 298 ? -28.234 11.648 14.875 1 97.06 298 ALA B N 1
ATOM 4476 C CA . ALA B 1 298 ? -27.547 11.375 16.141 1 97.06 298 ALA B CA 1
ATOM 4477 C C . ALA B 1 298 ? -27.531 12.617 17.031 1 97.06 298 ALA B C 1
ATOM 4479 O O . ALA B 1 298 ? -26.828 12.648 18.047 1 97.06 298 ALA B O 1
ATOM 4480 N N . GLY B 1 299 ? -28.219 13.703 16.594 1 96.62 299 GLY B N 1
ATOM 4481 C CA . GLY B 1 299 ? -28.344 14.914 17.375 1 96.62 299 GLY B CA 1
ATOM 4482 C C . GLY B 1 299 ? -27.156 15.852 17.219 1 96.62 299 GLY B C 1
ATOM 4483 O O . GLY B 1 299 ? -26.906 16.688 18.094 1 96.62 299 GLY B O 1
ATOM 4484 N N . VAL B 1 300 ? -26.406 15.727 16.141 1 96.94 300 VAL B N 1
ATOM 4485 C CA . VAL B 1 300 ? -25.219 16.531 15.93 1 96.94 300 VAL B CA 1
ATOM 4486 C C . VAL B 1 300 ? -25.375 17.359 14.656 1 96.94 300 VAL B C 1
ATOM 4488 O O . VAL B 1 300 ? -25.719 16.828 13.602 1 96.94 300 VAL B O 1
ATOM 4491 N N . LYS B 1 301 ? -25.125 18.641 14.719 1 97.31 301 LYS B N 1
ATOM 4492 C CA . LYS B 1 301 ? -25.094 19.484 13.523 1 97.31 301 LYS B CA 1
ATOM 4493 C C . LYS B 1 301 ? -23.719 19.453 12.859 1 97.31 301 LYS B C 1
ATOM 4495 O O . LYS B 1 301 ? -22.703 19.469 13.547 1 97.31 301 LYS B O 1
ATOM 4500 N N . SER B 1 302 ? -23.766 19.375 11.578 1 98.06 302 SER B N 1
ATOM 4501 C CA . SER B 1 302 ? -22.516 19.312 10.844 1 98.06 302 SER B CA 1
ATOM 4502 C C . SER B 1 302 ? -22.484 20.328 9.711 1 98.06 302 SER B C 1
ATOM 4504 O O . SER B 1 302 ? -23.516 20.859 9.32 1 98.06 302 SER B O 1
ATOM 4506 N N . ARG B 1 303 ? -21.344 20.719 9.367 1 98.19 303 ARG B N 1
ATOM 4507 C CA . ARG B 1 303 ? -21.078 21.453 8.133 1 98.19 303 ARG B CA 1
ATOM 4508 C C . ARG B 1 303 ? -20.438 20.547 7.086 1 98.19 303 ARG B C 1
ATOM 4510 O O . ARG B 1 303 ? -19.562 19.75 7.406 1 98.19 303 ARG B O 1
ATOM 4517 N N . THR B 1 304 ? -20.984 20.594 5.855 1 98.69 304 THR B N 1
ATOM 4518 C CA . THR B 1 304 ? -20.453 19.75 4.793 1 98.69 304 THR B CA 1
ATOM 4519 C C . THR B 1 304 ? -19.75 20.609 3.74 1 98.69 304 THR B C 1
ATOM 4521 O O . THR B 1 304 ? -20.109 21.766 3.518 1 98.69 304 THR B O 1
ATOM 4524 N N . PHE B 1 305 ? -18.719 20.141 3.162 1 98.56 305 PHE B N 1
ATOM 4525 C CA . PHE B 1 305 ? -17.969 20.781 2.102 1 98.56 305 PHE B CA 1
ATOM 4526 C C . PHE B 1 305 ? -17.797 19.859 0.906 1 98.56 305 PHE B C 1
ATOM 4528 O O . PHE B 1 305 ? -17.266 18.75 1.043 1 98.56 305 PHE B O 1
ATOM 4535 N N . VAL B 1 306 ? -18.312 20.234 -0.233 1 98.5 306 VAL B N 1
ATOM 4536 C CA . VAL B 1 306 ? -17.922 19.594 -1.484 1 98.5 306 VAL B CA 1
ATOM 4537 C C . VAL B 1 306 ? -16.562 20.109 -1.936 1 98.5 306 VAL B C 1
ATOM 4539 O O . VAL B 1 306 ? -16.359 21.328 -2.049 1 98.5 306 VAL B O 1
ATOM 4542 N N . CYS B 1 307 ? -15.609 19.188 -2.133 1 98.06 307 CYS B N 1
ATOM 4543 C CA . CYS B 1 307 ? -14.266 19.672 -2.426 1 98.06 307 CYS B CA 1
ATOM 4544 C C . CYS B 1 307 ? -13.531 18.703 -3.354 1 98.06 307 CYS B C 1
ATOM 4546 O O . CYS B 1 307 ? -14.117 17.734 -3.844 1 98.06 307 CYS B O 1
ATOM 4548 N N . ARG B 1 308 ? -12.336 19.078 -3.762 1 98.38 308 ARG B N 1
ATOM 4549 C CA . ARG B 1 308 ? -11.398 18.328 -4.59 1 98.38 308 ARG B CA 1
ATOM 4550 C C . ARG B 1 308 ? -10.016 18.281 -3.947 1 98.38 308 ARG B C 1
ATOM 4552 O O . ARG B 1 308 ? -9.734 19.031 -3.012 1 98.38 308 ARG B O 1
ATOM 4559 N N . PRO B 1 309 ? -9.25 17.312 -4.418 1 98.81 309 PRO B N 1
ATOM 4560 C CA . PRO B 1 309 ? -7.848 17.406 -3.992 1 98.81 309 PRO B CA 1
ATOM 4561 C C . PRO B 1 309 ? -7.223 18.766 -4.312 1 98.81 309 PRO B C 1
ATOM 4563 O O . PRO B 1 309 ? -7.609 19.406 -5.289 1 98.81 309 PRO B O 1
ATOM 4566 N N . SER B 1 310 ? -6.293 19.141 -3.508 1 98.25 310 SER B N 1
ATOM 4567 C CA . SER B 1 310 ? -5.766 20.5 -3.6 1 98.25 310 SER B CA 1
ATOM 4568 C C . SER B 1 310 ? -4.25 20.5 -3.762 1 98.25 310 SER B C 1
ATOM 4570 O O . SER B 1 310 ? -3.598 19.469 -3.521 1 98.25 310 SER B O 1
ATOM 4572 N N . SER B 1 311 ? -3.758 21.641 -4.25 1 98.06 311 SER B N 1
ATOM 4573 C CA . SER B 1 311 ? -2.328 21.891 -4.129 1 98.06 311 SER B CA 1
ATOM 4574 C C . SER B 1 311 ? -1.928 22.125 -2.672 1 98.06 311 SER B C 1
ATOM 4576 O O . SER B 1 311 ? -2.789 22.266 -1.802 1 98.06 311 SER B O 1
ATOM 4578 N N . GLY B 1 312 ? -0.635 22.078 -2.416 1 98.62 312 GLY B N 1
ATOM 4579 C CA . GLY B 1 312 ? -0.117 22.188 -1.063 1 98.62 312 GLY B CA 1
ATOM 4580 C C . GLY B 1 312 ? 0.083 23.625 -0.627 1 98.62 312 GLY B C 1
ATOM 4581 O O . GLY B 1 312 ? -0.459 24.547 -1.241 1 98.62 312 GLY B O 1
ATOM 4582 N N . ALA B 1 313 ? 0.74 23.844 0.461 1 98.81 313 ALA B N 1
ATOM 4583 C CA . ALA B 1 313 ? 1.014 25.156 1.026 1 98.81 313 ALA B CA 1
ATOM 4584 C C . ALA B 1 313 ? 1.786 26.031 0.039 1 98.81 313 ALA B C 1
ATOM 4586 O O . ALA B 1 313 ? 2.627 25.531 -0.712 1 98.81 313 ALA B O 1
ATOM 4587 N N . ARG B 1 314 ? 1.521 27.281 0.03 1 98.31 314 ARG B N 1
ATOM 4588 C CA . ARG B 1 314 ? 2.189 28.219 -0.865 1 98.31 314 ARG B CA 1
ATOM 4589 C C . ARG B 1 314 ? 2.277 29.594 -0.238 1 98.31 314 ARG B C 1
ATOM 4591 O O . ARG B 1 314 ? 1.516 29.922 0.676 1 98.31 314 ARG B O 1
ATOM 4598 N N . LEU B 1 315 ? 3.174 30.391 -0.768 1 98.12 315 LEU B N 1
ATOM 4599 C CA . LEU B 1 315 ? 3.26 31.781 -0.361 1 98.12 315 LEU B CA 1
ATOM 4600 C C . LEU B 1 315 ? 2.059 32.562 -0.869 1 98.12 315 LEU B C 1
ATOM 4602 O O . LEU B 1 315 ? 1.556 32.312 -1.965 1 98.12 315 LEU B O 1
ATOM 4606 N N . ALA B 1 316 ? 1.636 33.375 -0.016 1 94.62 316 ALA B N 1
ATOM 4607 C CA . ALA B 1 316 ? 0.521 34.25 -0.382 1 94.62 316 ALA B CA 1
ATOM 4608 C C . ALA B 1 316 ? 1.007 35.688 -0.685 1 94.62 316 ALA B C 1
ATOM 4610 O O . ALA B 1 316 ? 2 36.125 -0.114 1 94.62 316 ALA B O 1
#

Organism: Nitrososphaera gargensis (strain Ga9.2) (NCBI:txid1237085)

Secondary structure (DSSP, 8-state):
---------EEEEEEEEEEEEETTTEEEEEEEEEEEEEEEEEEEEE-SS----EEEEESSTTS--SGGG-HHHHHHHHHHHHTT--SEEEEEEE--SPTTSSS-HHHHHHHHHHHHHHHHTT----HHHHHHHHHTTHHHHHSS---HHHHHHHHBSEEEEETTEEEEEPPPTT-EEEEEE-TTS---TTHHHHHHHTS-SEEEHHHHHHHHHHHHHHHHHHHTT-HHHHHHH---SSSHHHHGGGSTTHHHHHHHHHHTT-SEEEE-TTSS-EEEEES-STTHHHHHHHHHHHHHHTT---EEEEE-B-B--EE-/---------EEEEEEEEEEEEETTTEEEEEEEEEEEEEEEEEEEEE-SS----EEEEESSTTS--SGGG-HHHHHHHHHHHHTT--SEEEEEEE--S-TTSSS-HHHHHHHHHHHHHHHHTT----HHHHHHHHHGGGHHHHSS---HHHHHHHHBSEEEEETTEEEEEPPPTT-EEEEEE-TTS---TTHHHHHHHTS-SEEEHHHHHHHHHHHHHHHHHHHTT-HHHHHHH---SSSHHHHGGGSTTHHHHHHHHHHTT-SEEEE-TTSS-EEEEES-STTHHHHHHHHHHHHHHTT---EEEEE-B-B--EE-

Sequence (632 aa):
MERMARMAAKSRTAVAPCSTANLGPGYDVFGLALDALKDKVVIKASSTAGDRKITIKSSDQAIPAVAESNSAGLVVKSMMRDFHIGDDIEVQVTKGVPAGYGIGSSAASAAAAAIAFNALYNLKIDRNRLVEYAAEGEIASAGIKHYDNVSASLLGGFVIGSKGQFIRIEPPRDLFLVVAVPLSMQVPEKKTEVARSILPKDVPLKSVVHNVSGAATIVAGFALKDVEMIARGIDDVIVEPVRKHLIPGYDSVKQNAMSAGALAVTISGAGPSMIAFLKTCKNANMVAAAMAKGFEEAGVKSRTFVCRPSSGARLAMERMARMAAKSRTAVAPCSTANLGPGYDVFGLALDALKDKVVIKASSTAGDRKITIKSSDQAIPAVAESNSAGLVVKSMMRDFHIGDDIEVQVTKGVPAGYGIGSSAASAAAAAIAFNALYNLKIDRNRLVEYAAEGEIASAGIKHYDNVSASLLGGFVIGSKGQFIRIEPPRDLFLVVAVPLSMQVPEKKTEVARSILPKDVPLKSVVHNVSGAATIVAGFALKDVEMIARGIDDVIVEPVRKHLIPGYDSVKQNAMSAGALAVTISGAGPSMIAFLKTCKNANMVAAAMAKGFEEAGVKSRTFVCRPSSGARLA

InterPro domains:
  IPR000870 Homoserine kinase [MF_00384] (12-316)
  IPR000870 Homoserine kinase [PIRSF000676] (11-313)
  IPR000870 Homoserine kinase [TIGR00191] (16-306)
  IPR006204 GHMP kinase N-terminal domain [PF00288] (75-157)
  IPR013750 GHMP kinase, C-terminal domain [PF08544] (221-295)
  IPR014721 Small ribosomal subunit protein uS5 domain 2-type fold, subgroup [G3DSA:3.30.230.10] (4-170)
  IPR020568 Ribosomal protein uS5 domain 2-type superfamily [SSF54211] (12-168)
  IPR036554 GHMP kinase, C-terminal domain superfamily [G3DSA:3.30.70.890] (171-308)
  IPR036554 GHMP kinase, C-terminal domain superfamily [SSF55060] (189-297)

Solvent-accessible surface area (backbone atoms only — n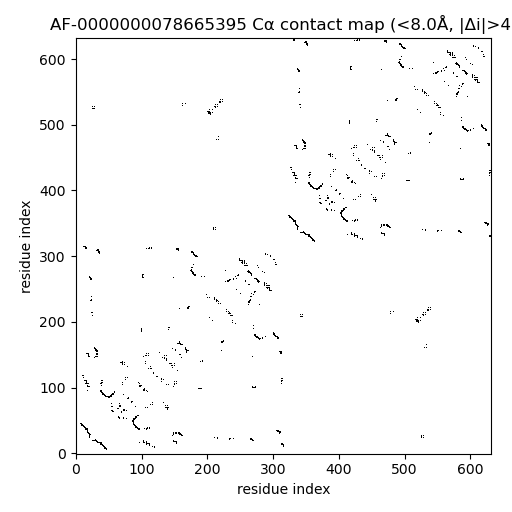ot comparable to full-atom values): 29215 Å² total; per-residue (Å²): 136,78,80,76,67,70,71,73,62,53,63,24,35,8,30,5,18,16,11,32,16,19,62,39,31,22,54,74,18,23,9,31,7,26,61,66,36,38,19,37,22,36,38,36,38,41,77,57,97,40,84,52,44,69,44,48,45,57,73,43,84,87,52,56,57,43,37,84,51,15,20,35,36,30,19,51,53,52,49,29,62,76,66,68,51,53,44,23,35,40,38,37,36,43,71,53,36,64,75,60,36,21,37,23,25,57,22,7,38,2,18,5,32,36,53,12,50,39,58,62,67,65,63,79,70,55,68,69,60,42,36,58,43,14,20,47,7,32,33,45,50,44,72,41,73,54,48,18,28,23,38,2,4,34,68,10,21,36,25,37,42,40,92,93,40,70,47,70,42,72,60,39,90,53,40,28,34,30,38,38,34,50,71,65,54,85,64,58,86,45,39,52,35,54,52,56,68,68,53,66,64,59,36,48,41,70,52,47,40,49,19,39,20,14,31,31,31,27,41,44,10,37,72,67,52,31,55,68,42,28,28,68,10,41,47,37,80,71,60,50,72,62,52,44,79,77,23,73,30,44,68,43,20,44,51,35,17,44,76,44,60,35,64,27,57,40,53,17,43,68,20,60,12,33,35,32,36,28,67,50,71,87,44,41,65,52,21,35,50,26,28,38,47,14,24,42,76,53,75,30,52,49,51,61,41,76,31,34,72,17,70,29,32,42,77,101,137,78,81,74,66,71,71,73,63,54,63,24,35,7,31,5,17,15,11,32,17,21,62,40,29,22,54,75,18,22,10,32,7,26,62,66,35,38,19,38,22,37,39,35,39,41,75,57,96,40,84,52,44,69,46,47,46,59,73,43,83,86,53,57,58,43,38,86,51,15,21,35,37,30,19,52,52,51,50,29,62,77,67,68,51,52,43,22,35,38,38,39,36,44,70,52,36,65,76,60,37,21,37,24,25,54,22,6,39,3,18,5,32,37,54,12,50,37,59,61,66,64,63,79,71,54,67,70,60,41,35,57,44,14,18,46,6,33,32,45,50,43,70,43,73,55,49,16,29,22,39,2,4,34,67,12,20,36,24,38,42,39,91,94,41,73,46,71,41,70,60,42,88,53,40,29,35,32,39,38,34,49,71,67,53,85,63,58,84,44,40,54,34,54,52,58,67,69,52,65,62,59,37,48,42,69,52,48,39,48,19,39,20,13,31,31,32,27,41,42,11,37,69,68,52,32,55,69,44,29,28,68,10,41,45,38,79,69,60,51,72,63,53,44,79,76,23,75,31,44,68,45,21,44,52,34,17,44,73,43,61,35,64,27,58,41,52,16,44,67,20,59,12,34,35,32,36,28,68,50,68,86,44,42,66,52,21,34,51,26,29,40,49,14,24,44,76,55,75,30,53,49,50,62,39,78,32,33,73,18,67,28,32,44,79,101